Protein AF-0000000087261617 (afdb_homodimer)

Nearest PDB structures (foldseek):
  5y50-assembly1_A  TM=7.694E-01  e=7.240E-08  Arabidopsis thaliana
  5xjj-assembly1_A  TM=7.597E-01  e=7.562E-08  Camelina sativa
  7dqk-assembly1_A  TM=7.601E-01  e=5.335E-07  Nicotiana tabacum
  3vvo-assembly1_A  TM=5.995E-01  e=1.062E-02  Pyrococcus furiosus
  6idr-assembly1_A  TM=5.863E-01  e=2.643E-02  Vibrio cholerae

Radius of gyration: 22.98 Å; Cα contacts (8 Å, |Δi|>4): 628; chains: 2; bounding box: 51×72×56 Å

Organism: Triticum turgidum subsp. durum (NCBI:txid4567)

Sequence (484 aa):
MGSALDTLCGQSYGAKQYDMLGTHAQRAIFVLMLSSVPLAFVLAFTGQILTALGQNPEISYGAGTYARLLIPGLFAYGLLQCLTKLLQAQNIVHPLVVCSGVTLIFHIVLCWFLVQNSGLGYRGAALATSVSYWFNVILLALYVKFSEAGRRSWHGWSRAVLKDVNLFLSLAIPSTFMTCSAWSTGHSRWWFSLQVFFQIQNWKLQFYPSGKKTGLEALSCTKLLRIFNKQTIFNRFNSVVIMGSALDTLCGQSYGAKQYDMLGTHAQRAIFVLMLSSVPLAFVLAFTGQILTALGQNPEISYGAGTYARLLIPGLFAYGLLQCLTKLLQAQNIVHPLVVCSGVTLIFHIVLCWFLVQNSGLGYRGAALATSVSYWFNVILLALYVKFSEAGRRSWHGWSRAVLKDVNLFLSLAIPSTFMTCSAWSTGHSRWWFSLQVFFQIQNWKLQFYPSGKKTGLEALSCTKLLRIFNKQTIFNRFNSVVI

Secondary structure (DSSP, 8-state):
-HHHHHHHHHHHHHTT-HHHHHHHHHHHHHHHHHHHHHHHHHHHTHHHHHHHTT--HHHHHHHHHHHHHHHHHHHHHHHHHHHHHHHHTTT--HHHHHHHHHHHHHHHHHHIIIIIISS-THHHHHHHHHHHHHHHHHHHHHHHHHSHHHHHH--S--GGGGTTHHHHHHHHHHHHHHHHHHHHHH-THHHHHHHHHHHHHHHHHHHS-SS----HHHHHHHHHHHHHHHHHHHHHHHHHH-/-HHHHHHHHHHHHHTT-THHHHHHHHHHHHHHHHHHHHHHHHHHTHHHHHHHTT--HHHHHHHHHHHHHHHHHHHHHHHHHHHHHHHHTTT--HHHHHHHHHHHHHHHHHHIIIIIISS-THHHHHHHHHHHHHHHHHHHHHHHHHSHHHHHH--S--GGGGTTHHHHHHHHHHHHHHHHHHHHHH-THHHHHHHHHHHHHHHHHHHS-SS----HHHHHHHHHHHHHHHHHHHHHHHHHH-

Structure (mmCIF, N/CA/C/O backbone):
data_AF-0000000087261617-model_v1
#
loop_
_entity.id
_entity.type
_entity.pdbx_description
1 polymer 'Protein DETOXIFICATION'
#
loop_
_atom_site.group_PDB
_atom_site.id
_atom_site.type_symbol
_atom_site.label_atom_id
_atom_site.label_alt_id
_atom_site.label_comp_id
_atom_site.label_asym_id
_atom_site.label_entity_id
_atom_site.label_seq_id
_atom_site.pdbx_PDB_ins_code
_atom_site.Cartn_x
_atom_site.Cartn_y
_atom_site.Cartn_z
_atom_site.occupancy
_atom_site.B_iso_or_equiv
_atom_site.auth_seq_id
_atom_site.auth_comp_id
_atom_site.auth_asym_id
_atom_site.auth_atom_id
_atom_site.pdbx_PDB_model_num
ATOM 1 N N . MET A 1 1 ? 0.42 -7.879 4.938 1 63.31 1 MET A N 1
ATOM 2 C CA . MET A 1 1 ? 0.023 -9.266 5.145 1 63.31 1 MET A CA 1
ATOM 3 C C . MET A 1 1 ? -0.769 -9.789 3.951 1 63.31 1 MET A C 1
ATOM 5 O O . MET A 1 1 ? -0.697 -10.977 3.627 1 63.31 1 MET A O 1
ATOM 9 N N . GLY A 1 2 ? -1.376 -8.922 3.299 1 75.12 2 GLY A N 1
ATOM 10 C CA . GLY A 1 2 ? -2.129 -9.32 2.121 1 75.12 2 GLY A CA 1
ATOM 11 C C . GLY A 1 2 ? -1.251 -9.836 0.999 1 75.12 2 GLY A C 1
ATOM 12 O O . GLY A 1 2 ? -1.686 -10.672 0.199 1 75.12 2 GLY A O 1
ATOM 13 N N . SER A 1 3 ? -0.02 -9.5 1.071 1 79.69 3 SER A N 1
ATOM 14 C CA . SER A 1 3 ? 0.896 -9.898 0.008 1 79.69 3 SER A CA 1
ATOM 15 C C . SER A 1 3 ? 1.181 -11.398 0.057 1 79.69 3 SER A C 1
ATOM 17 O O . SER A 1 3 ? 1.41 -12.031 -0.979 1 79.69 3 SER A O 1
ATOM 19 N N . ALA A 1 4 ? 1.209 -11.93 1.3 1 88.44 4 ALA A N 1
ATOM 20 C CA . ALA A 1 4 ? 1.411 -13.375 1.429 1 88.44 4 ALA A CA 1
ATOM 21 C C . ALA A 1 4 ? 0.294 -14.148 0.736 1 88.44 4 ALA A C 1
ATOM 23 O O . ALA A 1 4 ? 0.541 -15.188 0.121 1 88.44 4 ALA A O 1
ATOM 24 N N . LEU A 1 5 ? -0.847 -13.602 0.88 1 91.19 5 LEU A N 1
ATOM 25 C CA . LEU A 1 5 ? -1.977 -14.25 0.221 1 91.19 5 LEU A CA 1
ATOM 26 C C . LEU A 1 5 ? -1.827 -14.188 -1.295 1 91.19 5 LEU A C 1
ATOM 28 O O . LEU A 1 5 ? -2.105 -15.172 -1.988 1 91.19 5 LEU A O 1
ATOM 32 N N . ASP A 1 6 ? -1.407 -13.07 -1.756 1 90.81 6 ASP A N 1
ATOM 33 C CA . ASP A 1 6 ? -1.189 -12.922 -3.191 1 90.81 6 ASP A CA 1
ATOM 34 C C . ASP A 1 6 ? -0.179 -13.945 -3.705 1 90.81 6 ASP A C 1
ATOM 36 O O . ASP A 1 6 ? -0.383 -14.547 -4.758 1 90.81 6 ASP A O 1
ATOM 40 N N . THR A 1 7 ? 0.836 -14.125 -2.971 1 91.88 7 THR A N 1
ATOM 41 C CA . THR A 1 7 ? 1.892 -15.055 -3.354 1 91.88 7 THR A CA 1
ATOM 42 C C . THR A 1 7 ? 1.37 -16.5 -3.357 1 91.88 7 THR A C 1
ATOM 44 O O . THR A 1 7 ? 1.483 -17.203 -4.363 1 91.88 7 THR A O 1
ATOM 47 N N . LEU A 1 8 ? 0.751 -16.891 -2.307 1 93.56 8 LEU A N 1
ATOM 48 C CA . LEU A 1 8 ? 0.324 -18.281 -2.162 1 93.56 8 LEU A CA 1
ATOM 49 C C . LEU A 1 8 ? -0.817 -18.609 -3.121 1 93.56 8 LEU A C 1
ATOM 51 O O . LEU A 1 8 ? -0.853 -19.688 -3.711 1 93.56 8 LEU A O 1
ATOM 55 N N . CYS A 1 9 ? -1.708 -17.672 -3.242 1 94.88 9 CYS A N 1
ATOM 56 C CA . CYS A 1 9 ? -2.797 -17.891 -4.188 1 94.88 9 CYS A CA 1
ATOM 57 C C . CYS A 1 9 ? -2.277 -17.922 -5.621 1 94.88 9 CYS A C 1
ATOM 59 O O . CYS A 1 9 ? -2.734 -18.719 -6.438 1 94.88 9 CYS A O 1
ATOM 61 N N . GLY A 1 10 ? -1.353 -17.016 -5.934 1 94.94 10 GLY A N 1
ATOM 62 C CA . GLY A 1 10 ? -0.755 -17.031 -7.258 1 94.94 10 GLY A CA 1
ATOM 63 C C . GLY A 1 10 ? -0.079 -18.344 -7.59 1 94.94 10 GLY A C 1
ATOM 64 O O . GLY A 1 10 ? -0.254 -18.875 -8.688 1 94.94 10 GLY A O 1
ATOM 65 N N . GLN A 1 11 ? 0.622 -18.844 -6.68 1 95.5 11 GLN A N 1
ATOM 66 C CA . GLN A 1 11 ? 1.318 -20.109 -6.867 1 95.5 11 GLN A CA 1
ATOM 67 C C . GLN A 1 11 ? 0.33 -21.25 -7.074 1 95.5 11 GLN A C 1
ATOM 69 O O . GLN A 1 11 ? 0.494 -22.062 -7.988 1 95.5 11 GLN A O 1
ATOM 74 N N . SER A 1 12 ? -0.655 -21.312 -6.203 1 95.19 12 SER A N 1
ATOM 75 C CA . SER A 1 12 ? -1.647 -22.375 -6.305 1 95.19 12 SER A CA 1
ATOM 76 C C . SER A 1 12 ? -2.432 -22.281 -7.609 1 95.19 12 SER A C 1
ATOM 78 O O . SER A 1 12 ? -2.744 -23.297 -8.227 1 95.19 12 SER A O 1
ATOM 80 N N . TYR A 1 13 ? -2.803 -21.109 -7.996 1 95.81 13 TYR A N 1
ATOM 81 C CA . TYR A 1 13 ? -3.504 -20.906 -9.258 1 95.81 13 TYR A CA 1
ATOM 82 C C . TYR A 1 13 ? -2.656 -21.359 -10.438 1 95.81 13 TYR A C 1
ATOM 84 O O . TYR A 1 13 ? -3.152 -22.047 -11.336 1 95.81 13 TYR A O 1
ATOM 92 N N . GLY A 1 14 ? -1.369 -20.953 -10.414 1 95.06 14 GLY A N 1
ATOM 93 C CA . GLY A 1 14 ? -0.455 -21.406 -11.453 1 95.06 14 GLY A CA 1
ATOM 94 C C . GLY A 1 14 ? -0.305 -22.906 -11.508 1 95.06 14 GLY A C 1
ATOM 95 O O . GLY A 1 14 ? -0.164 -23.484 -12.586 1 95.06 14 GLY A O 1
ATOM 96 N N . ALA A 1 15 ? -0.355 -23.516 -10.406 1 96.06 15 ALA A N 1
ATOM 97 C CA . ALA A 1 15 ? -0.235 -24.969 -10.305 1 96.06 15 ALA A CA 1
ATOM 98 C C . ALA A 1 15 ? -1.573 -25.656 -10.57 1 96.06 15 ALA A C 1
ATOM 100 O O . ALA A 1 15 ? -1.687 -26.875 -10.461 1 96.06 15 ALA A O 1
ATOM 101 N N . LYS A 1 16 ? -2.598 -24.906 -10.758 1 95.62 16 LYS A N 1
ATOM 102 C CA . LYS A 1 16 ? -3.949 -25.375 -11.055 1 95.62 16 LYS A CA 1
ATOM 103 C C . LYS A 1 16 ? -4.566 -26.062 -9.844 1 95.62 16 LYS A C 1
ATOM 105 O O . LYS A 1 16 ? -5.312 -27.031 -9.992 1 95.62 16 LYS A O 1
ATOM 110 N N . GLN A 1 17 ? -4.086 -25.672 -8.68 1 93.94 17 GLN A N 1
ATOM 111 C CA . GLN A 1 17 ? -4.707 -26.109 -7.434 1 93.94 17 GLN A CA 1
ATOM 112 C C . GLN A 1 17 ? -5.734 -25.078 -6.945 1 93.94 17 GLN A C 1
ATOM 114 O O . GLN A 1 17 ? -5.543 -24.453 -5.902 1 93.94 17 GLN A O 1
ATOM 119 N N . TYR A 1 18 ? -6.836 -25.094 -7.555 1 93.38 18 TYR A N 1
ATOM 120 C CA . TYR A 1 18 ? -7.812 -24.031 -7.355 1 93.38 18 TYR A CA 1
ATOM 121 C C . TYR A 1 18 ? -8.492 -24.156 -5.996 1 93.38 18 TYR A C 1
ATOM 123 O O . TYR A 1 18 ? -8.875 -23.156 -5.391 1 93.38 18 TYR A O 1
ATOM 131 N N . ASP A 1 19 ? -8.578 -25.297 -5.449 1 89.62 19 ASP A N 1
ATOM 132 C CA . ASP A 1 19 ? -9.211 -25.531 -4.156 1 89.62 19 ASP A CA 1
ATOM 133 C C . ASP A 1 19 ? -8.398 -24.891 -3.029 1 89.62 19 ASP A C 1
ATOM 135 O O . ASP A 1 19 ? -8.953 -24.516 -1.997 1 89.62 19 ASP A O 1
ATOM 139 N N . MET A 1 20 ? -7.109 -24.812 -3.314 1 92 20 MET A N 1
ATOM 140 C CA . MET A 1 20 ? -6.227 -24.266 -2.283 1 92 20 MET A CA 1
ATOM 141 C C . MET A 1 20 ? -6.379 -22.766 -2.17 1 92 20 MET A C 1
ATOM 143 O O . MET A 1 20 ? -6.004 -22.172 -1.157 1 92 20 MET A O 1
ATOM 147 N N . LEU A 1 21 ? -6.941 -22.156 -3.172 1 94.12 21 LEU A N 1
ATOM 148 C CA . LEU A 1 21 ? -7.129 -20.703 -3.143 1 94.12 21 LEU A CA 1
ATOM 149 C C . LEU A 1 21 ? -8.039 -20.297 -1.992 1 94.12 21 LEU A C 1
ATOM 151 O O . LEU A 1 21 ? -7.727 -19.375 -1.242 1 94.12 21 LEU A O 1
ATOM 155 N N . GLY A 1 22 ? -9.102 -21 -1.866 1 92.31 22 GLY A N 1
ATOM 156 C CA . GLY A 1 22 ? -10.023 -20.719 -0.776 1 92.31 22 GLY A CA 1
ATOM 157 C C . GLY A 1 22 ? -9.406 -20.938 0.595 1 92.31 22 GLY A C 1
ATOM 158 O O . GLY A 1 22 ? -9.656 -20.172 1.521 1 92.31 22 GLY A O 1
ATOM 159 N N . THR A 1 23 ? -8.625 -21.969 0.66 1 91.81 23 THR A N 1
ATOM 160 C CA . THR A 1 23 ? -7.973 -22.297 1.923 1 91.81 23 THR A CA 1
ATOM 161 C C . THR A 1 23 ? -7.008 -21.172 2.326 1 91.81 23 THR A C 1
ATOM 163 O O . THR A 1 23 ? -6.988 -20.75 3.484 1 91.81 23 THR A O 1
ATOM 166 N N . HIS A 1 24 ? -6.234 -20.719 1.334 1 92.94 24 HIS A N 1
ATOM 167 C CA . HIS A 1 24 ? -5.32 -19.625 1.604 1 92.94 24 HIS A CA 1
ATOM 168 C C . HIS A 1 24 ? -6.078 -18.359 2.01 1 92.94 24 HIS A C 1
ATOM 170 O O . HIS A 1 24 ? -5.652 -17.641 2.916 1 92.94 24 HIS A O 1
ATOM 176 N N . ALA A 1 25 ? -7.164 -18.109 1.326 1 93.38 25 ALA A N 1
ATOM 177 C CA . ALA A 1 25 ? -7.965 -16.922 1.627 1 93.38 25 ALA A CA 1
ATOM 178 C C . ALA A 1 25 ? -8.508 -16.984 3.051 1 93.38 25 ALA A C 1
ATOM 180 O O . ALA A 1 25 ? -8.492 -15.984 3.77 1 93.38 25 ALA A O 1
ATOM 181 N N . GLN A 1 26 ? -8.969 -18.094 3.459 1 92.56 26 GLN A N 1
ATOM 182 C CA . GLN A 1 26 ? -9.492 -18.25 4.812 1 92.56 26 GLN A CA 1
ATOM 183 C C . GLN A 1 26 ? -8.398 -18.047 5.852 1 92.56 26 GLN A C 1
ATOM 185 O O . GLN A 1 26 ? -8.625 -17.406 6.883 1 92.56 26 GLN A O 1
ATOM 190 N N . ARG A 1 27 ? -7.312 -18.641 5.594 1 91.81 27 ARG A N 1
ATOM 191 C CA . ARG A 1 27 ? -6.168 -18.469 6.484 1 91.81 27 ARG A CA 1
ATOM 192 C C . ARG A 1 27 ? -5.793 -16.984 6.602 1 91.81 27 ARG A C 1
ATOM 194 O O . ARG A 1 27 ? -5.523 -16.5 7.699 1 91.81 27 ARG A O 1
ATOM 201 N N . ALA A 1 28 ? -5.781 -16.344 5.465 1 93.25 28 ALA A N 1
ATOM 202 C CA . ALA A 1 28 ? -5.469 -14.914 5.445 1 93.25 28 ALA A CA 1
ATOM 203 C C . ALA A 1 28 ? -6.5 -14.117 6.234 1 93.25 28 ALA A C 1
ATOM 205 O O . ALA A 1 28 ? -6.145 -13.203 6.984 1 93.25 28 ALA A O 1
ATOM 206 N N . ILE A 1 29 ? -7.75 -14.438 6.027 1 93.25 29 ILE A N 1
ATOM 207 C CA . ILE A 1 29 ? -8.82 -13.758 6.75 1 93.25 29 ILE A CA 1
ATOM 208 C C . ILE A 1 29 ? -8.609 -13.922 8.258 1 93.25 29 ILE A C 1
ATOM 210 O O . ILE A 1 29 ? -8.688 -12.953 9.008 1 93.25 29 ILE A O 1
ATOM 214 N N . PHE A 1 30 ? -8.297 -15.094 8.664 1 91.38 30 PHE A N 1
ATOM 215 C CA . PHE A 1 30 ? -8.078 -15.383 10.07 1 91.38 30 PHE A CA 1
ATOM 216 C C . PHE A 1 30 ? -6.918 -14.57 10.625 1 91.38 30 PHE A C 1
ATOM 218 O O . PHE A 1 30 ? -7.051 -13.914 11.656 1 91.38 30 PHE A O 1
ATOM 225 N N . VAL A 1 31 ? -5.844 -14.586 9.961 1 90 31 VAL A N 1
ATOM 226 C CA . VAL A 1 31 ? -4.629 -13.914 10.414 1 90 31 VAL A CA 1
ATOM 227 C C . VAL A 1 31 ? -4.836 -12.398 10.391 1 90 31 VAL A C 1
ATOM 229 O O . VAL A 1 31 ? -4.441 -11.695 11.328 1 90 31 VAL A O 1
ATOM 232 N N . LEU A 1 32 ? -5.449 -11.906 9.32 1 91.31 32 LEU A N 1
ATOM 233 C CA . LEU A 1 32 ? -5.641 -10.469 9.195 1 91.31 32 LEU A CA 1
ATOM 234 C C . LEU A 1 32 ? -6.645 -9.961 10.227 1 91.31 32 LEU A C 1
ATOM 236 O O . LEU A 1 32 ? -6.477 -8.867 10.773 1 91.31 32 LEU A O 1
ATOM 240 N N . MET A 1 33 ? -7.676 -10.719 10.477 1 92.19 33 MET A N 1
ATOM 241 C CA . MET A 1 33 ? -8.633 -10.328 11.508 1 92.19 33 MET A CA 1
ATOM 242 C C . MET A 1 33 ? -7.98 -10.312 12.883 1 92.19 33 MET A C 1
ATOM 244 O O . MET A 1 33 ? -8.203 -9.383 13.672 1 92.19 33 MET A O 1
ATOM 248 N N . LEU A 1 34 ? -7.195 -11.281 13.141 1 90.38 34 LEU A N 1
ATOM 249 C CA . LEU A 1 34 ? -6.5 -11.344 14.422 1 90.38 34 LEU A CA 1
ATOM 250 C C . LEU A 1 34 ? -5.488 -10.211 14.555 1 90.38 34 LEU A C 1
ATOM 252 O O . LEU A 1 34 ? -5.359 -9.602 15.617 1 90.38 34 LEU A O 1
ATOM 256 N N . SER A 1 35 ? -4.777 -9.969 13.477 1 88.25 35 SER A N 1
ATOM 257 C CA . SER A 1 35 ? -3.768 -8.914 13.5 1 88.25 35 SER A CA 1
ATOM 258 C C . SER A 1 35 ? -4.41 -7.535 13.617 1 88.25 35 SER A C 1
ATOM 260 O O . SER A 1 35 ? -3.781 -6.586 14.086 1 88.25 35 SER A O 1
ATOM 262 N N . SER A 1 36 ? -5.66 -7.395 13.195 1 89.81 36 SER A N 1
ATOM 263 C CA . SER A 1 36 ? -6.367 -6.121 13.266 1 89.81 36 SER A CA 1
ATOM 264 C C . SER A 1 36 ? -6.797 -5.801 14.688 1 89.81 36 SER A C 1
ATOM 266 O O . SER A 1 36 ? -7.074 -4.645 15.016 1 89.81 36 SER A O 1
ATOM 268 N N . VAL A 1 37 ? -6.816 -6.793 15.562 1 92.69 37 VAL A N 1
ATOM 269 C CA . VAL A 1 37 ? -7.297 -6.602 16.938 1 92.69 37 VAL A CA 1
ATOM 270 C C . VAL A 1 37 ? -6.332 -5.699 17.688 1 92.69 37 VAL A C 1
ATOM 272 O O . VAL A 1 37 ? -6.742 -4.68 18.266 1 92.69 37 VAL A O 1
ATOM 275 N N . PRO A 1 38 ? -5.027 -5.984 17.766 1 90.12 38 PRO A N 1
ATOM 276 C CA . PRO A 1 38 ? -4.121 -5.059 18.453 1 90.12 38 PRO A CA 1
ATOM 277 C C . PRO A 1 38 ? -4.141 -3.656 17.859 1 90.12 38 PRO A C 1
ATOM 279 O O . PRO A 1 38 ? -4.016 -2.666 18.578 1 90.12 38 PRO A O 1
ATOM 282 N N . LEU A 1 39 ? -4.27 -3.611 16.578 1 85.94 39 LEU A N 1
ATOM 283 C CA . LEU A 1 39 ? -4.344 -2.309 15.93 1 85.94 39 LEU A CA 1
ATOM 284 C C . LEU A 1 39 ? -5.613 -1.569 16.328 1 85.94 39 LEU A C 1
ATOM 286 O O . LEU A 1 39 ? -5.594 -0.352 16.531 1 85.94 39 LEU A O 1
ATOM 290 N N . ALA A 1 40 ? -6.68 -2.309 16.391 1 90.38 40 ALA A N 1
ATOM 291 C CA . ALA A 1 40 ? -7.938 -1.723 16.844 1 90.38 40 ALA A CA 1
ATOM 292 C C . ALA A 1 40 ? -7.805 -1.168 18.266 1 90.38 40 ALA A C 1
ATOM 294 O O . ALA A 1 40 ? -8.367 -0.118 18.578 1 90.38 40 ALA A O 1
ATOM 295 N N . PHE A 1 41 ? -7.082 -1.852 19.062 1 91.94 41 PHE A N 1
ATOM 296 C CA . PHE A 1 41 ? -6.855 -1.396 20.438 1 91.94 41 PHE A CA 1
ATOM 297 C C . PHE A 1 41 ? -6.078 -0.087 20.438 1 91.94 41 PHE A C 1
ATOM 299 O O . PHE A 1 41 ? -6.387 0.818 21.219 1 91.94 41 PHE A O 1
ATOM 306 N N . VAL A 1 42 ? -5.105 0.063 19.656 1 85.44 42 VAL A N 1
ATOM 307 C CA . VAL A 1 42 ? -4.324 1.292 19.562 1 85.44 42 VAL A CA 1
ATOM 308 C C . VAL A 1 42 ? -5.215 2.436 19.094 1 85.44 42 VAL A C 1
ATOM 310 O O . VAL A 1 42 ? -5.145 3.549 19.609 1 85.44 42 VAL A O 1
ATOM 313 N N . LEU A 1 43 ? -6.043 2.131 18.141 1 85.12 43 LEU A N 1
ATOM 314 C CA . LEU A 1 43 ? -6.945 3.15 17.609 1 85.12 43 LEU A CA 1
ATOM 315 C C . LEU A 1 43 ? -7.973 3.559 18.672 1 85.12 43 LEU A C 1
ATOM 317 O O . LEU A 1 43 ? -8.336 4.734 18.766 1 85.12 43 LEU A O 1
ATOM 321 N N . ALA A 1 44 ? -8.367 2.586 19.453 1 91.19 44 ALA A N 1
ATOM 322 C CA . ALA A 1 44 ? -9.367 2.857 20.484 1 91.19 44 ALA A CA 1
ATOM 323 C C . ALA A 1 44 ? -8.82 3.809 21.547 1 91.19 44 ALA A C 1
ATOM 325 O O . ALA A 1 44 ? -9.57 4.594 22.125 1 91.19 44 ALA A O 1
ATOM 326 N N . PHE A 1 45 ? -7.508 3.803 21.703 1 91.25 45 PHE A N 1
ATOM 327 C CA . PHE A 1 45 ? -6.918 4.602 22.781 1 91.25 45 PHE A CA 1
ATOM 328 C C . PHE A 1 45 ? -6.059 5.723 22.203 1 91.25 45 PHE A C 1
ATOM 330 O O . PHE A 1 45 ? -5.148 6.219 22.875 1 91.25 45 PHE A O 1
ATOM 337 N N . THR A 1 46 ? -6.328 6.012 21 1 83.19 46 THR A N 1
ATOM 338 C CA . THR A 1 46 ? -5.555 7.051 20.328 1 83.19 46 THR A CA 1
ATOM 339 C C . THR A 1 46 ? -5.629 8.367 21.094 1 83.19 46 THR A C 1
ATOM 341 O O . THR A 1 46 ? -4.617 9.047 21.266 1 83.19 46 THR A O 1
ATOM 344 N N . GLY A 1 47 ? -6.84 8.727 21.578 1 79.62 47 GLY A N 1
ATOM 345 C CA . GLY A 1 47 ? -6.984 9.945 22.344 1 79.62 47 GLY A CA 1
ATOM 346 C C . GLY A 1 47 ? -6.117 9.977 23.578 1 79.62 47 GLY A C 1
ATOM 347 O O . GLY A 1 47 ? -5.43 10.969 23.844 1 79.62 47 GLY A O 1
ATOM 348 N N . GLN A 1 48 ? -6.109 8.93 24.297 1 89.44 48 GLN A N 1
ATOM 349 C CA . GLN A 1 48 ? -5.32 8.812 25.516 1 89.44 48 GLN A CA 1
ATOM 350 C C . GLN A 1 48 ? -3.826 8.805 25.219 1 89.44 48 GLN A C 1
ATOM 352 O O . GLN A 1 48 ? -3.033 9.391 25.953 1 89.44 48 GLN A O 1
ATOM 357 N N . ILE A 1 49 ? -3.488 8.172 24.219 1 81.38 49 ILE A N 1
ATOM 358 C CA . ILE A 1 49 ? -2.084 8.078 23.828 1 81.38 49 ILE A CA 1
ATOM 359 C C . ILE A 1 49 ? -1.562 9.461 23.438 1 81.38 49 ILE A C 1
ATOM 361 O O . ILE A 1 49 ? -0.483 9.867 23.875 1 81.38 49 ILE A O 1
ATOM 365 N N . LEU A 1 50 ? -2.414 10.188 22.688 1 73.69 50 LEU A N 1
ATOM 366 C CA . LEU A 1 50 ? -2.01 11.516 22.25 1 73.69 50 LEU A CA 1
ATOM 367 C C . LEU A 1 50 ? -1.929 12.477 23.422 1 73.69 50 LEU A C 1
ATOM 369 O O . LEU A 1 50 ? -1.015 13.305 23.5 1 73.69 50 LEU A O 1
ATOM 373 N N . THR A 1 51 ? -2.869 12.305 24.312 1 79.88 51 THR A N 1
ATOM 374 C CA . THR A 1 51 ? -2.84 13.125 25.516 1 79.88 51 THR A CA 1
ATOM 375 C C . THR A 1 51 ? -1.604 12.805 26.359 1 79.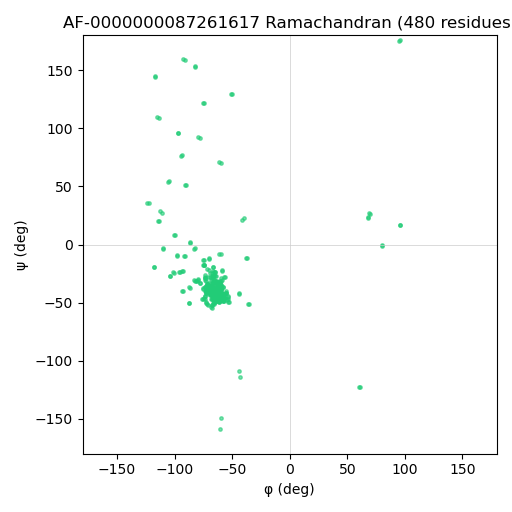88 51 THR A C 1
ATOM 377 O O . THR A 1 51 ? -0.957 13.719 26.891 1 79.88 51 THR A O 1
ATOM 380 N N . ALA A 1 52 ? -1.268 11.609 26.484 1 83.75 52 ALA A N 1
ATOM 381 C CA . ALA A 1 52 ? -0.096 11.18 27.234 1 83.75 52 ALA A CA 1
ATOM 382 C C . ALA A 1 52 ? 1.19 11.695 26.609 1 83.75 52 ALA A C 1
ATOM 384 O O . ALA A 1 52 ? 2.182 11.938 27.297 1 83.75 52 ALA A O 1
ATOM 385 N N . LEU A 1 53 ? 1.076 11.891 25.375 1 73.12 53 LEU A N 1
ATOM 386 C CA . LEU A 1 53 ? 2.242 12.391 24.656 1 73.12 53 LEU A CA 1
ATOM 387 C C . LEU A 1 53 ? 2.299 13.914 24.703 1 73.12 53 LEU A C 1
ATOM 389 O O . LEU A 1 53 ? 3.16 14.531 24.062 1 73.12 53 LEU A O 1
ATOM 393 N N . GLY A 1 54 ? 1.336 14.539 25.406 1 67.44 54 GLY A N 1
ATOM 394 C CA . GLY A 1 54 ? 1.394 15.969 25.672 1 67.44 54 GLY A CA 1
ATOM 395 C C . GLY A 1 54 ? 0.599 16.781 24.672 1 67.44 54 GLY A C 1
ATOM 396 O O . GLY A 1 54 ? 0.792 18 24.562 1 67.44 54 GLY A O 1
ATOM 397 N N . GLN A 1 55 ? -0.295 16.078 23.953 1 60.91 55 GLN A N 1
ATOM 398 C CA . GLN A 1 55 ? -1.107 16.797 22.984 1 60.91 55 GLN A CA 1
ATOM 399 C C . GLN A 1 55 ? -2.297 17.469 23.656 1 60.91 55 GLN A C 1
ATOM 401 O O . GLN A 1 55 ? -2.682 17.109 24.766 1 60.91 55 GLN A O 1
ATOM 406 N N . ASN A 1 56 ? -2.738 18.562 23.016 1 60.97 56 ASN A N 1
ATOM 407 C CA . ASN A 1 56 ? -3.924 19.234 23.516 1 60.97 56 ASN A CA 1
ATOM 408 C C . ASN A 1 56 ? -5.082 18.266 23.734 1 60.97 56 ASN A C 1
ATOM 410 O O . ASN A 1 56 ? -5.406 17.484 22.844 1 60.97 56 ASN A O 1
ATOM 414 N N . PRO A 1 57 ? -5.656 18.344 24.891 1 76.25 57 PRO A N 1
ATOM 415 C CA . PRO A 1 57 ? -6.711 17.391 25.203 1 76.25 57 PRO A CA 1
ATOM 416 C C . PRO A 1 57 ? -7.891 17.453 24.25 1 76.25 57 PRO A C 1
ATOM 418 O O . PRO A 1 57 ? -8.5 16.422 23.938 1 76.25 57 PRO A O 1
ATOM 421 N N . GLU A 1 58 ? -8.25 18.594 23.828 1 68.75 58 GLU A N 1
ATOM 422 C CA . GLU A 1 58 ? -9.383 18.719 22.906 1 68.75 58 GLU A CA 1
ATOM 423 C C . GLU A 1 58 ? -9.062 18.109 21.547 1 68.75 58 GLU A C 1
ATOM 425 O O . GLU A 1 58 ? -9.898 17.406 20.969 1 68.75 58 GLU A O 1
ATOM 430 N N . ILE A 1 59 ? -7.914 18.312 21.109 1 65.06 59 ILE A N 1
ATOM 431 C CA . ILE A 1 59 ? -7.457 17.719 19.859 1 65.06 59 ILE A CA 1
ATOM 432 C C . ILE A 1 59 ? -7.348 16.203 20.016 1 65.06 59 ILE A C 1
ATOM 434 O O . ILE A 1 59 ? -7.762 15.445 19.125 1 65.06 59 ILE A O 1
ATOM 438 N N . SER A 1 60 ? -6.801 15.844 21.094 1 75.31 60 SER A N 1
ATOM 439 C CA . SER A 1 60 ? -6.652 14.422 21.375 1 75.31 60 SER A CA 1
ATOM 440 C C . SER A 1 60 ? -8.008 13.727 21.422 1 75.31 60 SER A C 1
ATOM 442 O O . SER A 1 60 ? -8.148 12.602 20.938 1 75.31 60 SER A O 1
ATOM 444 N N . TYR A 1 61 ? -8.922 14.461 21.953 1 81.88 61 TYR A N 1
ATOM 445 C CA . TYR A 1 61 ? -10.258 13.891 22.031 1 81.88 61 TYR A CA 1
ATOM 446 C C . TYR A 1 61 ? -10.867 13.719 20.641 1 81.88 61 TYR A C 1
ATOM 448 O O . TYR A 1 61 ? -11.453 12.68 20.344 1 81.88 61 TYR A O 1
ATOM 456 N N . GLY A 1 62 ? -10.781 14.719 19.828 1 78.31 62 GLY A N 1
ATOM 457 C CA . GLY A 1 62 ? -11.281 14.633 18.469 1 78.31 62 GLY A CA 1
ATOM 458 C C . GLY A 1 62 ? -10.625 13.531 17.656 1 78.31 62 GLY A C 1
ATOM 459 O O . GLY A 1 62 ? -11.305 12.758 16.984 1 78.31 62 GLY A O 1
ATOM 460 N N . ALA A 1 63 ? -9.297 13.438 17.797 1 74.69 63 ALA A N 1
ATOM 461 C CA . ALA A 1 63 ? -8.547 12.391 17.109 1 74.69 63 ALA A CA 1
ATOM 462 C C . ALA A 1 63 ? -8.961 11.008 17.594 1 74.69 63 ALA A C 1
ATOM 464 O O . ALA A 1 63 ? -9.086 10.078 16.797 1 74.69 63 ALA A O 1
ATOM 465 N N . GLY A 1 64 ? -9.133 10.961 18.828 1 82.25 64 GLY A N 1
ATOM 466 C CA . GLY A 1 64 ? -9.555 9.688 19.391 1 82.25 64 GLY A CA 1
ATOM 467 C C . GLY A 1 64 ? -10.922 9.25 18.922 1 82.25 64 GLY A C 1
ATOM 468 O O . GLY A 1 64 ? -11.133 8.07 18.609 1 82.25 64 GLY A O 1
ATOM 469 N N . THR A 1 65 ? -11.797 10.203 18.891 1 85.5 65 THR A N 1
ATOM 470 C CA . THR A 1 65 ? -13.148 9.891 18.453 1 85.5 65 THR A CA 1
ATOM 471 C C . THR A 1 65 ? -13.148 9.461 16.984 1 85.5 65 THR A C 1
ATOM 473 O O . THR A 1 65 ? -13.82 8.492 16.625 1 85.5 65 THR A O 1
ATOM 476 N N . TYR A 1 66 ? -12.398 10.195 16.172 1 82.75 66 TYR A N 1
ATOM 477 C CA . TYR A 1 66 ? -12.258 9.836 14.758 1 82.75 66 TYR A CA 1
ATOM 478 C C . TYR A 1 66 ? -11.703 8.43 14.609 1 82.75 66 TYR A C 1
ATOM 480 O O . TYR A 1 66 ? -12.234 7.617 13.844 1 82.75 66 TYR A O 1
ATOM 488 N N . ALA A 1 67 ? -10.695 8.141 15.344 1 83.19 67 ALA A N 1
ATOM 489 C CA . ALA A 1 67 ? -10.016 6.848 15.273 1 83.19 67 ALA A CA 1
ATOM 490 C C . ALA A 1 67 ? -10.953 5.715 15.688 1 83.19 67 ALA A C 1
ATOM 492 O O . ALA A 1 67 ? -10.953 4.645 15.07 1 83.19 67 ALA A O 1
ATOM 493 N N . ARG A 1 68 ? -11.664 5.957 16.703 1 90.88 68 ARG A N 1
ATOM 494 C CA . ARG A 1 68 ? -12.562 4.922 17.203 1 90.88 68 ARG A CA 1
ATOM 495 C C . ARG A 1 68 ? -13.633 4.59 16.156 1 90.88 68 ARG A C 1
ATOM 497 O O . ARG A 1 68 ? -14.016 3.43 16.016 1 90.88 68 ARG A O 1
ATOM 504 N N . LEU A 1 69 ? -14.062 5.602 15.445 1 89.38 69 LEU A N 1
ATOM 505 C CA . LEU A 1 69 ? -15.109 5.402 14.453 1 89.38 69 LEU A CA 1
ATOM 506 C C . LEU A 1 69 ? -14.562 4.695 13.219 1 89.38 69 LEU A C 1
ATOM 508 O O . LEU A 1 69 ? -15.336 4.176 12.406 1 89.38 69 LEU A O 1
ATOM 512 N N . LEU A 1 70 ? -13.25 4.625 13.094 1 89.62 70 LEU A N 1
ATOM 513 C CA . LEU A 1 70 ? -12.617 3.959 11.961 1 89.62 70 LEU A CA 1
ATOM 514 C C . LEU A 1 70 ? -12.352 2.49 12.266 1 89.62 70 LEU A C 1
ATOM 516 O O . LEU A 1 70 ? -12.031 1.71 11.367 1 89.62 70 LEU A O 1
ATOM 520 N N . ILE A 1 71 ? -12.516 2.061 13.492 1 91.25 71 ILE A N 1
ATOM 521 C CA . ILE A 1 71 ? -12.156 0.713 13.93 1 91.25 71 ILE A CA 1
ATOM 522 C C . ILE A 1 71 ? -12.945 -0.315 13.117 1 91.25 71 ILE A C 1
ATOM 524 O O . ILE A 1 71 ? -12.367 -1.268 12.586 1 91.25 71 ILE A O 1
ATOM 528 N N . PRO A 1 72 ? -14.266 -0.098 12.945 1 95.31 72 PRO A N 1
ATOM 529 C CA . PRO A 1 72 ? -14.961 -1.077 12.109 1 95.31 72 PRO A CA 1
ATOM 530 C C . PRO A 1 72 ? -14.406 -1.137 10.688 1 95.31 72 PRO A C 1
ATOM 532 O O . PRO A 1 72 ? -14.398 -2.205 10.07 1 95.31 72 PRO A O 1
ATOM 535 N N . GLY A 1 73 ? -13.984 -0.023 10.156 1 93 73 GLY A N 1
ATOM 536 C CA . GLY A 1 73 ? -13.406 0.03 8.828 1 93 73 GLY A CA 1
ATOM 537 C C . GLY A 1 73 ? -12.109 -0.746 8.711 1 93 73 GLY A C 1
ATOM 538 O O . GLY A 1 73 ? -11.797 -1.298 7.652 1 93 73 GLY A O 1
ATOM 539 N N . LEU A 1 74 ? -11.406 -0.773 9.781 1 89.44 74 LEU A N 1
ATOM 540 C CA . LEU A 1 74 ? -10.148 -1.516 9.82 1 89.44 74 LEU A CA 1
ATOM 541 C C . LEU A 1 74 ? -10.383 -2.992 9.516 1 89.44 74 LEU A C 1
ATOM 543 O O . LEU A 1 74 ? -9.672 -3.58 8.703 1 89.44 74 LEU A O 1
ATOM 547 N N . PHE A 1 75 ? -11.336 -3.541 10.141 1 94.25 75 PHE A N 1
ATOM 548 C CA . PHE A 1 75 ? -11.648 -4.949 9.93 1 94.25 75 PHE A CA 1
ATOM 549 C C . PHE A 1 75 ? -12.188 -5.176 8.523 1 94.25 75 PHE A C 1
ATOM 551 O O . PHE A 1 75 ? -11.844 -6.16 7.871 1 94.25 75 PHE A O 1
ATOM 558 N N . ALA A 1 76 ? -12.969 -4.227 8.102 1 94.94 76 ALA A N 1
ATOM 559 C CA . ALA A 1 76 ? -13.508 -4.32 6.742 1 94.94 76 ALA A CA 1
ATOM 560 C C . ALA A 1 76 ? -12.383 -4.234 5.707 1 94.94 76 ALA A C 1
ATOM 562 O O . ALA A 1 76 ? -12.398 -4.961 4.711 1 94.94 76 ALA A O 1
ATOM 563 N N . TYR A 1 77 ? -11.453 -3.443 5.945 1 90.06 77 TYR A N 1
ATOM 564 C CA . TYR A 1 77 ? -10.336 -3.283 5.023 1 90.06 77 TYR A CA 1
ATOM 565 C C . TYR A 1 77 ? -9.5 -4.555 4.945 1 90.06 77 TYR A C 1
ATOM 567 O O . TYR A 1 77 ? -9.023 -4.93 3.871 1 90.06 77 TYR A O 1
ATOM 575 N N . GLY A 1 78 ? -9.273 -5.152 6.066 1 90.31 78 GLY A N 1
ATOM 576 C CA . GLY A 1 78 ? -8.586 -6.434 6.062 1 90.31 78 GLY A CA 1
ATOM 577 C C . GLY A 1 78 ? -9.289 -7.48 5.215 1 90.31 78 GLY A C 1
ATOM 578 O O . GLY A 1 78 ? -8.641 -8.18 4.426 1 90.31 78 GLY A O 1
ATOM 579 N N . LEU A 1 79 ? -10.555 -7.562 5.391 1 94.19 79 LEU A N 1
ATOM 580 C CA . LEU A 1 79 ? -11.336 -8.508 4.605 1 94.19 79 LEU A CA 1
ATOM 581 C C . LEU A 1 79 ? -11.281 -8.164 3.121 1 94.19 79 LEU A C 1
ATOM 583 O O . LEU A 1 79 ? -11.18 -9.055 2.273 1 94.19 79 LEU A O 1
ATOM 587 N N . LEU A 1 80 ? -11.359 -6.91 2.869 1 92.88 80 LEU A N 1
ATOM 588 C CA . LEU A 1 80 ? -11.312 -6.422 1.495 1 92.88 80 LEU A CA 1
ATOM 589 C C . LEU A 1 80 ? -10.008 -6.824 0.818 1 92.88 80 LEU A C 1
ATOM 591 O O . LEU A 1 80 ? -10 -7.223 -0.348 1 92.88 80 LEU A O 1
ATOM 595 N N . GLN A 1 81 ? -8.953 -6.707 1.527 1 90.5 81 GLN A N 1
ATOM 596 C CA . GLN A 1 81 ? -7.656 -7.098 0.985 1 90.5 81 GLN A CA 1
ATOM 597 C C . GLN A 1 81 ? -7.629 -8.578 0.635 1 90.5 81 GLN A C 1
ATOM 599 O O 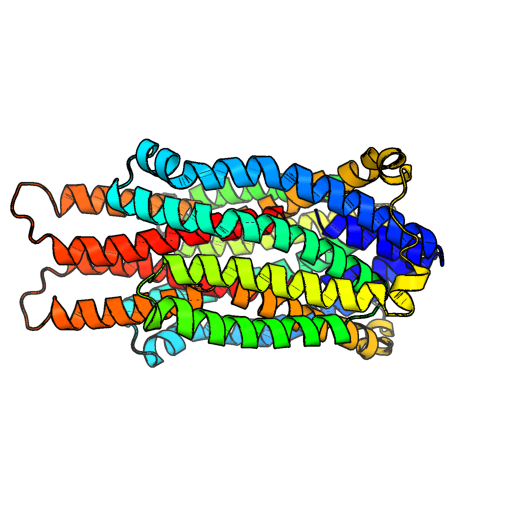. GLN A 1 81 ? -7.086 -8.969 -0.402 1 90.5 81 GLN A O 1
ATOM 604 N N . CYS A 1 82 ? -8.188 -9.359 1.449 1 93.31 82 CYS A N 1
ATOM 605 C CA . CYS A 1 82 ? -8.211 -10.797 1.198 1 93.31 82 CYS A CA 1
ATOM 606 C C . CYS A 1 82 ? -9.016 -11.125 -0.05 1 93.31 82 CYS A C 1
ATOM 608 O O . CYS A 1 82 ? -8.57 -11.891 -0.904 1 93.31 82 CYS A O 1
ATOM 610 N N . LEU A 1 83 ? -10.164 -10.516 -0.103 1 93.44 83 LEU A N 1
ATOM 611 C CA . LEU A 1 83 ? -11.023 -10.766 -1.254 1 93.44 83 LEU A CA 1
ATOM 612 C C . LEU A 1 83 ? -10.375 -10.273 -2.539 1 93.44 83 LEU A C 1
ATOM 614 O O . LEU A 1 83 ? -10.445 -10.938 -3.574 1 93.44 83 LEU A O 1
ATOM 618 N N . THR A 1 84 ? -9.742 -9.18 -2.482 1 91.94 84 THR A N 1
ATOM 619 C CA . THR A 1 84 ? -9.078 -8.578 -3.633 1 91.94 84 THR A CA 1
ATOM 620 C C . THR A 1 84 ? -7.941 -9.469 -4.129 1 91.94 84 THR A C 1
ATOM 622 O O . THR A 1 84 ? -7.844 -9.75 -5.324 1 91.94 84 THR A O 1
ATOM 625 N N . LYS A 1 85 ? -7.164 -9.914 -3.211 1 92.19 85 LYS A N 1
ATOM 626 C CA . LYS A 1 85 ? -6.016 -10.734 -3.588 1 92.19 85 LYS A CA 1
ATOM 627 C C . LYS A 1 85 ? -6.465 -12.086 -4.133 1 92.19 85 LYS A C 1
ATOM 629 O O . LYS A 1 85 ? -5.824 -12.641 -5.027 1 92.19 85 LYS A O 1
ATOM 634 N N . LEU A 1 86 ? -7.504 -12.609 -3.545 1 93.38 86 LEU A N 1
ATOM 635 C CA . LEU A 1 86 ? -8.062 -13.867 -4.031 1 93.38 86 LEU A CA 1
ATOM 636 C C . LEU A 1 86 ? -8.461 -13.75 -5.5 1 93.38 86 LEU A C 1
ATOM 638 O O . LEU A 1 86 ? -8.148 -14.633 -6.301 1 93.38 86 LEU A O 1
ATOM 642 N N . LEU A 1 87 ? -9.125 -12.688 -5.844 1 93 87 LEU A N 1
ATOM 643 C CA . LEU A 1 87 ? -9.594 -12.492 -7.215 1 93 87 LEU A CA 1
ATOM 644 C C . LEU A 1 87 ? -8.438 -12.094 -8.125 1 93 87 LEU A C 1
ATOM 646 O O . LEU A 1 87 ? -8.352 -12.562 -9.266 1 93 87 LEU A O 1
ATOM 650 N N . GLN A 1 88 ? -7.523 -11.305 -7.648 1 91.31 88 GLN A N 1
ATOM 651 C CA . GLN A 1 88 ? -6.367 -10.875 -8.43 1 91.31 88 GLN A CA 1
ATOM 652 C C . GLN A 1 88 ? -5.5 -12.062 -8.828 1 91.31 88 GLN A C 1
ATOM 654 O O . GLN A 1 88 ? -5.023 -12.133 -9.969 1 91.31 88 GLN A O 1
ATOM 659 N N . ALA A 1 89 ? -5.297 -12.938 -7.891 1 92.69 89 ALA A N 1
ATOM 660 C CA . ALA A 1 89 ? -4.469 -14.109 -8.156 1 92.69 89 ALA A CA 1
ATOM 661 C C . ALA A 1 89 ? -5.031 -14.93 -9.312 1 92.69 89 ALA A C 1
ATOM 663 O O . ALA A 1 89 ? -4.305 -15.688 -9.961 1 92.69 89 ALA A O 1
ATOM 664 N N . GLN A 1 90 ? -6.305 -14.742 -9.547 1 93.25 90 GLN A N 1
ATOM 665 C CA . GLN A 1 90 ? -6.977 -15.469 -10.609 1 93.25 90 GLN A CA 1
ATOM 666 C C . GLN A 1 90 ? -7.145 -14.602 -11.852 1 93.25 90 GLN A C 1
ATOM 668 O O . GLN A 1 90 ? -7.891 -14.945 -12.766 1 93.25 90 GLN A O 1
ATOM 673 N N . ASN A 1 91 ? -6.582 -13.484 -11.898 1 92.44 91 ASN A N 1
ATOM 674 C CA . ASN A 1 91 ? -6.617 -12.523 -13 1 92.44 91 ASN A CA 1
ATOM 675 C C . ASN A 1 91 ? -8.016 -11.93 -13.172 1 92.44 91 ASN A C 1
ATOM 677 O O . ASN A 1 91 ? -8.406 -11.57 -14.289 1 92.44 91 ASN A O 1
ATOM 681 N N . ILE A 1 92 ? -8.789 -11.945 -12.148 1 93.44 92 ILE A N 1
ATOM 682 C CA . ILE A 1 92 ? -10.117 -11.328 -12.164 1 93.44 92 ILE A CA 1
ATOM 683 C C . ILE A 1 92 ? -10.039 -9.93 -11.547 1 93.44 92 ILE A C 1
ATOM 685 O O . ILE A 1 92 ? -10.164 -9.773 -10.328 1 93.44 92 ILE A O 1
ATOM 689 N N . VAL A 1 93 ? -9.898 -8.93 -12.391 1 91.62 93 VAL A N 1
ATOM 690 C CA . VAL A 1 93 ? -9.617 -7.594 -11.867 1 91.62 93 VAL A CA 1
ATOM 691 C C . VAL A 1 93 ? -10.742 -6.641 -12.242 1 91.62 93 VAL A C 1
ATOM 693 O O . VAL A 1 93 ? -10.93 -5.605 -11.594 1 91.62 93 VAL A O 1
ATOM 696 N N . HIS A 1 94 ? -11.539 -6.977 -13.227 1 92.5 94 HIS A N 1
ATOM 697 C CA . HIS A 1 94 ? -12.609 -6.082 -13.664 1 92.5 94 HIS A CA 1
ATOM 698 C C . HIS A 1 94 ? -13.656 -5.898 -12.578 1 92.5 94 HIS A C 1
ATOM 700 O O . HIS A 1 94 ? -14.031 -4.77 -12.25 1 92.5 94 HIS A O 1
ATOM 706 N N . PRO A 1 95 ? -14.086 -6.996 -11.977 1 93.62 95 PRO A N 1
ATOM 707 C CA . PRO A 1 95 ? -15.047 -6.812 -10.883 1 93.62 95 PRO A CA 1
ATOM 708 C C . PRO A 1 95 ? -14.469 -6 -9.727 1 93.62 95 PRO A C 1
ATOM 710 O O . PRO A 1 95 ? -15.203 -5.273 -9.055 1 93.62 95 PRO A O 1
ATOM 713 N N . LEU A 1 96 ? -13.203 -6.125 -9.508 1 92.81 96 LEU A N 1
ATOM 714 C CA . LEU A 1 96 ? -12.547 -5.371 -8.445 1 92.81 96 LEU A CA 1
ATOM 715 C C . LEU A 1 96 ? -12.672 -3.869 -8.695 1 92.81 96 LEU A C 1
ATOM 717 O O . LEU A 1 96 ? -13.039 -3.119 -7.785 1 92.81 96 LEU A O 1
ATOM 721 N N . VAL A 1 97 ? -12.445 -3.506 -9.906 1 91.19 97 VAL A N 1
ATOM 722 C CA . VAL A 1 97 ? -12.477 -2.094 -10.281 1 91.19 97 VAL A CA 1
ATOM 723 C C . VAL A 1 97 ? -13.914 -1.574 -10.211 1 91.19 97 VAL A C 1
ATOM 725 O O . VAL A 1 97 ? -14.164 -0.481 -9.695 1 91.19 97 VAL A O 1
ATOM 728 N N . VAL A 1 98 ? -14.789 -2.311 -10.68 1 94.31 98 VAL A N 1
ATOM 729 C CA . VAL A 1 98 ? -16.188 -1.9 -10.711 1 94.31 98 VAL A CA 1
ATOM 730 C C . VAL A 1 98 ? -16.703 -1.751 -9.289 1 94.31 98 VAL A C 1
ATOM 732 O O . VAL A 1 98 ? -17.328 -0.742 -8.953 1 94.31 98 VAL A O 1
ATOM 735 N N . CYS A 1 99 ? -16.438 -2.75 -8.43 1 95.81 99 CYS A N 1
ATOM 736 C CA . CYS A 1 99 ? -16.906 -2.701 -7.051 1 95.81 99 CYS A CA 1
ATOM 737 C C . CYS A 1 99 ? -16.281 -1.53 -6.305 1 95.81 99 CYS A C 1
ATOM 739 O O . CYS A 1 99 ? -16.953 -0.854 -5.523 1 95.81 99 CYS A O 1
ATOM 741 N N . SER A 1 100 ? -15.023 -1.325 -6.527 1 93 100 SER A N 1
ATOM 742 C CA . SER A 1 100 ? -14.359 -0.201 -5.875 1 93 100 SER A CA 1
ATOM 743 C C . SER A 1 100 ? -14.891 1.131 -6.391 1 93 100 SER A C 1
ATOM 745 O O . SER A 1 100 ? -15.031 2.09 -5.629 1 93 100 SER A O 1
ATOM 747 N N . GLY A 1 101 ? -15.109 1.194 -7.699 1 91.88 101 GLY A N 1
ATOM 748 C CA . GLY A 1 101 ? -15.695 2.398 -8.273 1 91.88 101 GLY A CA 1
ATOM 749 C C . GLY A 1 101 ? -17.078 2.713 -7.719 1 91.88 101 GLY A C 1
ATOM 750 O O . GLY A 1 101 ? -17.359 3.855 -7.352 1 91.88 101 GLY A O 1
ATOM 751 N N . VAL A 1 102 ? -17.922 1.762 -7.684 1 95.94 102 VAL A N 1
ATOM 752 C CA . VAL A 1 102 ? -19.266 1.912 -7.125 1 95.94 102 VAL A CA 1
ATOM 753 C C . VAL A 1 102 ? -19.172 2.334 -5.66 1 95.94 102 VAL A C 1
ATOM 755 O O . VAL A 1 102 ? -19.938 3.188 -5.207 1 95.94 102 VAL A O 1
ATOM 758 N N . THR A 1 103 ? -18.25 1.719 -4.957 1 95.12 103 THR A N 1
ATOM 759 C CA . THR A 1 103 ? -18.062 2.047 -3.547 1 95.12 103 THR A CA 1
ATOM 760 C C . THR A 1 103 ? -17.609 3.494 -3.385 1 95.12 103 THR A C 1
ATOM 762 O O . THR A 1 103 ? -18.031 4.184 -2.455 1 95.12 103 THR A O 1
ATOM 765 N N . LEU A 1 104 ? -16.766 3.904 -4.297 1 91.12 104 LEU A N 1
ATOM 766 C CA . LEU A 1 104 ? -16.297 5.285 -4.238 1 91.12 104 LEU A CA 1
ATOM 767 C C . LEU A 1 104 ? -17.469 6.262 -4.398 1 91.12 104 LEU A C 1
ATOM 769 O O . LEU A 1 104 ? -17.562 7.242 -3.658 1 91.12 104 LEU A O 1
ATOM 773 N N . ILE A 1 105 ? -18.266 6.012 -5.375 1 92 105 ILE A N 1
ATOM 774 C CA . ILE A 1 105 ? -19.438 6.852 -5.59 1 92 105 ILE A CA 1
ATOM 775 C C . ILE A 1 105 ? -20.328 6.82 -4.348 1 92 105 ILE A C 1
ATOM 777 O O . ILE A 1 105 ? -20.781 7.867 -3.881 1 92 105 ILE A O 1
ATOM 781 N N . PHE A 1 106 ? -20.609 5.637 -3.77 1 95.06 106 PHE A N 1
ATOM 782 C CA . PHE A 1 106 ? -21.375 5.477 -2.543 1 95.06 106 PHE A CA 1
ATOM 783 C C . PHE A 1 106 ? -20.766 6.285 -1.406 1 95.06 106 PHE A C 1
ATOM 785 O O . PHE A 1 106 ? -21.484 6.941 -0.649 1 95.06 106 PHE A O 1
ATOM 792 N N . HIS A 1 107 ? -19.453 6.246 -1.347 1 91.12 107 HIS A N 1
ATOM 793 C CA . HIS A 1 107 ? -18.734 6.961 -0.302 1 91.12 107 HIS A CA 1
ATOM 794 C C . HIS A 1 107 ? -18.938 8.469 -0.424 1 91.12 107 HIS A C 1
ATOM 796 O O . HIS A 1 107 ? -19.172 9.148 0.579 1 91.12 107 HIS A O 1
ATOM 802 N N . ILE A 1 108 ? -18.828 8.961 -1.605 1 86.06 108 ILE A N 1
ATOM 803 C CA . ILE A 1 108 ? -18.969 10.391 -1.847 1 86.06 108 ILE A CA 1
ATOM 804 C C . ILE A 1 108 ? -20.375 10.844 -1.427 1 86.06 108 ILE A C 1
ATOM 806 O O . ILE A 1 108 ? -20.516 11.859 -0.749 1 86.06 108 ILE A O 1
ATOM 810 N N . VAL A 1 109 ? -21.359 10.164 -1.767 1 91.19 109 VAL A N 1
ATOM 811 C CA . VAL A 1 109 ? -22.734 10.477 -1.418 1 91.19 109 VAL A CA 1
ATOM 812 C C . VAL A 1 109 ? -22.922 10.391 0.096 1 91.19 109 VAL A C 1
ATOM 814 O O . VAL A 1 109 ? -23.547 11.258 0.701 1 91.19 109 VAL A O 1
ATOM 817 N N . LEU A 1 110 ? -22.375 9.305 0.7 1 91.62 110 LEU A N 1
ATOM 818 C CA . LEU A 1 110 ? -22.5 9.109 2.141 1 91.62 110 LEU A CA 1
ATOM 819 C C . LEU A 1 110 ? -21.812 10.234 2.906 1 91.62 110 LEU A C 1
ATOM 821 O O . LEU A 1 110 ? -22.312 10.68 3.939 1 91.62 110 LEU A O 1
ATOM 825 N N . CYS A 1 111 ? -20.656 10.633 2.385 1 84.88 111 CYS A N 1
ATOM 826 C CA . CYS A 1 111 ? -19.953 11.742 3.012 1 84.88 111 CYS A CA 1
ATOM 827 C C . CYS A 1 111 ? -20.781 13.023 2.941 1 84.88 111 CYS A C 1
ATOM 829 O O . CYS A 1 111 ? -20.844 13.781 3.912 1 84.88 111 CYS A O 1
ATOM 831 N N . TRP A 1 112 ? -21.312 13.273 1.749 1 83.44 112 TRP A N 1
ATOM 832 C CA . TRP A 1 112 ? -22.156 14.453 1.592 1 83.44 112 TRP A CA 1
ATOM 833 C C . TRP A 1 112 ? -23.297 14.445 2.605 1 83.44 112 TRP A C 1
ATOM 835 O O . TRP A 1 112 ? -23.578 15.477 3.23 1 83.44 112 TRP A O 1
ATOM 845 N N . PHE A 1 113 ? -23.859 13.367 2.842 1 90.06 113 PHE A N 1
ATOM 846 C CA . PHE A 1 113 ? -25 13.242 3.746 1 90.06 113 PHE A CA 1
ATOM 847 C C . PHE A 1 113 ? -24.547 13.312 5.199 1 90.06 113 PHE A C 1
ATOM 849 O O . PHE A 1 113 ? -25.125 14.055 6 1 90.06 113 PHE A O 1
ATOM 856 N N . LEU A 1 114 ? -23.531 12.625 5.652 1 88.62 114 LEU A N 1
ATOM 857 C CA . LEU A 1 114 ? -23.141 12.469 7.051 1 88.62 114 LEU A CA 1
ATOM 858 C C . LEU A 1 114 ? -22.328 13.656 7.527 1 88.62 114 LEU A C 1
ATOM 860 O O . LEU A 1 114 ? -22.328 13.977 8.719 1 88.62 114 LEU A O 1
ATOM 864 N N . VAL A 1 115 ? -21.594 14.227 6.621 1 79.75 115 VAL A N 1
ATOM 865 C CA . VAL A 1 115 ? -20.734 15.328 7.016 1 79.75 115 VAL A CA 1
ATOM 866 C C . VAL A 1 115 ? -21.5 16.641 6.949 1 79.75 115 VAL A C 1
ATOM 868 O O . VAL A 1 115 ? -21.438 17.453 7.879 1 79.75 115 VAL A O 1
ATOM 871 N N . GLN A 1 116 ? -22.156 16.938 5.879 1 75.44 116 GLN A N 1
ATOM 872 C CA . GLN A 1 116 ? -22.781 18.234 5.648 1 75.44 116 GLN A CA 1
ATOM 873 C C . GLN A 1 116 ? -24.188 18.281 6.227 1 75.44 116 GLN A C 1
ATOM 875 O O . GLN A 1 116 ? -24.594 19.312 6.781 1 75.44 116 GLN A O 1
ATOM 880 N N . ASN A 1 117 ? -24.859 17.25 6.137 1 79.06 117 ASN A N 1
ATOM 881 C CA . ASN A 1 117 ? -26.281 17.344 6.426 1 79.06 117 ASN A CA 1
ATOM 882 C C . ASN A 1 117 ? -26.609 16.844 7.828 1 79.06 117 ASN A C 1
ATOM 884 O O . ASN A 1 117 ? -27.609 17.25 8.43 1 79.06 117 ASN A O 1
ATOM 888 N N . SER A 1 118 ? -25.844 15.984 8.469 1 81.69 118 SER A N 1
ATOM 889 C CA . SER A 1 118 ? -26.219 15.352 9.727 1 81.69 118 SER A CA 1
ATOM 890 C C . SER A 1 118 ? -25.594 16.078 10.914 1 81.69 118 SER A C 1
ATOM 892 O O . SER A 1 118 ? -25.953 15.812 12.07 1 81.69 118 SER A O 1
ATOM 894 N N . GLY A 1 119 ? -24.672 17.016 10.625 1 80.31 119 GLY A N 1
ATOM 895 C CA . GLY A 1 119 ? -24.031 17.75 11.711 1 80.31 119 GLY A CA 1
ATOM 896 C C . GLY A 1 119 ? -22.922 16.969 12.375 1 80.31 119 GLY A C 1
ATOM 897 O O . GLY A 1 119 ? -22.328 17.438 13.352 1 80.31 119 GLY A O 1
ATOM 898 N N . LEU A 1 120 ? -22.625 15.773 11.984 1 83.44 120 LEU A N 1
ATOM 899 C CA . LEU A 1 120 ? -21.609 14.922 12.602 1 83.44 120 LEU A CA 1
ATOM 900 C C . LEU A 1 120 ? -20.203 15.438 12.289 1 83.44 120 LEU A C 1
ATOM 902 O O . LEU A 1 120 ? -19.25 15.125 13.008 1 83.44 120 LEU A O 1
ATOM 906 N N . GLY A 1 121 ? -20.094 16.219 11.242 1 77.25 121 GLY A N 1
ATOM 907 C CA . GLY A 1 121 ? -18.812 16.797 10.883 1 77.25 121 GLY A CA 1
ATOM 908 C C . GLY A 1 121 ? -17.766 15.742 10.578 1 77.25 121 GLY A C 1
ATOM 909 O O . GLY A 1 121 ? -17.984 14.859 9.75 1 77.25 121 GLY A O 1
ATOM 910 N N . TYR A 1 122 ? -16.641 15.812 11.344 1 74.88 122 TYR A N 1
ATOM 911 C CA . TYR A 1 122 ? -15.523 14.906 11.094 1 74.88 122 TYR A CA 1
ATOM 912 C C . TYR A 1 122 ? -15.883 13.477 11.508 1 74.88 122 TYR A C 1
ATOM 914 O O . TYR A 1 122 ? -15.375 12.516 10.93 1 74.88 122 TYR A O 1
ATOM 922 N N . ARG A 1 123 ? -16.781 13.406 12.477 1 82.69 123 ARG A N 1
ATOM 923 C CA . ARG A 1 123 ? -17.234 12.078 12.883 1 82.69 123 ARG A CA 1
ATOM 924 C C . ARG A 1 123 ? -17.984 11.391 11.75 1 82.69 123 ARG A C 1
ATOM 926 O O . ARG A 1 123 ? -17.906 10.164 11.602 1 82.69 123 ARG A O 1
ATOM 933 N N . GLY A 1 124 ? -18.625 12.156 10.961 1 84.94 124 GLY A N 1
ATOM 934 C CA . GLY A 1 124 ? -19.359 11.617 9.82 1 84.94 124 GLY A CA 1
ATOM 935 C C . GLY A 1 124 ? -18.453 11.055 8.742 1 84.94 124 GLY A C 1
ATOM 936 O O . GLY A 1 124 ? -18.781 10.031 8.133 1 84.94 124 GLY A O 1
ATOM 937 N N . ALA A 1 125 ? -17.344 11.711 8.5 1 82.31 125 ALA A N 1
ATOM 938 C CA . ALA A 1 125 ? -16.391 11.242 7.504 1 82.31 125 ALA A CA 1
ATOM 939 C C . ALA A 1 125 ? -15.797 9.891 7.898 1 82.31 125 ALA A C 1
ATOM 941 O O . ALA A 1 125 ? -15.664 9 7.059 1 82.31 125 ALA A O 1
ATOM 942 N N . ALA A 1 126 ? -15.438 9.727 9.18 1 84.44 126 ALA A N 1
ATOM 943 C CA . ALA A 1 126 ? -14.906 8.453 9.672 1 84.44 126 ALA A CA 1
ATOM 944 C C . ALA A 1 126 ? -15.938 7.344 9.547 1 84.44 126 ALA A C 1
ATOM 946 O O . ALA A 1 126 ? -15.617 6.238 9.094 1 84.44 126 ALA A O 1
ATOM 947 N N . LEU A 1 127 ? -17.094 7.703 9.898 1 91.88 127 LEU A N 1
ATOM 948 C CA . LEU A 1 127 ? -18.188 6.734 9.797 1 91.88 127 LEU A CA 1
ATOM 949 C C . LEU A 1 127 ? -18.453 6.363 8.344 1 91.88 127 LEU A C 1
ATOM 951 O O . LEU A 1 127 ? -18.672 5.191 8.031 1 91.88 127 LEU A O 1
ATOM 955 N N . ALA A 1 128 ? -18.422 7.34 7.508 1 91.5 128 ALA A N 1
ATOM 956 C CA . ALA A 1 128 ? -18.625 7.086 6.082 1 91.5 128 ALA A CA 1
ATOM 957 C C . ALA A 1 128 ? -17.562 6.141 5.539 1 91.5 128 ALA A C 1
ATOM 959 O O . ALA A 1 128 ? -17.859 5.254 4.734 1 91.5 128 ALA A O 1
ATOM 960 N N . THR A 1 129 ? -16.406 6.328 5.93 1 89.69 129 THR A N 1
ATOM 961 C CA . THR A 1 129 ? -15.305 5.48 5.492 1 89.69 129 THR A CA 1
ATOM 962 C C . THR A 1 129 ? -15.531 4.035 5.93 1 89.69 129 THR A C 1
ATOM 964 O O . THR A 1 129 ? -15.438 3.113 5.113 1 89.69 129 THR A O 1
ATOM 967 N N . SER A 1 130 ? -15.859 3.844 7.164 1 93.38 130 SER A N 1
ATOM 968 C CA . SER A 1 130 ? -16.078 2.5 7.688 1 93.38 130 SER A CA 1
ATOM 969 C C . SER A 1 130 ? -17.25 1.815 6.98 1 93.38 130 SER A C 1
ATOM 971 O O . SER A 1 130 ? -17.141 0.652 6.586 1 93.38 130 SER A O 1
ATOM 973 N N . VAL A 1 131 ? -18.234 2.539 6.812 1 96.38 131 VAL A N 1
ATOM 974 C CA . VAL A 1 131 ? -19.422 1.983 6.16 1 96.38 131 VAL A CA 1
ATOM 975 C C . VAL A 1 131 ? -19.094 1.651 4.703 1 96.38 131 VAL A C 1
ATOM 977 O O . VAL A 1 131 ? -19.516 0.613 4.188 1 96.38 131 VAL A O 1
ATOM 980 N N . SER A 1 132 ? -18.391 2.5 4.051 1 95.31 132 SER A N 1
ATOM 981 C CA . SER A 1 132 ? -18.031 2.285 2.654 1 95.31 132 SER A CA 1
ATOM 982 C C . SER A 1 132 ? -17.156 1.044 2.49 1 95.31 132 SER A C 1
ATOM 984 O O . SER A 1 132 ? -17.312 0.289 1.528 1 95.31 132 SER A O 1
ATOM 986 N N . TYR A 1 133 ? -16.25 0.855 3.381 1 94.56 133 TYR A N 1
ATOM 987 C CA . TYR A 1 133 ? -15.414 -0.34 3.309 1 94.56 133 TYR A CA 1
ATOM 988 C C . TYR A 1 133 ? -16.25 -1.601 3.461 1 94.56 133 TYR A C 1
ATOM 990 O O . TYR A 1 133 ? -16.047 -2.582 2.742 1 94.56 133 TYR A O 1
ATOM 998 N N . TRP A 1 134 ? -17.156 -1.532 4.395 1 97.56 134 TRP A N 1
ATOM 999 C CA . TRP A 1 134 ? -18.031 -2.689 4.562 1 97.56 134 TRP A CA 1
ATOM 1000 C C . TRP A 1 134 ? -18.906 -2.895 3.33 1 97.56 134 TRP A C 1
ATOM 1002 O O . TRP A 1 134 ? -19.172 -4.031 2.936 1 97.56 134 TRP A O 1
ATOM 1012 N N . PHE A 1 135 ? -19.328 -1.821 2.795 1 97.75 135 PHE A N 1
ATOM 1013 C CA . PHE A 1 135 ? -20.094 -1.9 1.553 1 97.75 135 PHE A CA 1
ATOM 1014 C C . PHE A 1 135 ? -19.281 -2.59 0.463 1 97.75 135 PHE A C 1
ATOM 1016 O O . PHE A 1 135 ? -19.797 -3.461 -0.243 1 97.75 135 PHE A O 1
ATOM 1023 N N . ASN A 1 136 ? -18.094 -2.229 0.317 1 96.75 136 ASN A N 1
ATOM 1024 C CA . ASN A 1 136 ? -17.203 -2.834 -0.671 1 96.75 136 ASN A CA 1
ATOM 1025 C C . ASN A 1 136 ? -17 -4.32 -0.396 1 96.75 136 ASN A C 1
ATOM 1027 O O . ASN A 1 136 ? -16.984 -5.129 -1.322 1 96.75 136 ASN A O 1
ATOM 1031 N N . VAL A 1 137 ? -16.812 -4.668 0.861 1 97.25 137 VAL A N 1
ATOM 1032 C CA . VAL A 1 137 ? -16.656 -6.062 1.257 1 97.25 137 VAL A CA 1
ATOM 1033 C C . VAL A 1 137 ? -17.875 -6.867 0.825 1 97.25 137 VAL A C 1
ATOM 1035 O O . VAL A 1 137 ? -17.75 -7.961 0.268 1 97.25 137 VAL A O 1
ATOM 1038 N N . ILE A 1 138 ? -19 -6.359 1.125 1 98.25 138 ILE A N 1
ATOM 1039 C CA . ILE A 1 138 ? -20.234 -7.055 0.804 1 98.25 138 ILE A CA 1
ATOM 1040 C C . ILE A 1 138 ? -20.344 -7.25 -0.707 1 98.25 138 ILE A C 1
ATOM 1042 O O . ILE A 1 138 ? -20.672 -8.344 -1.177 1 98.25 138 ILE A O 1
ATOM 1046 N N . LEU A 1 139 ? -20.047 -6.195 -1.504 1 97.62 139 LEU A N 1
ATOM 1047 C CA . LEU A 1 139 ? -20.109 -6.289 -2.959 1 97.62 139 LEU A CA 1
ATOM 1048 C C . LEU A 1 139 ? -19.172 -7.383 -3.471 1 97.62 139 LEU A C 1
ATOM 1050 O O . LEU A 1 139 ? -19.578 -8.219 -4.285 1 97.62 139 LEU A O 1
ATOM 1054 N N . LEU A 1 140 ? -18 -7.418 -2.98 1 95.88 140 LEU A N 1
ATOM 1055 C CA . LEU A 1 140 ? -17.016 -8.383 -3.465 1 95.88 140 LEU A CA 1
ATOM 1056 C C . LEU A 1 140 ? -17.359 -9.789 -2.98 1 95.88 140 LEU A C 1
ATOM 1058 O O . LEU A 1 140 ? -17.156 -10.766 -3.709 1 95.88 140 LEU A O 1
ATOM 1062 N N . ALA A 1 141 ? -17.797 -9.852 -1.719 1 95.69 141 ALA A N 1
ATOM 1063 C CA . ALA A 1 141 ? -18.188 -11.156 -1.196 1 95.69 141 ALA A CA 1
ATOM 1064 C C . ALA A 1 141 ? -19.328 -11.758 -2.025 1 95.69 141 ALA A C 1
ATOM 1066 O O . ALA A 1 141 ? -19.344 -12.961 -2.295 1 95.69 141 ALA A O 1
ATOM 1067 N N . LEU A 1 142 ? -20.25 -10.953 -2.381 1 96.44 142 LEU A N 1
ATOM 1068 C CA . LEU A 1 142 ? -21.344 -11.406 -3.225 1 96.44 142 LEU A CA 1
ATOM 1069 C C . LEU A 1 142 ? -20.828 -11.852 -4.59 1 96.44 142 LEU A C 1
ATOM 1071 O O . LEU A 1 142 ? -21.297 -12.867 -5.129 1 96.44 142 LEU A O 1
ATOM 1075 N N . TYR A 1 143 ? -19.953 -11.102 -5.148 1 95.88 143 TYR A N 1
ATOM 1076 C CA . TYR A 1 143 ? -19.359 -11.5 -6.426 1 95.88 143 TYR A CA 1
ATOM 1077 C C . TYR A 1 143 ? -18.703 -12.867 -6.316 1 95.88 143 TYR A C 1
ATOM 1079 O O . TYR A 1 143 ? -18.891 -13.734 -7.176 1 95.88 143 TYR A O 1
ATOM 1087 N N . VAL A 1 144 ? -17.891 -13.023 -5.273 1 94.19 144 VAL A N 1
ATOM 1088 C CA . VAL A 1 144 ? -17.172 -14.281 -5.082 1 94.19 144 VAL A CA 1
ATOM 1089 C C . VAL A 1 144 ? -18.172 -15.422 -4.902 1 94.19 144 VAL A C 1
ATOM 1091 O O . VAL A 1 144 ? -17.984 -16.516 -5.453 1 94.19 144 VAL A O 1
ATOM 1094 N N . LYS A 1 145 ? -19.203 -15.188 -4.172 1 93.12 145 LYS A N 1
ATOM 1095 C CA . LYS A 1 145 ? -20.203 -16.203 -3.887 1 93.12 145 LYS A CA 1
ATOM 1096 C C . LYS A 1 145 ? -20.922 -16.641 -5.16 1 93.12 145 LYS A C 1
ATOM 1098 O O . LYS A 1 145 ? -21.219 -17.828 -5.34 1 93.12 145 LYS A O 1
ATOM 1103 N N . PHE A 1 146 ? -21.109 -15.766 -6.105 1 93.81 146 PHE A N 1
ATOM 1104 C CA . PHE A 1 146 ? -21.969 -16.078 -7.234 1 93.81 146 PHE A CA 1
ATOM 1105 C C . PHE A 1 146 ? -21.156 -16.25 -8.516 1 93.81 146 PHE A C 1
ATOM 1107 O O . PHE A 1 146 ? -21.703 -16.625 -9.555 1 93.81 146 PHE A O 1
ATOM 1114 N N . SER A 1 147 ? -19.969 -16.031 -8.43 1 92.38 147 SER A N 1
ATOM 1115 C CA . SER A 1 147 ? -19.125 -16.188 -9.617 1 92.38 147 SER A CA 1
ATOM 1116 C C . SER A 1 147 ? -18.562 -17.594 -9.727 1 92.38 147 SER A C 1
ATOM 1118 O O . SER A 1 147 ? -18.516 -18.328 -8.734 1 92.38 147 SER A O 1
ATOM 1120 N N . GLU A 1 148 ? -18.172 -17.953 -10.945 1 90.44 148 GLU A N 1
ATOM 1121 C CA . GLU A 1 148 ? -17.531 -19.25 -11.188 1 90.44 148 GLU A CA 1
ATOM 1122 C C . GLU A 1 148 ? -16.188 -19.359 -10.469 1 90.44 148 GLU A C 1
ATOM 1124 O O . GLU A 1 148 ? -15.852 -20.406 -9.938 1 90.44 148 GLU A O 1
ATOM 1129 N N . ALA A 1 149 ? -15.5 -18.234 -10.477 1 86.25 149 ALA A N 1
ATOM 1130 C CA . ALA A 1 149 ? -14.203 -18.203 -9.797 1 86.25 149 ALA A CA 1
ATOM 1131 C C . ALA A 1 149 ? -14.352 -18.5 -8.312 1 86.25 149 ALA A C 1
ATOM 1133 O O . ALA A 1 149 ? -13.547 -19.234 -7.734 1 86.25 149 ALA A O 1
ATOM 1134 N N . GLY A 1 150 ? -15.352 -17.953 -7.746 1 86.62 150 GLY A N 1
ATOM 1135 C CA . GLY A 1 150 ? -15.617 -18.219 -6.344 1 86.62 150 GLY A CA 1
ATOM 1136 C C . GLY A 1 150 ? -16.031 -19.656 -6.074 1 86.62 150 GLY A C 1
ATOM 1137 O O . GLY A 1 150 ? -15.594 -20.266 -5.094 1 86.62 150 GLY A O 1
ATOM 1138 N N . ARG A 1 151 ? -16.766 -20.172 -6.93 1 86.88 151 ARG A N 1
ATOM 1139 C CA . ARG A 1 151 ? -17.234 -21.547 -6.766 1 86.88 151 ARG A CA 1
ATOM 1140 C C . ARG A 1 151 ? -16.078 -22.531 -6.852 1 86.88 151 ARG A C 1
ATOM 1142 O O . ARG A 1 151 ? -16.062 -23.547 -6.141 1 86.88 151 ARG A O 1
ATOM 1149 N N . ARG A 1 152 ? -15.227 -22.172 -7.602 1 88.94 152 ARG A N 1
ATOM 1150 C CA . ARG A 1 152 ? -14.094 -23.062 -7.801 1 88.94 152 ARG A CA 1
ATOM 1151 C C . ARG A 1 152 ? -13.094 -22.953 -6.652 1 88.94 152 ARG A C 1
ATOM 1153 O O . ARG A 1 152 ? -12.406 -23.922 -6.32 1 88.94 152 ARG A O 1
ATOM 1160 N N . SER A 1 153 ? -13.031 -21.828 -6.074 1 89 153 SER A N 1
ATOM 1161 C CA . SER A 1 153 ? -11.961 -21.562 -5.125 1 89 153 SER A CA 1
ATOM 1162 C C . SER A 1 153 ? -12.461 -21.625 -3.688 1 89 153 SER A C 1
ATOM 1164 O O . SER A 1 153 ? -11.688 -21.906 -2.768 1 89 153 SER A O 1
ATOM 1166 N N . TRP A 1 154 ? -13.664 -21.359 -3.516 1 84.75 154 TRP A N 1
ATOM 1167 C CA . TRP A 1 154 ? -14.203 -21.281 -2.16 1 84.75 154 TRP A CA 1
ATOM 1168 C C . TRP A 1 154 ? -15.211 -22.391 -1.904 1 84.75 154 TRP A C 1
ATOM 1170 O O . TRP A 1 154 ? -16.328 -22.359 -2.42 1 84.75 154 TRP A O 1
ATOM 1180 N N . HIS A 1 155 ? -14.852 -23.359 -1.094 1 80.94 155 HIS A N 1
ATOM 1181 C CA . HIS A 1 155 ? -15.703 -24.516 -0.807 1 80.94 155 HIS A CA 1
ATOM 1182 C C . HIS A 1 155 ? -16.203 -24.484 0.636 1 80.94 155 HIS A C 1
ATOM 1184 O O . HIS A 1 155 ? -16.469 -25.531 1.221 1 80.94 155 HIS A O 1
ATOM 1190 N N . GLY A 1 156 ? -16.297 -23.344 1.16 1 79.19 156 GLY A N 1
ATOM 1191 C CA . GLY A 1 156 ? -16.75 -23.234 2.539 1 79.19 156 GLY A CA 1
ATOM 1192 C C . GLY A 1 156 ? -15.602 -23.141 3.533 1 79.19 156 GLY A C 1
ATOM 1193 O O . GLY A 1 156 ? -14.438 -23.109 3.141 1 79.19 156 GLY A O 1
ATOM 1194 N N . TRP A 1 157 ? -15.883 -22.953 4.773 1 81.62 157 TRP A N 1
ATOM 1195 C CA . TRP A 1 157 ? -14.898 -22.812 5.84 1 81.62 157 TRP A CA 1
ATOM 1196 C C . TRP A 1 157 ? -14.297 -24.172 6.203 1 81.62 157 TRP A C 1
ATOM 1198 O O . TRP A 1 157 ? -15.016 -25.172 6.305 1 81.62 157 TRP A O 1
ATOM 1208 N N . SER A 1 158 ? -13.031 -24.266 6.094 1 80.06 158 SER A N 1
ATOM 1209 C CA . SER A 1 158 ? -12.336 -25.5 6.426 1 80.06 158 SER A CA 1
ATOM 1210 C C . SER A 1 158 ? -11.375 -25.312 7.586 1 80.06 158 SER A C 1
ATOM 1212 O O . SER A 1 158 ? -10.82 -24.219 7.758 1 80.06 158 SER A O 1
ATOM 1214 N N . ARG A 1 159 ? -11.242 -26.297 8.422 1 78.88 159 ARG A N 1
ATOM 1215 C CA . ARG A 1 159 ? -10.297 -26.266 9.539 1 78.88 159 ARG A CA 1
ATOM 1216 C C . ARG A 1 159 ? -8.859 -26.344 9.039 1 78.88 159 ARG A C 1
ATOM 1218 O O . ARG A 1 159 ? -7.922 -26.141 9.805 1 78.88 159 ARG A O 1
ATOM 1225 N N . ALA A 1 160 ? -8.773 -26.672 7.797 1 77.69 160 ALA A N 1
ATOM 1226 C CA . ALA A 1 160 ? -7.449 -26.75 7.184 1 77.69 160 ALA A CA 1
ATOM 1227 C C . ALA A 1 160 ? -6.73 -25.391 7.258 1 77.69 160 ALA A C 1
ATOM 1229 O O . ALA A 1 160 ? -5.516 -25.328 7.082 1 77.69 160 ALA A O 1
ATOM 1230 N N . VAL A 1 161 ? -7.473 -24.438 7.676 1 74.31 161 VAL A N 1
ATOM 1231 C CA . VAL A 1 161 ? -6.984 -23.062 7.746 1 74.31 161 VAL A CA 1
ATOM 1232 C C . VAL A 1 161 ? -5.875 -22.953 8.797 1 74.31 161 VAL A C 1
ATOM 1234 O O . VAL A 1 161 ? -4.945 -22.156 8.648 1 74.31 161 VAL A O 1
ATOM 1237 N N . LEU A 1 162 ? -5.895 -23.875 9.711 1 81.75 162 LEU A N 1
ATOM 1238 C CA . LEU A 1 162 ? -4.969 -23.766 10.836 1 81.75 162 LEU A CA 1
ATOM 1239 C C . LEU A 1 162 ? -3.686 -24.547 10.555 1 81.75 162 LEU A C 1
ATOM 1241 O O . LEU A 1 162 ? -2.664 -24.312 11.211 1 81.75 162 LEU A O 1
ATOM 1245 N N . LYS A 1 163 ? -3.65 -25.516 9.695 1 79.62 163 LYS A N 1
ATOM 1246 C CA . LYS A 1 163 ? -2.516 -26.406 9.469 1 79.62 163 LYS A CA 1
ATOM 1247 C C . LYS A 1 163 ? -1.336 -25.656 8.867 1 79.62 163 LYS A C 1
ATOM 1249 O O . LYS A 1 163 ? -0.185 -25.891 9.242 1 79.62 163 LYS A O 1
ATOM 1254 N N . ASP A 1 164 ? -1.458 -24.688 8.031 1 83.75 164 ASP A N 1
ATOM 1255 C CA . ASP A 1 164 ? -0.359 -24.031 7.324 1 83.75 164 ASP A CA 1
ATOM 1256 C C . ASP A 1 164 ? -0.33 -22.531 7.621 1 83.75 164 ASP A C 1
ATOM 1258 O O . ASP A 1 164 ? 0.111 -21.734 6.789 1 83.75 164 ASP A O 1
ATOM 1262 N N . VAL A 1 165 ? -0.677 -22.328 8.844 1 87.38 165 VAL A N 1
ATOM 1263 C CA . VAL A 1 165 ? -0.683 -20.938 9.266 1 87.38 165 VAL A CA 1
ATOM 1264 C C . VAL A 1 165 ? 0.751 -20.438 9.43 1 87.38 165 VAL A C 1
ATOM 1266 O O . VAL A 1 165 ? 1.041 -19.266 9.195 1 87.38 165 VAL A O 1
ATOM 1269 N N . ASN A 1 166 ? 1.596 -21.391 9.758 1 86.12 166 ASN A N 1
ATOM 1270 C CA . ASN A 1 166 ? 2.996 -21.031 9.961 1 86.12 166 ASN A CA 1
ATOM 1271 C C . ASN A 1 166 ? 3.65 -20.562 8.664 1 86.12 166 ASN A C 1
ATOM 1273 O O . ASN A 1 166 ? 4.457 -19.625 8.672 1 86.12 166 ASN A O 1
ATOM 1277 N N . LEU A 1 167 ? 3.289 -21.234 7.625 1 83.75 167 LEU A N 1
ATOM 1278 C CA . LEU A 1 167 ? 3.822 -20.812 6.332 1 83.75 167 LEU A CA 1
ATOM 1279 C C . LEU A 1 167 ? 3.332 -19.422 5.961 1 83.75 167 LEU A C 1
ATOM 1281 O O . LEU A 1 167 ? 4.117 -18.578 5.527 1 83.75 167 LEU A O 1
ATOM 1285 N N . PHE A 1 168 ? 2.115 -19.266 6.191 1 88.38 168 PHE A N 1
ATOM 1286 C CA . PHE A 1 168 ? 1.539 -17.953 5.902 1 88.38 168 PHE A CA 1
ATOM 1287 C C . PHE A 1 168 ? 2.217 -16.875 6.73 1 88.38 168 PHE A C 1
ATOM 1289 O O . PHE A 1 168 ? 2.613 -15.836 6.195 1 88.38 168 PHE A O 1
ATOM 1296 N N . LEU A 1 169 ? 2.434 -17.109 7.926 1 88.69 169 LEU A N 1
ATOM 1297 C CA . LEU A 1 169 ? 3.033 -16.141 8.828 1 88.69 169 LEU A CA 1
ATOM 1298 C C . LEU A 1 169 ? 4.496 -15.898 8.477 1 88.69 169 LEU A C 1
ATOM 1300 O O . LEU A 1 169 ? 5.004 -14.781 8.625 1 88.69 169 LEU A O 1
ATOM 1304 N N . SER A 1 170 ? 5.129 -16.906 8.078 1 88.25 170 SER A N 1
ATOM 1305 C CA . SER A 1 170 ? 6.535 -16.781 7.715 1 88.25 170 SER A CA 1
ATOM 1306 C C . SER A 1 170 ? 6.715 -15.875 6.504 1 88.25 170 SER A C 1
ATOM 1308 O O . SER A 1 170 ? 7.781 -15.289 6.316 1 88.25 170 SER A O 1
ATOM 1310 N N . LEU A 1 171 ? 5.707 -15.766 5.758 1 86.88 171 LEU A N 1
ATOM 1311 C CA . LEU A 1 171 ? 5.734 -14.875 4.605 1 86.88 171 LEU A CA 1
ATOM 1312 C C . LEU A 1 171 ? 5.184 -13.5 4.973 1 86.88 171 LEU A C 1
ATOM 1314 O O . LEU A 1 171 ? 5.762 -12.477 4.602 1 86.88 171 LEU A O 1
ATOM 1318 N N . ALA A 1 172 ? 4.16 -13.539 5.75 1 87.31 172 ALA A N 1
ATOM 1319 C CA . ALA A 1 172 ? 3.4 -12.32 6.031 1 87.31 172 ALA A CA 1
ATOM 1320 C C . ALA A 1 172 ? 4.18 -11.398 6.961 1 87.31 172 ALA A C 1
ATOM 1322 O O . ALA A 1 172 ? 4.203 -10.18 6.758 1 87.31 172 ALA A O 1
ATOM 1323 N N . ILE A 1 173 ? 4.801 -11.906 7.934 1 87.56 173 ILE A N 1
ATOM 1324 C CA . ILE A 1 173 ? 5.461 -11.102 8.953 1 87.56 173 ILE A CA 1
ATOM 1325 C C . ILE A 1 173 ? 6.656 -10.375 8.344 1 87.56 173 ILE A C 1
ATOM 1327 O O . ILE A 1 173 ? 6.754 -9.148 8.438 1 87.56 173 ILE A O 1
ATOM 1331 N N . PRO A 1 174 ? 7.5 -11.117 7.699 1 85.12 174 PRO A N 1
ATOM 1332 C CA . PRO A 1 174 ? 8.609 -10.414 7.055 1 85.12 174 PRO A CA 1
ATOM 1333 C C . PRO A 1 174 ? 8.141 -9.383 6.031 1 85.12 174 PRO A C 1
ATOM 1335 O O . PRO A 1 174 ? 8.734 -8.305 5.922 1 85.12 174 PRO A O 1
ATOM 1338 N N . SER A 1 175 ? 7.141 -9.703 5.309 1 82.69 175 SER A N 1
ATOM 1339 C CA . SER A 1 175 ? 6.621 -8.781 4.305 1 82.69 175 SER A CA 1
ATOM 1340 C C . SER A 1 175 ? 6.098 -7.504 4.949 1 82.69 175 SER A C 1
ATOM 1342 O O . SER A 1 175 ? 6.285 -6.41 4.41 1 82.69 175 SER A O 1
ATOM 1344 N N . THR A 1 176 ? 5.492 -7.691 6.039 1 81.38 176 THR A N 1
ATOM 1345 C CA . THR A 1 176 ? 5.004 -6.535 6.781 1 81.38 176 THR A CA 1
ATOM 1346 C C . THR A 1 176 ? 6.16 -5.664 7.254 1 81.38 176 THR A C 1
ATOM 1348 O O . THR A 1 176 ? 6.109 -4.438 7.145 1 81.38 176 THR A O 1
ATOM 1351 N N . PHE A 1 177 ? 7.148 -6.227 7.707 1 81.25 177 PHE A N 1
ATOM 1352 C CA . PHE A 1 177 ? 8.32 -5.484 8.172 1 81.25 177 PHE A CA 1
ATOM 1353 C C . PHE A 1 177 ? 8.984 -4.746 7.016 1 81.25 177 PHE A C 1
ATOM 1355 O O . PHE A 1 177 ? 9.43 -3.609 7.176 1 81.25 177 PHE A O 1
ATOM 1362 N N . MET A 1 178 ? 9.039 -5.398 5.953 1 81.06 178 MET A N 1
ATOM 1363 C CA . MET A 1 178 ? 9.648 -4.781 4.777 1 81.06 178 MET A CA 1
ATOM 1364 C C . MET A 1 178 ? 8.852 -3.551 4.34 1 81.06 178 MET A C 1
ATOM 1366 O O . MET A 1 178 ? 9.43 -2.494 4.082 1 81.06 178 MET A O 1
ATOM 1370 N N . THR A 1 179 ? 7.574 -3.738 4.309 1 77 179 THR A N 1
ATOM 1371 C CA . THR A 1 179 ? 6.734 -2.625 3.879 1 77 179 THR A CA 1
ATOM 1372 C C . THR A 1 179 ? 6.793 -1.484 4.891 1 77 179 THR A C 1
ATOM 1374 O O . THR A 1 179 ? 6.836 -0.312 4.508 1 77 179 THR A O 1
ATOM 1377 N N . CYS A 1 180 ? 6.852 -1.82 6.117 1 74.75 180 CYS A N 1
ATOM 1378 C CA . CYS A 1 180 ? 6.945 -0.8 7.156 1 74.75 180 CYS A CA 1
ATOM 1379 C C . CYS A 1 180 ? 8.281 -0.07 7.082 1 74.75 180 CYS A C 1
ATOM 1381 O O . CYS A 1 180 ? 8.336 1.148 7.254 1 74.75 180 CYS A O 1
ATOM 1383 N N . SER A 1 181 ? 9.281 -0.791 6.871 1 76.25 181 SER A N 1
ATOM 1384 C CA . SER A 1 181 ? 10.602 -0.187 6.758 1 76.25 181 SER A CA 1
ATOM 1385 C C . SER A 1 181 ? 10.695 0.719 5.535 1 76.25 181 SER A C 1
ATOM 1387 O O . SER A 1 181 ? 11.258 1.812 5.605 1 76.25 181 SER A O 1
ATOM 1389 N N . ALA A 1 182 ? 10.148 0.259 4.469 1 71.94 182 ALA A N 1
ATOM 1390 C CA . ALA A 1 182 ? 10.148 1.057 3.246 1 71.94 182 ALA A CA 1
ATOM 1391 C C . ALA A 1 182 ? 9.344 2.338 3.428 1 71.94 182 ALA A C 1
ATOM 1393 O O . ALA A 1 182 ? 9.766 3.412 2.99 1 71.94 182 ALA A O 1
ATOM 1394 N N . TRP A 1 183 ? 8.312 2.152 4.035 1 68.31 183 TRP A N 1
ATOM 1395 C CA . TRP A 1 183 ? 7.457 3.309 4.297 1 68.31 183 TRP A CA 1
ATOM 1396 C C . TRP A 1 183 ? 8.141 4.281 5.254 1 68.31 183 TRP A C 1
ATOM 1398 O O . TRP A 1 183 ? 8.07 5.5 5.062 1 68.31 183 TRP A O 1
ATOM 1408 N N . SER A 1 184 ? 8.789 3.725 6.195 1 67 184 SER A N 1
ATOM 1409 C CA . SER A 1 184 ? 9.516 4.555 7.148 1 67 184 SER A CA 1
ATOM 1410 C C . SER A 1 184 ? 10.641 5.32 6.465 1 67 184 SER A C 1
ATOM 1412 O O . SER A 1 184 ? 10.914 6.473 6.812 1 67 184 SER A O 1
ATOM 1414 N N . THR A 1 185 ? 11.242 4.703 5.586 1 70.5 185 THR A N 1
ATOM 1415 C CA . THR A 1 185 ? 12.297 5.359 4.82 1 70.5 185 THR A CA 1
ATOM 1416 C C . THR A 1 185 ? 11.727 6.48 3.961 1 70.5 185 THR A C 1
ATOM 1418 O O . THR A 1 185 ? 12.359 7.52 3.781 1 70.5 185 THR A O 1
ATOM 1421 N N . GLY A 1 186 ? 10.617 6.199 3.348 1 62.03 186 GLY A N 1
ATOM 1422 C CA . GLY A 1 186 ? 9.977 7.184 2.488 1 62.03 186 GLY A CA 1
ATOM 1423 C C . GLY A 1 186 ? 9.336 8.32 3.256 1 62.03 186 GLY A C 1
ATOM 1424 O O . GLY A 1 186 ? 9.234 9.438 2.752 1 62.03 186 GLY A O 1
ATOM 1425 N N 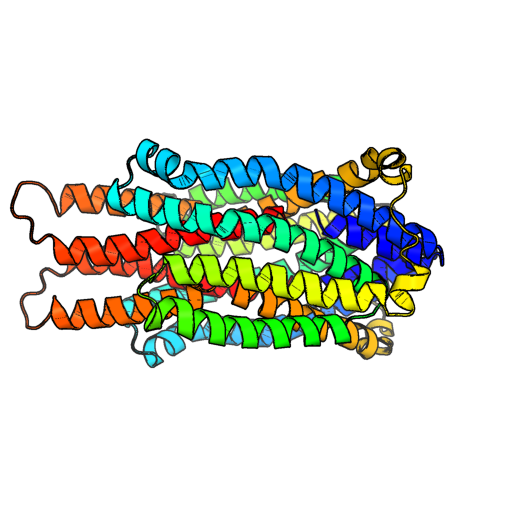. HIS A 1 187 ? 8.781 7.887 4.293 1 50.81 187 HIS A N 1
ATOM 1426 C CA . HIS A 1 187 ? 8.078 8.883 5.09 1 50.81 187 HIS A CA 1
ATOM 1427 C C . HIS A 1 187 ? 9 9.492 6.145 1 50.81 187 HIS A C 1
ATOM 1429 O O . HIS A 1 187 ? 9.008 9.055 7.297 1 50.81 187 HIS A O 1
ATOM 1435 N N . SER A 1 188 ? 10.172 9.961 5.691 1 43.22 188 SER A N 1
ATOM 1436 C CA . SER A 1 188 ? 11.008 10.75 6.59 1 43.22 188 SER A CA 1
ATOM 1437 C C . SER A 1 188 ? 10.164 11.641 7.488 1 43.22 188 SER A C 1
ATOM 1439 O O . SER A 1 188 ? 10.695 12.32 8.375 1 43.22 188 SER A O 1
ATOM 1441 N N . ARG A 1 189 ? 8.977 11.734 7.18 1 42.91 189 ARG A N 1
ATOM 1442 C CA . ARG A 1 189 ? 8.023 12.633 7.816 1 42.91 189 ARG A CA 1
ATOM 1443 C C . ARG A 1 189 ? 7.859 12.305 9.297 1 42.91 189 ARG A C 1
ATOM 1445 O O . ARG A 1 189 ? 7.332 13.109 10.062 1 42.91 189 ARG A O 1
ATOM 1452 N N . TRP A 1 190 ? 7.953 10.977 9.719 1 40.03 190 TRP A N 1
ATOM 1453 C CA . TRP A 1 190 ? 7.902 10.828 11.172 1 40.03 190 TRP A CA 1
ATOM 1454 C C . TRP A 1 190 ? 8.789 11.867 11.859 1 40.03 190 TRP A C 1
ATOM 1456 O O . TRP A 1 190 ? 8.414 12.43 12.891 1 40.03 190 TRP A O 1
ATOM 1466 N N . TRP A 1 191 ? 9.852 12.039 11.336 1 36.56 191 TRP A N 1
ATOM 1467 C CA . TRP A 1 191 ? 10.727 13.016 11.977 1 36.56 191 TRP A CA 1
ATOM 1468 C C . TRP A 1 191 ? 10.18 14.43 11.812 1 36.56 191 TRP A C 1
ATOM 1470 O O . TRP A 1 191 ? 10.25 15.242 12.734 1 36.56 191 TRP A O 1
ATOM 1480 N N . PHE A 1 192 ? 9.656 14.617 10.648 1 37.5 192 PHE A N 1
ATOM 1481 C CA . PHE A 1 192 ? 9.148 15.969 10.453 1 37.5 192 PHE A CA 1
ATOM 1482 C C . PHE A 1 192 ? 7.859 16.172 11.242 1 37.5 192 PHE A C 1
ATOM 1484 O O . PHE A 1 192 ? 7.641 17.25 11.82 1 37.5 192 PHE A O 1
ATOM 1491 N N . SER A 1 193 ? 6.977 15.242 11.195 1 38.56 193 SER A N 1
ATOM 1492 C CA . SER A 1 193 ? 5.824 15.32 12.086 1 38.56 193 SER A CA 1
ATOM 1493 C C . SER A 1 193 ? 6.258 15.492 13.539 1 38.56 193 SER A C 1
ATOM 1495 O O . SER A 1 193 ? 5.637 16.234 14.297 1 38.56 193 SER A O 1
ATOM 1497 N N . LEU A 1 194 ? 7.203 14.727 13.898 1 38.12 194 LEU A N 1
ATOM 1498 C CA . LEU A 1 194 ? 7.77 14.945 15.219 1 38.12 194 LEU A CA 1
ATOM 1499 C C . LEU A 1 194 ? 8.328 16.359 15.344 1 38.12 194 LEU A C 1
ATOM 1501 O O . LEU A 1 194 ? 8.18 17 16.391 1 38.12 194 LEU A O 1
ATOM 1505 N N . GLN A 1 195 ? 8.961 16.766 14.375 1 35.5 195 GLN A N 1
ATOM 1506 C CA . GLN A 1 195 ? 9.508 18.109 14.445 1 35.5 195 GLN A CA 1
ATOM 1507 C C . GLN A 1 195 ? 8.391 19.156 14.414 1 35.5 195 GLN A C 1
ATOM 1509 O O . GLN A 1 195 ? 8.445 20.156 15.133 1 35.5 195 GLN A O 1
ATOM 1514 N N . VAL A 1 196 ? 7.473 18.906 13.586 1 38.41 196 VAL A N 1
ATOM 1515 C CA . VAL A 1 196 ? 6.324 19.797 13.57 1 38.41 196 VAL A CA 1
ATOM 1516 C C . VAL A 1 196 ? 5.617 19.75 14.93 1 38.41 196 VAL A C 1
ATOM 1518 O O . VAL A 1 196 ? 5.199 20.797 15.453 1 38.41 196 VAL A O 1
ATOM 1521 N N . PHE A 1 197 ? 5.492 18.562 15.344 1 38.38 197 PHE A N 1
ATOM 1522 C CA . PHE A 1 197 ? 4.996 18.422 16.703 1 38.38 197 PHE A CA 1
ATOM 1523 C C . PHE A 1 197 ? 5.832 19.234 17.688 1 38.38 197 PHE A C 1
ATOM 1525 O O . PHE A 1 197 ? 5.289 19.953 18.531 1 38.38 197 PHE A O 1
ATOM 1532 N N . PHE A 1 198 ? 7.066 19.047 17.562 1 38.19 198 PHE A N 1
ATOM 1533 C CA . PHE A 1 198 ? 7.91 19.781 18.5 1 38.19 198 PHE A CA 1
ATOM 1534 C C . PHE A 1 198 ? 7.883 21.281 18.188 1 38.19 198 PHE A C 1
ATOM 1536 O O . PHE A 1 198 ? 7.918 22.109 19.109 1 38.19 198 PHE A O 1
ATOM 1543 N N . GLN A 1 199 ? 7.828 21.531 16.984 1 35.59 199 GLN A N 1
ATOM 1544 C CA . GLN A 1 199 ? 7.793 22.953 16.641 1 35.59 199 GLN A CA 1
ATOM 1545 C C . GLN A 1 199 ? 6.457 23.578 17.031 1 35.59 199 GLN A C 1
ATOM 1547 O O . GLN A 1 199 ? 6.41 24.734 17.484 1 35.59 199 GLN A O 1
ATOM 1552 N N . ILE A 1 200 ? 5.434 22.844 16.812 1 39.41 200 ILE A N 1
ATOM 1553 C CA . ILE A 1 200 ? 4.156 23.328 17.328 1 39.41 200 ILE A CA 1
ATOM 1554 C C . ILE A 1 200 ? 4.234 23.5 18.844 1 39.41 200 ILE A C 1
ATOM 1556 O O . ILE A 1 200 ? 3.742 24.5 19.391 1 39.41 200 ILE A O 1
ATOM 1560 N N . GLN A 1 201 ? 4.781 22.547 19.469 1 37.53 201 GLN A N 1
ATOM 1561 C CA . GLN A 1 201 ? 4.988 22.688 20.906 1 37.53 201 GLN A CA 1
ATOM 1562 C C . GLN A 1 201 ? 5.859 23.906 21.219 1 37.53 201 GLN A C 1
ATOM 1564 O O . GLN A 1 201 ? 5.578 24.656 22.156 1 37.53 201 GLN A O 1
ATOM 1569 N N . ASN A 1 202 ? 6.91 24.016 20.531 1 38.16 202 ASN A N 1
ATOM 1570 C CA . ASN A 1 202 ? 7.777 25.172 20.766 1 38.16 202 ASN A CA 1
ATOM 1571 C C . ASN A 1 202 ? 7.117 26.469 20.312 1 38.16 202 ASN A C 1
ATOM 1573 O O . ASN A 1 202 ? 7.312 27.516 20.938 1 38.16 202 ASN A O 1
ATOM 1577 N N . TRP A 1 203 ? 6.516 26.344 19.219 1 36.38 203 TRP A N 1
ATOM 1578 C CA . TRP A 1 203 ? 5.762 27.516 18.781 1 36.38 203 TRP A CA 1
ATOM 1579 C C . TRP A 1 203 ? 4.715 27.906 19.812 1 36.38 203 TRP A C 1
ATOM 1581 O O . TRP A 1 203 ? 4.508 29.094 20.078 1 36.38 203 TRP A O 1
ATOM 1591 N N . LYS A 1 204 ? 4.016 26.984 20.344 1 41.16 204 LYS A N 1
ATOM 1592 C CA . LYS A 1 204 ? 3.145 27.281 21.469 1 41.16 204 LYS A CA 1
ATOM 1593 C C . LYS A 1 204 ? 3.928 27.953 22.594 1 41.16 204 LYS A C 1
ATOM 1595 O O . LYS A 1 204 ? 3.449 28.922 23.203 1 41.16 204 LYS A O 1
ATOM 1600 N N . LEU A 1 205 ? 5.027 27.453 22.953 1 38.44 205 LEU A N 1
ATOM 1601 C CA . LEU A 1 205 ? 5.797 28.016 24.047 1 38.44 205 LEU A CA 1
ATOM 1602 C C . LEU A 1 205 ? 6.312 29.406 23.703 1 38.44 205 LEU A C 1
ATOM 1604 O O . LEU A 1 205 ? 6.406 30.266 24.578 1 38.44 205 LEU A O 1
ATOM 1608 N N . GLN A 1 206 ? 6.883 29.562 22.578 1 35.59 206 GLN A N 1
ATOM 1609 C CA . GLN A 1 206 ? 7.496 30.844 22.234 1 35.59 206 GLN A CA 1
ATOM 1610 C C . GLN A 1 206 ? 6.438 31.906 21.922 1 35.59 206 GLN A C 1
ATOM 1612 O O . GLN A 1 206 ? 6.605 33.062 22.25 1 35.59 206 GLN A O 1
ATOM 1617 N N . PHE A 1 207 ? 5.52 31.578 21.156 1 34.97 207 PHE A N 1
ATOM 1618 C CA . PHE A 1 207 ? 4.629 32.625 20.703 1 34.97 207 PHE A CA 1
ATOM 1619 C C . PHE A 1 207 ? 3.371 32.688 21.562 1 34.97 207 PHE A C 1
ATOM 1621 O O . PHE A 1 207 ? 2.582 33.625 21.469 1 34.97 207 PHE A O 1
ATOM 1628 N N . TYR A 1 208 ? 2.996 31.641 22.203 1 33.53 208 TYR A N 1
ATOM 1629 C CA . TYR A 1 208 ? 1.974 31.766 23.234 1 33.53 208 TYR A CA 1
ATOM 1630 C C . TYR A 1 208 ? 2.59 31.672 24.625 1 33.53 208 TYR A C 1
ATOM 1632 O O . TYR A 1 208 ? 2.496 30.625 25.281 1 33.53 208 TYR A O 1
ATOM 1640 N N . PRO A 1 209 ? 3.59 32.562 24.812 1 34.06 209 PRO A N 1
ATOM 1641 C CA . PRO A 1 209 ? 3.922 32.531 26.234 1 34.06 209 PRO A CA 1
ATOM 1642 C C . PRO A 1 209 ? 2.684 32.5 27.125 1 34.06 209 PRO A C 1
ATOM 1644 O O . PRO A 1 209 ? 2.537 31.594 27.953 1 34.06 209 PRO A O 1
ATOM 1647 N N . SER A 1 210 ? 2.475 33.75 27.984 1 32.25 210 SER A N 1
ATOM 1648 C CA . SER A 1 210 ? 1.465 34 29 1 32.25 210 SER A CA 1
ATOM 1649 C C . SER A 1 210 ? 0.057 33.906 28.422 1 32.25 210 SER A C 1
ATOM 1651 O O . SER A 1 210 ? -0.114 33.781 27.219 1 32.25 210 SER A O 1
ATOM 1653 N N . GLY A 1 211 ? -1.151 34.812 29.031 1 31.61 211 GLY A N 1
ATOM 1654 C CA . GLY A 1 211 ? -2.562 35.062 29.25 1 31.61 211 GLY A CA 1
ATOM 1655 C C . GLY A 1 211 ? -3.322 35.375 27.984 1 31.61 211 GLY A C 1
ATOM 1656 O O . GLY A 1 211 ? -4.547 35.531 28 1 31.61 211 GLY A O 1
ATOM 1657 N N . LYS A 1 212 ? -2.838 36.375 27.078 1 36.97 212 LYS A N 1
ATOM 1658 C CA . LYS A 1 212 ? -3.869 36.938 26.219 1 36.97 212 LYS A CA 1
ATOM 1659 C C . LYS A 1 212 ? -4.176 36 25.047 1 36.97 212 LYS A C 1
ATOM 1661 O O . LYS A 1 212 ? -3.287 35.688 24.266 1 36.97 212 LYS A O 1
ATOM 1666 N N . LYS A 1 213 ? -5.195 35.062 25.172 1 37.78 213 LYS A N 1
ATOM 1667 C CA . LYS A 1 213 ? -5.977 34 24.562 1 37.78 213 LYS A CA 1
ATOM 1668 C C . LYS A 1 213 ? -6.34 34.344 23.109 1 37.78 213 LYS A C 1
ATOM 1670 O O . LYS A 1 213 ? -7.363 33.906 22.594 1 37.78 213 LYS A O 1
ATOM 1675 N N . THR A 1 214 ? -5.668 35.219 22.422 1 32.75 214 THR A N 1
ATOM 1676 C CA . THR A 1 214 ? -6.516 35.312 21.234 1 32.75 214 THR A CA 1
ATOM 1677 C C . THR A 1 214 ? -6.629 33.938 20.562 1 32.75 214 THR A C 1
ATOM 1679 O O . THR A 1 214 ? -5.652 33.438 20.016 1 32.75 214 THR A O 1
ATOM 1682 N N . GLY A 1 215 ? -7.324 32.906 21.141 1 30.91 215 GLY A N 1
ATOM 1683 C CA . GLY A 1 215 ? -7.797 31.531 21.25 1 30.91 215 GLY A CA 1
ATOM 1684 C C . GLY A 1 215 ? -8.094 30.891 19.906 1 30.91 215 GLY A C 1
ATOM 1685 O O . GLY A 1 215 ? -7.875 29.688 19.734 1 30.91 215 GLY A O 1
ATOM 1686 N N . LEU A 1 216 ? -8.852 31.5 19.047 1 30.5 216 LEU A N 1
ATOM 1687 C CA . LEU A 1 216 ? -9.57 30.844 17.969 1 30.5 216 LEU A CA 1
ATOM 1688 C C . LEU A 1 216 ? -8.617 30.422 16.859 1 30.5 216 LEU A C 1
ATOM 1690 O O . LEU A 1 216 ? -8.82 29.391 16.203 1 30.5 216 LEU A O 1
ATOM 1694 N N . GLU A 1 217 ? -7.645 31.281 16.547 1 33.88 217 GLU A N 1
ATOM 1695 C CA . GLU A 1 217 ? -6.789 31.078 15.383 1 33.88 217 GLU A CA 1
ATOM 1696 C C . GLU A 1 217 ? -5.84 29.906 15.594 1 33.88 217 GLU A C 1
ATOM 1698 O O . GLU A 1 217 ? -5.613 29.109 14.68 1 33.88 217 GLU A O 1
ATOM 1703 N N . ALA A 1 218 ? -5.152 29.953 16.688 1 36.72 218 ALA A N 1
ATOM 1704 C CA . ALA A 1 218 ? -4.234 28.891 17.062 1 36.72 218 ALA A CA 1
ATOM 1705 C C . ALA A 1 218 ? -4.953 27.547 17.125 1 36.72 218 ALA A C 1
ATOM 1707 O O . ALA A 1 218 ? -4.371 26.516 16.781 1 36.72 218 ALA A O 1
ATOM 1708 N N . LEU A 1 219 ? -6.195 27.625 17.406 1 32.62 219 LEU A N 1
ATOM 1709 C CA . LEU A 1 219 ? -6.996 26.406 17.531 1 32.62 219 LEU A CA 1
ATOM 1710 C C . LEU A 1 219 ? -7.266 25.781 16.172 1 32.62 219 LEU A C 1
ATOM 1712 O O . LEU A 1 219 ? -7.238 24.562 16.031 1 32.62 219 LEU A O 1
ATOM 1716 N N . SER A 1 220 ? -7.477 26.656 15.148 1 35.53 220 SER A N 1
ATOM 1717 C CA . SER A 1 220 ? -7.855 26.094 13.859 1 35.53 220 SER A CA 1
ATOM 1718 C C . SER A 1 220 ? -6.672 25.406 13.188 1 35.53 220 SER A C 1
ATOM 1720 O O . SER A 1 220 ? -6.82 24.328 12.625 1 35.53 220 SER A O 1
ATOM 1722 N N . CYS A 1 221 ? -5.504 26.109 13.117 1 36.22 221 CYS A N 1
ATOM 1723 C CA . CYS A 1 221 ? -4.309 25.516 12.547 1 36.22 221 CYS A CA 1
ATOM 1724 C C . CYS A 1 221 ? -3.908 24.266 13.312 1 36.22 221 CYS A C 1
ATOM 1726 O O . CYS A 1 221 ? -3.543 23.25 12.711 1 36.22 221 CYS A O 1
ATOM 1728 N N . THR A 1 222 ? -3.959 24.391 14.562 1 38.47 222 THR A N 1
ATOM 1729 C CA . THR A 1 222 ? -3.678 23.234 15.406 1 38.47 222 THR A CA 1
ATOM 1730 C C . THR A 1 222 ? -4.676 22.109 15.133 1 38.47 222 THR A C 1
ATOM 1732 O O . THR A 1 222 ? -4.316 20.938 15.156 1 38.47 222 THR A O 1
ATOM 1735 N N . LYS A 1 223 ? -5.855 22.547 14.805 1 38.69 223 LYS A N 1
ATOM 1736 C CA . LYS A 1 223 ? -6.871 21.531 14.523 1 38.69 223 LYS A CA 1
ATOM 1737 C C . LYS A 1 223 ? -6.566 20.797 13.219 1 38.69 223 LYS A C 1
ATOM 1739 O O . LYS A 1 223 ? -6.742 19.578 13.141 1 38.69 223 LYS A O 1
ATOM 1744 N N . LEU A 1 224 ? -6.125 21.609 12.297 1 37.97 224 LEU A N 1
ATOM 1745 C CA . LEU A 1 224 ? -5.789 21.031 11 1 37.97 224 LEU A CA 1
ATOM 1746 C C . LEU A 1 224 ? -4.602 20.094 11.109 1 37.97 224 LEU A C 1
ATOM 1748 O O . LEU A 1 224 ? -4.609 19 10.523 1 37.97 224 LEU A O 1
ATOM 1752 N N . LEU A 1 225 ? -3.619 20.625 11.742 1 41.09 225 LEU A N 1
ATOM 1753 C CA . LEU A 1 225 ? -2.436 19.812 11.969 1 41.09 225 LEU A CA 1
ATOM 1754 C C . LEU A 1 225 ? -2.785 18.562 12.773 1 41.09 225 LEU A C 1
ATOM 1756 O O . LEU A 1 225 ? -2.191 17.5 12.562 1 41.09 225 LEU A O 1
ATOM 1760 N N . ARG A 1 226 ? -3.781 18.734 13.555 1 42.41 226 ARG A N 1
ATOM 1761 C CA . ARG A 1 226 ? -4.266 17.656 14.414 1 42.41 226 ARG A CA 1
ATOM 1762 C C . ARG A 1 226 ? -4.918 16.562 13.578 1 42.41 226 ARG A C 1
ATOM 1764 O O . ARG A 1 226 ? -4.746 15.375 13.875 1 42.41 226 ARG A O 1
ATOM 1771 N N . ILE A 1 227 ? -5.609 17.047 12.688 1 40.75 227 ILE A N 1
ATOM 1772 C CA . ILE A 1 227 ? -6.32 16.109 11.828 1 40.75 227 ILE A CA 1
ATOM 1773 C C . ILE A 1 227 ? -5.332 15.375 10.93 1 40.75 227 ILE A C 1
ATOM 1775 O O . ILE A 1 227 ? -5.441 14.164 10.727 1 40.75 227 ILE A O 1
ATOM 1779 N N . PHE A 1 228 ? -4.305 16.125 10.586 1 41.88 228 PHE A N 1
ATOM 1780 C CA . PHE A 1 228 ? -3.27 15.539 9.742 1 41.88 228 PHE A CA 1
ATOM 1781 C C . PHE A 1 228 ? -2.523 14.438 10.477 1 41.88 228 PHE A C 1
ATOM 1783 O O . PHE A 1 228 ? -2.232 13.383 9.898 1 41.88 228 PHE A O 1
ATOM 1790 N N . ASN A 1 229 ? -2.209 14.766 11.641 1 43.38 229 ASN A N 1
ATOM 1791 C CA . ASN A 1 229 ? -1.502 13.766 12.438 1 43.38 229 ASN A CA 1
ATOM 1792 C C . ASN A 1 229 ? -2.344 12.508 12.633 1 43.38 229 ASN A C 1
ATOM 1794 O O . ASN A 1 229 ? -1.816 11.398 12.617 1 43.38 229 ASN A O 1
ATOM 1798 N N . LYS A 1 230 ? -3.629 12.867 12.688 1 41.19 230 LYS A N 1
ATOM 1799 C CA . LYS A 1 230 ? -4.547 11.758 12.914 1 41.19 230 LYS A CA 1
ATOM 1800 C C . LYS A 1 230 ? -4.594 10.82 11.711 1 41.19 230 LYS A C 1
ATOM 1802 O O . LYS A 1 230 ? -4.586 9.602 11.867 1 41.19 230 LYS A O 1
ATOM 1807 N N . GLN A 1 231 ? -4.531 11.367 10.594 1 42.53 231 GLN A N 1
ATOM 1808 C CA . GLN A 1 231 ? -4.656 10.594 9.367 1 42.53 231 GLN A CA 1
ATOM 1809 C C . GLN A 1 231 ? -3.359 9.859 9.039 1 42.53 231 GLN A C 1
ATOM 1811 O O . GLN A 1 231 ? -3.383 8.734 8.531 1 42.53 231 GLN A O 1
ATOM 1816 N N . THR A 1 232 ? -2.297 10.461 9.383 1 44.53 232 THR A N 1
ATOM 1817 C CA . THR A 1 232 ? -1.011 9.805 9.164 1 44.53 232 THR A CA 1
ATOM 1818 C C . THR A 1 232 ? -0.916 8.508 9.969 1 44.53 232 THR A C 1
ATOM 1820 O O . THR A 1 232 ? -0.382 7.512 9.477 1 44.53 232 THR A O 1
ATOM 1823 N N . ILE A 1 233 ? -1.527 8.555 11.109 1 40.88 233 ILE A N 1
ATOM 1824 C CA . ILE A 1 233 ? -1.518 7.363 11.945 1 40.88 233 ILE A CA 1
ATOM 1825 C C . ILE A 1 233 ? -2.318 6.254 11.266 1 40.88 233 ILE A C 1
ATOM 1827 O O . ILE A 1 233 ? -1.868 5.105 11.195 1 40.88 233 ILE A O 1
ATOM 1831 N N . PHE A 1 234 ? -3.404 6.68 10.703 1 41.44 234 PHE A N 1
ATOM 1832 C CA . PHE A 1 234 ? -4.23 5.672 10.055 1 41.44 234 PHE A CA 1
ATOM 1833 C C . PHE A 1 234 ? -3.527 5.109 8.828 1 41.44 234 PHE A C 1
ATOM 1835 O O . PHE A 1 234 ? -3.576 3.902 8.57 1 41.44 234 PHE A O 1
ATOM 1842 N N . ASN A 1 235 ? -2.855 5.922 8.07 1 45.81 235 ASN A N 1
ATOM 1843 C CA . ASN A 1 235 ? -2.139 5.453 6.891 1 45.81 235 ASN A CA 1
ATOM 1844 C C . ASN A 1 235 ? -1.042 4.457 7.258 1 45.81 235 ASN A C 1
ATOM 1846 O O . ASN A 1 235 ? -0.809 3.488 6.535 1 45.81 235 ASN A O 1
ATOM 1850 N N . ARG A 1 236 ? -0.454 4.762 8.305 1 44.59 236 ARG A N 1
ATOM 1851 C CA . ARG A 1 236 ? 0.573 3.84 8.781 1 44.59 236 ARG A CA 1
ATOM 1852 C C . ARG A 1 236 ? -0.028 2.48 9.125 1 44.59 236 ARG A C 1
ATOM 1854 O O . ARG A 1 236 ? 0.564 1.441 8.828 1 44.59 236 ARG A O 1
ATOM 1861 N N . PHE A 1 237 ? -1.136 2.695 9.609 1 40.09 237 PHE A N 1
ATOM 1862 C CA . PHE A 1 237 ? -1.796 1.461 10.016 1 40.09 237 PHE A CA 1
ATOM 1863 C C . PHE A 1 237 ? -2.262 0.668 8.805 1 40.09 237 PHE A C 1
ATOM 1865 O O . PHE A 1 237 ? -2.141 -0.558 8.773 1 40.09 237 PHE A O 1
ATOM 1872 N N . ASN A 1 238 ? -2.672 1.365 7.848 1 42.16 238 ASN A N 1
ATOM 1873 C CA . ASN A 1 238 ? -3.111 0.691 6.629 1 42.16 238 ASN A CA 1
ATOM 1874 C C . ASN A 1 238 ? -1.944 0.022 5.906 1 42.16 238 ASN A C 1
ATOM 1876 O O . ASN A 1 238 ? -2.115 -1.026 5.281 1 42.16 238 ASN A O 1
ATOM 1880 N N . SER A 1 239 ? -0.83 0.582 6.062 1 45.5 239 SER A N 1
ATOM 1881 C CA . SER A 1 239 ? 0.35 0.007 5.422 1 45.5 239 SER A CA 1
ATOM 1882 C C . SER A 1 239 ? 0.702 -1.347 6.031 1 45.5 239 SER A C 1
ATOM 1884 O O . SER A 1 239 ? 1.269 -2.207 5.355 1 45.5 239 SER A O 1
ATOM 1886 N N . VAL A 1 240 ? 0.302 -1.462 7.328 1 42.78 240 VAL A N 1
ATOM 1887 C CA . VAL A 1 240 ? 0.568 -2.723 8.016 1 42.78 240 VAL A CA 1
ATOM 1888 C C . VAL A 1 240 ? -0.375 -3.805 7.488 1 42.78 240 VAL A C 1
ATOM 1890 O O . VAL A 1 240 ? 0.001 -4.977 7.402 1 42.78 240 VAL A O 1
ATOM 1893 N N . VAL A 1 241 ? -1.562 -3.352 7.098 1 41.16 241 VAL A N 1
ATOM 1894 C CA . VAL A 1 241 ? -2.582 -4.316 6.695 1 41.16 241 VAL A CA 1
ATOM 1895 C C . VAL A 1 241 ? -2.336 -4.762 5.258 1 41.16 241 VAL A C 1
ATOM 1897 O O . VAL A 1 241 ? -2.633 -5.902 4.895 1 41.16 241 VAL A O 1
ATOM 1900 N N . ILE A 1 242 ? -1.774 -3.844 4.434 1 46.44 242 ILE A N 1
ATOM 1901 C CA . ILE A 1 242 ? -1.566 -4.18 3.031 1 46.44 242 ILE A CA 1
ATOM 1902 C C . ILE A 1 242 ? -0.354 -5.098 2.893 1 46.44 242 ILE A C 1
ATOM 1904 O O . ILE A 1 242 ? 0.69 -4.852 3.502 1 46.44 242 ILE A O 1
ATOM 1908 N N . MET B 1 1 ? 0.674 -1.217 -9.422 1 64.5 1 MET B N 1
ATOM 1909 C CA . MET B 1 1 ? 1.186 -1.923 -10.594 1 64.5 1 MET B CA 1
ATOM 1910 C C . MET B 1 1 ? 2.078 -3.088 -10.18 1 64.5 1 MET B C 1
ATOM 1912 O O . MET B 1 1 ? 2.135 -4.105 -10.867 1 64.5 1 MET B O 1
ATOM 1916 N N . GLY B 1 2 ? 2.635 -2.969 -9.062 1 75.5 2 GLY B N 1
ATOM 1917 C CA . GLY B 1 2 ? 3.477 -4.047 -8.57 1 75.5 2 GLY B CA 1
ATOM 1918 C C . GLY B 1 2 ? 2.705 -5.32 -8.273 1 75.5 2 GLY B C 1
ATOM 1919 O O . GLY B 1 2 ? 3.256 -6.418 -8.367 1 75.5 2 GLY B O 1
ATOM 1920 N N . SER B 1 3 ? 1.443 -5.168 -8.125 1 80 3 SER B N 1
ATOM 1921 C CA . SER B 1 3 ? 0.623 -6.324 -7.781 1 80 3 SER B CA 1
ATOM 1922 C C . SER B 1 3 ? 0.48 -7.273 -8.969 1 80 3 SER B C 1
ATOM 1924 O O . SER B 1 3 ? 0.355 -8.484 -8.781 1 80 3 SER B O 1
ATOM 1926 N N . ALA B 1 4 ? 0.448 -6.672 -10.172 1 88.5 4 ALA B N 1
ATOM 1927 C CA . ALA B 1 4 ? 0.381 -7.516 -11.359 1 88.5 4 ALA B CA 1
ATOM 1928 C C . ALA B 1 4 ? 1.599 -8.43 -11.453 1 88.5 4 ALA B C 1
ATOM 1930 O O . ALA B 1 4 ? 1.482 -9.594 -11.852 1 88.5 4 ALA B O 1
ATOM 1931 N N . LEU B 1 5 ? 2.678 -7.867 -11.086 1 91.31 5 LEU B N 1
ATOM 1932 C CA . LEU B 1 5 ? 3.895 -8.672 -11.102 1 91.31 5 LEU B CA 1
ATOM 1933 C C . LEU B 1 5 ? 3.809 -9.805 -10.078 1 91.31 5 LEU B C 1
ATOM 1935 O O . LEU B 1 5 ? 4.207 -10.93 -10.367 1 91.31 5 LEU B O 1
ATOM 1939 N N . ASP B 1 6 ? 3.303 -9.477 -8.953 1 90.81 6 ASP B N 1
ATOM 1940 C CA . ASP B 1 6 ? 3.137 -10.492 -7.914 1 90.81 6 ASP B CA 1
ATOM 1941 C C . ASP B 1 6 ? 2.252 -11.641 -8.406 1 90.81 6 ASP B C 1
ATOM 1943 O O . ASP B 1 6 ? 2.559 -12.812 -8.172 1 90.81 6 ASP B O 1
ATOM 1947 N N . THR B 1 7 ? 1.229 -11.297 -9.055 1 91.94 7 THR B N 1
ATOM 1948 C CA . THR B 1 7 ? 0.286 -12.289 -9.562 1 91.94 7 THR B CA 1
ATOM 1949 C C . THR B 1 7 ? 0.944 -13.164 -10.625 1 91.94 7 THR B C 1
ATOM 1951 O O . THR B 1 7 ? 0.945 -14.391 -10.508 1 91.94 7 THR B O 1
ATOM 1954 N N . LEU B 1 8 ? 1.553 -12.562 -11.586 1 93.62 8 LEU B N 1
ATOM 1955 C CA . LEU B 1 8 ? 2.107 -13.305 -12.719 1 93.62 8 LEU B CA 1
ATOM 1956 C C . LEU B 1 8 ? 3.314 -14.125 -12.281 1 93.62 8 LEU B C 1
ATOM 1958 O O . LEU B 1 8 ? 3.482 -15.266 -12.719 1 93.62 8 LEU B O 1
ATOM 1962 N N . CYS B 1 9 ? 4.113 -13.547 -11.461 1 94.88 9 CYS B N 1
AT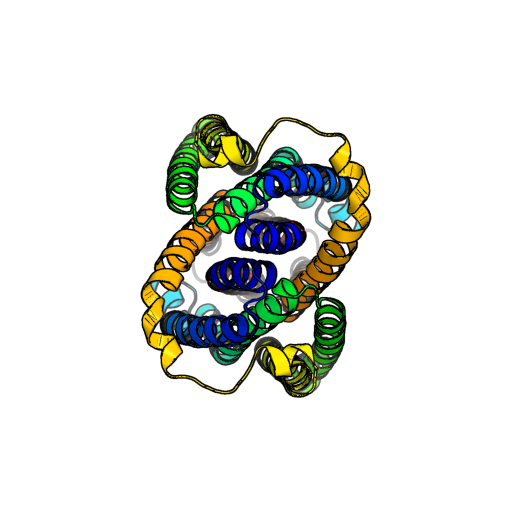OM 1963 C CA . CYS B 1 9 ? 5.258 -14.297 -10.961 1 94.88 9 CYS B CA 1
ATOM 1964 C C . CYS B 1 9 ? 4.809 -15.453 -10.07 1 94.88 9 CYS B C 1
ATOM 1966 O O . CYS B 1 9 ? 5.375 -16.547 -10.133 1 94.88 9 CYS B O 1
ATOM 1968 N N . GLY B 1 10 ? 3.816 -15.195 -9.227 1 95 10 GLY B N 1
ATOM 1969 C CA . GLY B 1 10 ? 3.281 -16.266 -8.406 1 95 10 GLY B CA 1
ATOM 1970 C C . GLY B 1 10 ? 2.752 -17.438 -9.219 1 95 10 GLY B C 1
ATOM 1971 O O . GLY B 1 10 ? 3.025 -18.594 -8.906 1 95 10 GLY B O 1
ATOM 1972 N N . GLN B 1 11 ? 2.062 -17.125 -10.211 1 95.5 11 GLN B N 1
ATOM 1973 C CA . GLN B 1 11 ? 1.502 -18.156 -11.086 1 95.5 11 GLN B CA 1
ATOM 1974 C C . GLN B 1 11 ? 2.605 -18.953 -11.773 1 95.5 11 GLN B C 1
ATOM 1976 O O . GLN B 1 11 ? 2.562 -20.188 -11.805 1 95.5 11 GLN B O 1
ATOM 1981 N N . SER B 1 12 ? 3.547 -18.234 -12.344 1 95.25 12 SER B N 1
ATOM 1982 C CA . SER B 1 12 ? 4.641 -18.906 -13.039 1 95.25 12 SER B CA 1
ATOM 1983 C C . SER B 1 12 ? 5.473 -19.75 -12.086 1 95.25 12 SER B C 1
ATOM 1985 O O . SER B 1 12 ? 5.91 -20.844 -12.445 1 95.25 12 SER B O 1
ATOM 1987 N N . TYR B 1 13 ? 5.738 -19.25 -10.914 1 95.88 13 TYR B N 1
ATOM 1988 C CA . TYR B 1 13 ? 6.477 -20.016 -9.914 1 95.88 13 TYR B CA 1
ATOM 1989 C C . TYR B 1 13 ? 5.73 -21.281 -9.539 1 95.88 13 TYR B C 1
ATOM 1991 O O . TYR B 1 13 ? 6.332 -22.359 -9.445 1 95.88 13 TYR B O 1
ATOM 1999 N N . GLY B 1 14 ? 4.414 -21.125 -9.305 1 95.06 14 GLY B N 1
ATOM 2000 C CA . GLY B 1 14 ? 3.598 -22.297 -9.008 1 95.06 14 GLY B CA 1
ATOM 2001 C C . GLY B 1 14 ? 3.596 -23.328 -10.125 1 95.06 14 GLY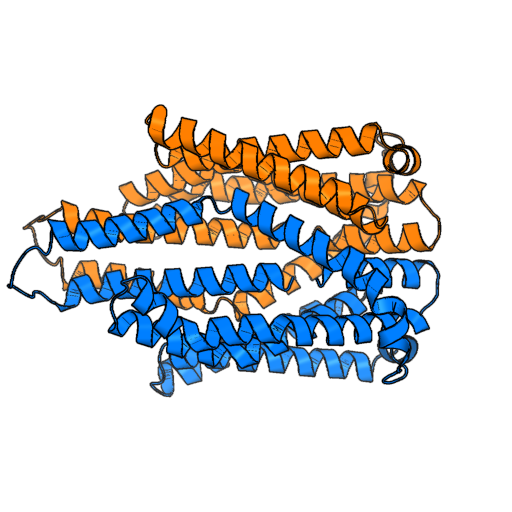 B C 1
ATOM 2002 O O . GLY B 1 14 ? 3.559 -24.531 -9.867 1 95.06 14 GLY B O 1
ATOM 2003 N N . ALA B 1 15 ? 3.645 -22.875 -11.305 1 96 15 ALA B N 1
ATOM 2004 C CA . ALA B 1 15 ? 3.658 -23.75 -12.477 1 96 15 ALA B CA 1
ATOM 2005 C C . ALA B 1 15 ? 5.066 -24.266 -12.766 1 96 15 ALA B C 1
ATOM 2007 O O . ALA B 1 15 ? 5.289 -24.953 -13.758 1 96 15 ALA B O 1
ATOM 2008 N N . LYS B 1 16 ? 6.008 -23.828 -12.016 1 95.62 16 LYS B N 1
ATOM 2009 C CA . LYS B 1 16 ? 7.41 -24.219 -12.125 1 95.62 16 LYS B CA 1
ATOM 2010 C C . LYS B 1 16 ? 8.039 -23.688 -13.406 1 95.62 16 LYS B C 1
ATOM 2012 O O . LYS B 1 16 ? 8.875 -24.344 -14.016 1 95.62 16 LYS B O 1
ATOM 2017 N N . GLN B 1 17 ? 7.48 -22.594 -13.875 1 93.94 17 GLN B N 1
ATOM 2018 C CA . GLN B 1 17 ? 8.078 -21.859 -14.992 1 93.94 17 GLN B CA 1
ATOM 2019 C C . GLN B 1 17 ? 8.984 -20.734 -14.492 1 93.94 17 GLN B C 1
ATOM 2021 O O . GLN B 1 17 ? 8.68 -19.562 -14.695 1 93.94 17 GLN B O 1
ATOM 2026 N N . TYR B 1 18 ? 10.102 -21.094 -14.062 1 93.44 18 TYR B N 1
ATOM 2027 C CA . TYR B 1 18 ? 10.961 -20.172 -13.344 1 93.44 18 TYR B CA 1
ATOM 2028 C C . TYR B 1 18 ? 11.586 -19.156 -14.289 1 93.44 18 TYR B C 1
ATOM 2030 O O . TYR B 1 18 ? 11.852 -18.016 -13.906 1 93.44 18 TYR B O 1
ATOM 2038 N N . ASP B 1 19 ? 11.773 -19.469 -15.508 1 89.62 19 ASP B N 1
ATOM 2039 C CA . ASP B 1 19 ? 12.367 -18.562 -16.484 1 89.62 19 ASP B CA 1
ATOM 2040 C C . ASP B 1 19 ? 11.445 -17.375 -16.781 1 89.62 19 ASP B C 1
ATOM 2042 O O . ASP B 1 19 ? 11.914 -16.297 -17.125 1 89.62 19 ASP B O 1
ATOM 2046 N N . MET B 1 20 ? 10.172 -17.672 -16.594 1 92.06 20 MET B N 1
ATOM 2047 C CA . MET B 1 20 ? 9.195 -16.625 -16.891 1 92.06 20 MET B CA 1
ATOM 2048 C C . MET B 1 20 ? 9.195 -15.547 -15.812 1 92.06 20 MET B C 1
ATOM 2050 O O . MET B 1 20 ? 8.727 -14.43 -16.047 1 92.06 20 MET B O 1
ATOM 2054 N N . LEU B 1 21 ? 9.742 -15.859 -14.672 1 94.19 21 LEU B N 1
ATOM 2055 C CA . LEU B 1 21 ? 9.789 -14.883 -13.586 1 94.19 21 LEU B CA 1
ATOM 2056 C C . LEU B 1 21 ? 10.609 -13.664 -13.977 1 94.19 21 LEU B C 1
ATOM 2058 O O . LEU B 1 21 ? 10.172 -12.523 -13.773 1 94.19 21 LEU B O 1
ATOM 2062 N N . GLY B 1 22 ? 11.711 -13.914 -14.555 1 92.31 22 GLY B N 1
ATOM 2063 C CA . GLY B 1 22 ? 12.555 -12.82 -15.008 1 92.31 22 GLY B CA 1
ATOM 2064 C C . GLY B 1 22 ? 11.906 -11.977 -16.094 1 92.31 22 GLY B C 1
ATOM 2065 O O . GLY B 1 22 ? 12.039 -10.75 -16.094 1 92.31 22 GLY B O 1
ATOM 2066 N N . THR B 1 23 ? 11.227 -12.664 -16.953 1 91.94 23 THR B N 1
ATOM 2067 C CA . THR B 1 23 ? 10.547 -11.969 -18.047 1 91.94 23 THR B CA 1
ATOM 2068 C C . THR B 1 23 ? 9.461 -11.039 -17.5 1 91.94 23 THR B C 1
ATOM 2070 O O . THR B 1 23 ? 9.352 -9.891 -17.938 1 91.94 23 THR B O 1
ATOM 2073 N N . HIS B 1 24 ? 8.703 -11.578 -16.547 1 93 24 HIS B N 1
ATOM 2074 C CA . HIS B 1 24 ? 7.676 -10.75 -15.922 1 93 24 HIS B CA 1
ATOM 2075 C C . HIS B 1 24 ? 8.289 -9.562 -15.195 1 93 24 HIS B C 1
ATOM 2077 O O . HIS B 1 24 ? 7.754 -8.453 -15.25 1 93 24 HIS B O 1
ATOM 2083 N N . ALA B 1 25 ? 9.383 -9.812 -14.523 1 93.44 25 ALA B N 1
ATOM 2084 C CA . ALA B 1 25 ? 10.047 -8.75 -13.781 1 93.44 25 ALA B CA 1
ATOM 2085 C C . ALA B 1 25 ? 10.531 -7.645 -14.719 1 93.44 25 ALA B C 1
ATOM 2087 O O . ALA B 1 25 ? 10.383 -6.457 -14.422 1 93.44 25 ALA B O 1
ATOM 2088 N N . GLN B 1 26 ? 11.07 -8 -15.805 1 92.69 26 GLN B N 1
ATOM 2089 C CA . GLN B 1 26 ? 11.547 -7.027 -16.781 1 92.69 26 GLN B CA 1
ATOM 2090 C C . GLN B 1 26 ? 10.391 -6.207 -17.344 1 92.69 26 GLN B C 1
ATOM 2092 O O . GLN B 1 26 ? 10.508 -4.996 -17.516 1 92.69 26 GLN B O 1
ATOM 2097 N N . ARG B 1 27 ? 9.383 -6.895 -17.688 1 91.88 27 ARG B N 1
ATOM 2098 C CA . ARG B 1 27 ? 8.188 -6.211 -18.172 1 91.88 27 ARG B CA 1
ATOM 2099 C C . ARG B 1 27 ? 7.664 -5.211 -17.156 1 91.88 27 ARG B C 1
ATOM 2101 O O . ARG B 1 27 ? 7.301 -4.086 -17.5 1 91.88 27 ARG B O 1
ATOM 2108 N N . ALA B 1 28 ? 7.637 -5.66 -15.914 1 93.25 28 ALA B N 1
ATOM 2109 C CA . ALA B 1 28 ? 7.191 -4.789 -14.836 1 93.25 28 ALA B CA 1
ATOM 2110 C C . ALA B 1 28 ? 8.102 -3.572 -14.695 1 93.25 28 ALA B C 1
ATOM 2112 O O . ALA B 1 28 ? 7.629 -2.449 -14.508 1 93.25 28 ALA B O 1
ATOM 2113 N N . ILE B 1 29 ? 9.391 -3.822 -14.75 1 93.38 29 ILE B N 1
ATOM 2114 C CA . ILE B 1 29 ? 10.352 -2.73 -14.656 1 93.38 29 ILE B CA 1
ATOM 2115 C C . ILE B 1 29 ? 10.094 -1.715 -15.766 1 93.38 29 ILE B C 1
ATOM 2117 O O . ILE B 1 29 ? 10.039 -0.509 -15.516 1 93.38 29 ILE B O 1
ATOM 2121 N N . PHE B 1 30 ? 9.875 -2.189 -16.922 1 91.5 30 PHE B N 1
ATOM 2122 C CA . PHE B 1 30 ? 9.625 -1.328 -18.078 1 91.5 30 PHE B CA 1
ATOM 2123 C C . PHE B 1 30 ? 8.367 -0.494 -17.859 1 91.5 30 PHE B C 1
ATOM 2125 O O . PHE B 1 30 ? 8.391 0.727 -18.031 1 91.5 30 PHE B O 1
ATOM 2132 N N . VAL B 1 31 ? 7.34 -1.106 -17.484 1 90.06 31 VAL B N 1
ATOM 2133 C CA . VAL B 1 31 ? 6.047 -0.444 -17.328 1 90.06 31 VAL B CA 1
ATOM 2134 C C . VAL B 1 31 ? 6.109 0.533 -16.156 1 90.06 31 VAL B C 1
ATOM 2136 O O . VAL B 1 31 ? 5.609 1.657 -16.25 1 90.06 31 VAL B O 1
ATOM 2139 N N . LEU B 1 32 ? 6.711 0.093 -15.062 1 91.44 32 LEU B N 1
ATOM 2140 C CA . LEU B 1 32 ? 6.77 0.942 -13.875 1 91.44 32 LEU B CA 1
ATOM 2141 C C . LEU B 1 32 ? 7.672 2.146 -14.117 1 91.44 32 LEU B C 1
ATOM 2143 O O . LEU B 1 32 ? 7.375 3.252 -13.656 1 91.44 32 LEU B O 1
ATOM 2147 N N . MET B 1 33 ? 8.75 1.953 -14.812 1 92.31 33 MET B N 1
ATOM 2148 C CA . MET B 1 33 ? 9.625 3.078 -15.141 1 92.31 33 MET B CA 1
ATOM 2149 C C . MET B 1 33 ? 8.914 4.074 -16.047 1 92.31 33 MET B C 1
ATOM 2151 O O . MET B 1 33 ? 9.008 5.285 -15.852 1 92.31 33 MET B O 1
ATOM 2155 N N . LEU B 1 34 ? 8.211 3.574 -17 1 90.56 34 LEU B N 1
ATOM 2156 C CA . LEU B 1 34 ? 7.473 4.438 -17.906 1 90.56 34 LEU B CA 1
ATOM 2157 C C . LEU B 1 34 ? 6.348 5.168 -17.188 1 90.56 34 LEU B C 1
ATOM 2159 O O . LEU B 1 34 ? 6.117 6.355 -17.422 1 90.56 34 LEU B O 1
ATOM 2163 N N . SER B 1 35 ? 5.672 4.441 -16.312 1 88.31 35 SER B N 1
ATOM 2164 C CA . SER B 1 35 ? 4.566 5.039 -15.57 1 88.31 35 SER B CA 1
ATOM 2165 C C . SER B 1 35 ? 5.066 6.07 -14.57 1 88.31 35 SER B C 1
ATOM 2167 O O . SER B 1 35 ? 4.328 6.977 -14.18 1 88.31 35 SER B O 1
ATOM 2169 N N . SER B 1 36 ? 6.309 5.961 -14.133 1 89.81 36 SER B N 1
ATOM 2170 C CA . SER B 1 36 ? 6.887 6.898 -13.18 1 89.81 36 SER B CA 1
ATOM 2171 C C . SER B 1 36 ? 7.215 8.227 -13.836 1 89.81 36 SER B C 1
ATOM 2173 O O . SER B 1 36 ? 7.367 9.25 -13.156 1 89.81 36 SER B O 1
ATOM 2175 N N . VAL B 1 37 ? 7.293 8.273 -15.156 1 92.75 37 VAL B N 1
ATOM 2176 C CA . VAL B 1 37 ? 7.688 9.484 -15.875 1 92.75 37 VAL B CA 1
ATOM 2177 C C . VAL B 1 37 ? 6.609 10.555 -15.727 1 92.75 37 VAL B C 1
ATOM 2179 O O . VAL B 1 37 ? 6.895 11.672 -15.297 1 92.75 37 VAL B O 1
ATOM 2182 N N . PRO B 1 38 ? 5.336 10.297 -16.047 1 90.06 38 PRO B N 1
ATOM 2183 C CA . PRO B 1 38 ? 4.312 11.32 -15.828 1 90.06 38 PRO B CA 1
ATOM 2184 C C . PRO B 1 38 ? 4.23 11.766 -14.367 1 90.06 38 PRO B C 1
ATOM 2186 O O . PRO B 1 38 ? 3.979 12.945 -14.094 1 90.06 38 PRO B O 1
ATOM 2189 N N . LEU B 1 39 ? 4.414 10.844 -13.516 1 86 39 LEU B N 1
ATOM 2190 C CA . LEU B 1 39 ? 4.398 11.188 -12.094 1 86 39 LEU B CA 1
ATOM 2191 C C . LEU B 1 39 ? 5.57 12.094 -11.742 1 86 39 LEU B C 1
ATOM 2193 O O . LEU B 1 39 ? 5.43 13.023 -10.945 1 86 39 LEU B O 1
ATOM 2197 N N . ALA B 1 40 ? 6.695 11.766 -12.297 1 90.5 40 ALA B N 1
ATOM 2198 C CA . ALA B 1 40 ? 7.871 12.609 -12.094 1 90.5 40 ALA B CA 1
ATOM 2199 C C . ALA B 1 40 ? 7.625 14.023 -12.602 1 90.5 40 ALA B C 1
ATOM 2201 O O . ALA B 1 40 ? 8.078 15 -11.984 1 90.5 40 ALA B O 1
ATOM 2202 N N . PHE B 1 41 ? 6.926 14.125 -13.672 1 92.06 41 PHE B N 1
ATOM 2203 C CA . PHE B 1 41 ? 6.598 15.438 -14.227 1 92.06 41 PHE B CA 1
ATOM 2204 C C . PHE B 1 41 ? 5.699 16.219 -13.266 1 92.06 41 PHE B C 1
ATOM 2206 O O . PHE B 1 41 ? 5.887 17.422 -13.078 1 92.06 41 PHE B O 1
ATOM 2213 N N . VAL B 1 42 ? 4.758 15.617 -12.68 1 85.38 42 VAL B N 1
ATOM 2214 C CA . VAL B 1 42 ? 3.871 16.266 -11.719 1 85.38 42 VAL B CA 1
ATOM 2215 C C . VAL B 1 42 ? 4.672 16.719 -10.508 1 85.38 42 VAL B C 1
ATOM 2217 O O . VAL B 1 42 ? 4.473 17.828 -10.008 1 85.38 42 VAL B O 1
ATOM 2220 N N . LEU B 1 43 ? 5.566 15.883 -10.094 1 85 43 LEU B N 1
ATOM 2221 C CA . LEU B 1 43 ? 6.395 16.234 -8.938 1 85 43 LEU B CA 1
ATOM 2222 C C . LEU B 1 43 ? 7.328 17.391 -9.266 1 85 43 LEU B C 1
ATOM 2224 O O . LEU B 1 43 ? 7.578 18.25 -8.422 1 85 43 LEU B O 1
ATOM 2228 N N . ALA B 1 44 ? 7.77 17.406 -10.492 1 91.25 44 ALA B N 1
ATOM 2229 C CA . ALA B 1 44 ? 8.695 18.453 -10.914 1 91.25 44 ALA B CA 1
ATOM 2230 C C . ALA B 1 44 ? 8.008 19.812 -10.898 1 91.25 44 ALA B C 1
ATOM 2232 O O . ALA B 1 44 ? 8.656 20.844 -10.656 1 91.25 44 ALA B O 1
ATOM 2233 N N . PHE B 1 45 ? 6.699 19.812 -11.07 1 91.44 45 PHE B N 1
ATOM 2234 C CA . PHE B 1 45 ? 5.988 21.078 -11.18 1 91.44 45 PHE B CA 1
ATOM 2235 C C . PHE B 1 45 ? 5.055 21.281 -9.992 1 91.44 45 PHE B C 1
ATOM 2237 O O . PHE B 1 45 ? 4.07 22.031 -10.094 1 91.44 45 PHE B O 1
ATOM 2244 N N . THR B 1 46 ? 5.352 20.578 -8.984 1 83 46 THR B N 1
ATOM 2245 C CA . THR B 1 46 ? 4.516 20.656 -7.789 1 83 46 THR B CA 1
ATOM 2246 C C . THR B 1 46 ? 4.43 22.094 -7.281 1 83 46 THR B C 1
ATOM 2248 O O . THR B 1 46 ? 3.352 22.562 -6.91 1 83 46 THR B O 1
ATOM 2251 N N . GLY B 1 47 ? 5.578 22.812 -7.273 1 79.56 47 GLY B N 1
ATOM 2252 C CA . GLY B 1 47 ? 5.57 24.188 -6.836 1 79.56 47 GLY B CA 1
ATOM 2253 C C . GLY B 1 47 ? 4.648 25.078 -7.656 1 79.56 47 GLY B C 1
ATOM 2254 O O . GLY B 1 47 ? 3.857 25.844 -7.102 1 79.56 47 GLY B O 1
ATOM 2255 N N . GLN B 1 48 ? 4.711 24.938 -8.922 1 89.44 48 GLN B N 1
ATOM 2256 C CA . GLN B 1 48 ? 3.883 25.719 -9.836 1 89.44 48 GLN B CA 1
ATOM 2257 C C . GLN B 1 48 ? 2.41 25.328 -9.711 1 89.44 48 GLN B C 1
ATOM 2259 O O . GLN B 1 48 ? 1.532 26.203 -9.773 1 89.44 48 GLN B O 1
ATOM 2264 N N . ILE B 1 49 ? 2.186 24.141 -9.547 1 81.38 49 ILE B N 1
ATOM 2265 C CA . ILE B 1 49 ? 0.816 23.656 -9.43 1 81.38 49 ILE B CA 1
ATOM 2266 C C . ILE B 1 49 ? 0.186 24.188 -8.148 1 81.38 49 ILE B C 1
ATOM 2268 O O . ILE B 1 49 ? -0.946 24.672 -8.164 1 81.38 49 ILE B O 1
ATOM 2272 N N . LEU B 1 50 ? 0.995 24.172 -7.07 1 73.38 50 LEU B N 1
ATOM 2273 C CA . LEU B 1 50 ? 0.487 24.656 -5.789 1 73.38 50 LEU B CA 1
ATOM 2274 C C . LEU B 1 50 ? 0.263 26.156 -5.828 1 73.38 50 LEU B C 1
ATOM 2276 O O . LEU B 1 50 ? -0.727 26.656 -5.285 1 73.38 50 LEU B O 1
ATOM 2280 N N . THR B 1 51 ? 1.173 26.812 -6.504 1 79.94 51 THR B N 1
ATOM 2281 C CA . THR B 1 51 ? 1.011 28.25 -6.664 1 79.94 51 THR B CA 1
ATOM 2282 C C . THR B 1 51 ? -0.226 28.562 -7.5 1 79.94 51 THR B C 1
ATOM 2284 O O . THR B 1 51 ? -0.981 29.484 -7.18 1 79.94 51 THR B O 1
ATOM 2287 N N . ALA B 1 52 ? -0.456 27.844 -8.492 1 84.12 52 ALA B N 1
ATOM 2288 C CA . ALA B 1 52 ? -1.615 28.031 -9.367 1 84.12 52 ALA B CA 1
ATOM 2289 C C . ALA B 1 52 ? -2.914 27.766 -8.609 1 84.12 52 ALA B C 1
ATOM 2291 O O . ALA B 1 52 ? -3.953 28.344 -8.922 1 84.12 52 ALA B O 1
ATOM 2292 N N . LEU B 1 53 ? -2.762 26.969 -7.656 1 73.25 53 LEU B N 1
ATOM 2293 C CA . LEU B 1 53 ? -3.936 26.625 -6.859 1 73.25 53 LEU B CA 1
ATOM 2294 C C . LEU B 1 53 ? -4.141 27.641 -5.734 1 73.25 53 LEU B C 1
ATOM 2296 O O . LEU B 1 53 ? -5.023 27.469 -4.895 1 73.25 53 LEU B O 1
ATOM 2300 N N . GLY B 1 54 ? -3.27 28.656 -5.68 1 67.81 54 GLY B N 1
ATOM 2301 C CA . GLY B 1 54 ? -3.477 29.766 -4.766 1 67.81 54 GLY B CA 1
ATOM 2302 C C . GLY B 1 54 ? -2.719 29.609 -3.461 1 67.81 54 GLY B C 1
ATOM 2303 O O . GLY B 1 54 ? -3.021 30.297 -2.479 1 67.81 54 GLY B O 1
ATOM 2304 N N . GLN B 1 55 ? -1.732 28.703 -3.498 1 60.81 55 GLN B N 1
ATOM 2305 C CA . GLN B 1 55 ? -0.95 28.5 -2.281 1 60.81 55 GLN B CA 1
ATOM 2306 C C . GLN B 1 55 ? 0.139 29.562 -2.154 1 60.81 55 GLN B C 1
ATOM 2308 O O . GLN B 1 55 ? 0.503 30.219 -3.139 1 60.81 55 GLN B O 1
ATOM 2313 N N . ASN B 1 56 ? 0.51 29.812 -0.898 1 60.94 56 ASN B N 1
ATOM 2314 C CA . ASN B 1 56 ? 1.602 30.75 -0.658 1 60.94 56 ASN B CA 1
ATOM 2315 C C . ASN B 1 56 ? 2.834 30.406 -1.488 1 60.94 56 ASN B C 1
ATOM 2317 O O . ASN B 1 56 ? 3.275 29.25 -1.497 1 60.94 56 ASN B O 1
ATOM 2321 N N . PRO B 1 57 ? 3.336 31.391 -2.154 1 76.31 57 PRO B N 1
ATOM 2322 C CA . PRO B 1 57 ? 4.461 31.125 -3.053 1 76.31 57 PRO B CA 1
ATOM 2323 C C . PRO B 1 57 ? 5.676 30.547 -2.324 1 76.31 57 PRO B C 1
ATOM 2325 O O . PRO B 1 57 ? 6.395 29.703 -2.875 1 76.31 57 PRO B O 1
ATOM 2328 N N . GLU B 1 58 ? 5.953 31 -1.174 1 68.56 58 GLU B N 1
ATOM 2329 C CA . GLU B 1 58 ? 7.105 30.5 -0.432 1 68.56 58 GLU B CA 1
ATOM 2330 C C . GLU B 1 58 ? 6.914 29.031 -0.036 1 68.56 58 GLU B C 1
ATOM 2332 O O . GLU B 1 58 ? 7.84 28.234 -0.147 1 68.56 58 GLU B O 1
ATOM 2337 N N . ILE B 1 59 ? 5.766 28.719 0.36 1 65 59 ILE B N 1
ATOM 2338 C CA . ILE B 1 59 ? 5.426 27.344 0.707 1 65 59 ILE B CA 1
ATOM 2339 C C . ILE B 1 59 ? 5.457 26.469 -0.547 1 65 59 ILE B C 1
ATOM 2341 O O . ILE B 1 59 ? 5.98 25.359 -0.525 1 65 59 ILE B O 1
ATOM 2345 N N . SER B 1 60 ? 4.891 27.016 -1.55 1 75.25 60 SER B N 1
ATOM 2346 C CA . SER B 1 60 ? 4.863 26.297 -2.82 1 75.25 60 SER B CA 1
ATOM 2347 C C . SER B 1 60 ? 6.273 26.016 -3.322 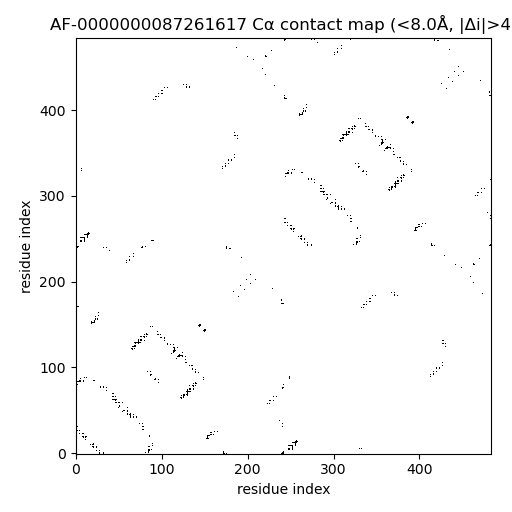1 75.25 60 SER B C 1
ATOM 2349 O O . SER B 1 60 ? 6.539 24.938 -3.854 1 75.25 60 SER B O 1
ATOM 2351 N N . TYR B 1 61 ? 7.094 26.969 -3.07 1 81.88 61 TYR B N 1
ATOM 2352 C CA . TYR B 1 61 ? 8.477 26.797 -3.504 1 81.88 61 TYR B CA 1
ATOM 2353 C C . TYR B 1 61 ? 9.164 25.703 -2.709 1 81.88 61 TYR B C 1
ATOM 2355 O O . TYR B 1 61 ? 9.859 24.859 -3.279 1 81.88 61 TYR B O 1
ATOM 2363 N N . GLY B 1 62 ? 9.023 25.719 -1.428 1 78.25 62 GLY B N 1
ATOM 2364 C CA . GLY B 1 62 ? 9.594 24.672 -0.591 1 78.25 62 GLY B CA 1
ATOM 2365 C C . GLY B 1 62 ? 9.078 23.281 -0.929 1 78.25 62 GLY B C 1
ATOM 2366 O O . GLY B 1 62 ? 9.852 22.344 -1.05 1 78.25 62 GLY B O 1
ATOM 2367 N N . ALA B 1 63 ? 7.758 23.203 -1.146 1 74.62 63 ALA B N 1
ATOM 2368 C CA . ALA B 1 63 ? 7.137 21.938 -1.519 1 74.62 63 ALA B CA 1
ATOM 2369 C C . ALA B 1 63 ? 7.656 21.453 -2.867 1 74.62 63 ALA B C 1
ATOM 2371 O O . ALA B 1 63 ? 7.902 20.25 -3.051 1 74.62 63 ALA B O 1
ATOM 2372 N N . GLY B 1 64 ? 7.781 22.375 -3.689 1 82.12 64 GLY B N 1
ATOM 2373 C CA . GLY B 1 64 ? 8.289 22.031 -5.008 1 82.12 64 GLY B CA 1
ATOM 2374 C C . GLY B 1 64 ? 9.719 21.516 -4.98 1 82.12 64 GLY B C 1
ATOM 2375 O O . GLY B 1 64 ? 10.047 20.547 -5.66 1 82.12 64 GLY B O 1
ATOM 2376 N N . THR B 1 65 ? 10.508 22.203 -4.203 1 85.31 65 THR B N 1
ATOM 2377 C CA . THR B 1 65 ? 11.898 21.781 -4.094 1 85.31 65 THR B CA 1
ATOM 2378 C C . THR B 1 65 ? 12.008 20.391 -3.473 1 85.31 65 THR B C 1
ATOM 2380 O O . THR B 1 65 ? 12.781 19.562 -3.943 1 85.31 65 THR B O 1
ATOM 2383 N N . TYR B 1 66 ? 11.234 20.172 -2.416 1 82.62 66 TYR B N 1
ATOM 2384 C CA . TYR B 1 66 ? 11.195 18.859 -1.781 1 82.62 66 TYR B CA 1
ATOM 2385 C C . TYR B 1 66 ? 10.773 17.797 -2.775 1 82.62 66 TYR B C 1
ATOM 2387 O O . TYR B 1 66 ? 11.414 16.75 -2.873 1 82.62 66 TYR B O 1
ATOM 2395 N N . ALA B 1 67 ? 9.758 18.062 -3.514 1 83 67 ALA B N 1
ATOM 2396 C CA . ALA B 1 67 ? 9.203 17.125 -4.473 1 83 67 ALA B CA 1
ATOM 2397 C C . ALA B 1 67 ? 10.219 16.797 -5.566 1 83 67 ALA B C 1
ATOM 2399 O O . ALA B 1 67 ? 10.344 15.633 -5.98 1 83 67 ALA B O 1
ATOM 2400 N N . ARG B 1 68 ? 10.852 17.797 -6.008 1 90.75 68 ARG B N 1
ATOM 2401 C CA . ARG B 1 68 ? 11.828 17.578 -7.074 1 90.75 68 ARG B CA 1
ATOM 2402 C C . ARG B 1 68 ? 12.969 16.688 -6.609 1 90.75 68 ARG B C 1
ATOM 2404 O O . ARG B 1 68 ? 13.469 15.852 -7.375 1 90.75 68 ARG B O 1
ATOM 2411 N N . LEU B 1 69 ? 13.328 16.828 -5.352 1 89.31 69 LEU B N 1
ATOM 2412 C CA . LEU B 1 69 ? 14.438 16.047 -4.816 1 89.31 69 LEU B CA 1
ATOM 2413 C C . LEU B 1 69 ? 14.016 14.602 -4.574 1 89.31 69 LEU B C 1
ATOM 2415 O O . LEU B 1 69 ? 14.867 13.719 -4.406 1 89.31 69 LEU B O 1
ATOM 2419 N N . LEU B 1 70 ? 12.727 14.336 -4.609 1 89.5 70 LEU B N 1
ATOM 2420 C CA . LEU B 1 70 ? 12.211 12.992 -4.406 1 89.5 70 LEU B CA 1
ATOM 2421 C C . LEU B 1 70 ? 12.07 12.25 -5.734 1 89.5 70 LEU B C 1
ATOM 2423 O O . LEU B 1 70 ? 11.875 11.039 -5.754 1 89.5 70 LEU B O 1
ATOM 2427 N N . ILE B 1 71 ? 12.219 12.922 -6.848 1 91.31 71 ILE B N 1
ATOM 2428 C CA . ILE B 1 71 ? 11.969 12.352 -8.164 1 91.31 71 ILE B CA 1
ATOM 2429 C C . ILE B 1 71 ? 12.883 11.148 -8.383 1 91.31 71 ILE B C 1
ATOM 2431 O O . ILE B 1 71 ? 12.43 10.078 -8.789 1 91.31 71 ILE B O 1
ATOM 2435 N N . PRO B 1 72 ? 14.188 11.289 -8.055 1 95.31 72 PRO B N 1
ATOM 2436 C CA . PRO B 1 72 ? 15.008 10.086 -8.227 1 95.31 72 PRO B CA 1
ATOM 2437 C C . PRO B 1 72 ? 14.531 8.914 -7.375 1 95.31 72 PRO B C 1
ATOM 2439 O O . PRO B 1 72 ? 14.648 7.758 -7.789 1 95.31 72 PRO B O 1
ATOM 2442 N N . GLY B 1 73 ? 14.031 9.188 -6.207 1 92.94 73 GLY B N 1
ATOM 2443 C CA . GLY B 1 73 ? 13.508 8.148 -5.332 1 92.94 73 GLY B CA 1
ATOM 2444 C C . GLY B 1 73 ? 12.297 7.441 -5.902 1 92.94 73 GLY B C 1
ATOM 2445 O O . GLY B 1 73 ? 12.094 6.25 -5.652 1 92.94 73 GLY B O 1
ATOM 2446 N N . LEU B 1 74 ? 11.547 8.164 -6.645 1 89.5 74 LEU B N 1
ATOM 2447 C CA . LEU B 1 74 ? 10.367 7.594 -7.293 1 89.5 74 LEU B CA 1
ATOM 2448 C C . LEU B 1 74 ? 10.758 6.434 -8.203 1 89.5 74 LEU B C 1
ATOM 2450 O O . LEU B 1 74 ? 10.141 5.367 -8.148 1 89.5 74 LEU B O 1
ATOM 2454 N N . PHE B 1 75 ? 11.727 6.652 -8.977 1 94.25 75 PHE B N 1
ATOM 2455 C CA . PHE B 1 75 ? 12.188 5.617 -9.891 1 94.25 75 PHE B CA 1
ATOM 2456 C C . PHE B 1 75 ? 12.812 4.453 -9.125 1 94.25 75 PHE B C 1
ATOM 2458 O O . PHE B 1 75 ? 12.586 3.291 -9.469 1 94.25 75 PHE B O 1
ATOM 2465 N N . ALA B 1 76 ? 13.523 4.824 -8.102 1 94.88 76 ALA B N 1
ATOM 2466 C CA . ALA B 1 76 ? 14.117 3.785 -7.27 1 94.88 76 ALA B CA 1
ATOM 2467 C C . ALA B 1 76 ? 13.047 2.947 -6.582 1 94.88 76 ALA B C 1
ATOM 2469 O O . ALA B 1 76 ? 13.172 1.724 -6.484 1 94.88 76 ALA B O 1
ATOM 2470 N N . TYR B 1 77 ? 12.031 3.545 -6.176 1 90 77 TYR B N 1
ATOM 2471 C CA . TYR B 1 77 ? 10.945 2.84 -5.504 1 90 77 TYR B CA 1
ATOM 2472 C C . TYR B 1 77 ? 10.242 1.885 -6.457 1 90 77 TYR B C 1
ATOM 2474 O O . TYR B 1 77 ? 9.852 0.782 -6.066 1 90 77 TYR B O 1
ATOM 2482 N N . GLY B 1 78 ? 10.016 2.33 -7.645 1 90.31 78 GLY B N 1
ATOM 2483 C CA . GLY B 1 78 ? 9.461 1.436 -8.641 1 90.31 78 GLY B CA 1
ATOM 2484 C C . GLY B 1 78 ? 10.289 0.184 -8.859 1 90.31 78 GLY B C 1
ATOM 2485 O O . GLY B 1 78 ? 9.75 -0.924 -8.906 1 90.31 78 GLY B O 1
ATOM 2486 N N . LEU B 1 79 ? 11.555 0.394 -8.984 1 94.25 79 LEU B N 1
ATOM 2487 C CA . LEU B 1 79 ? 12.461 -0.736 -9.164 1 94.25 79 LEU B CA 1
ATOM 2488 C C . LEU B 1 79 ? 12.438 -1.646 -7.938 1 94.25 79 LEU B C 1
ATOM 2490 O O . LEU B 1 79 ? 12.453 -2.873 -8.07 1 94.25 79 LEU B O 1
ATOM 2494 N N . LEU B 1 80 ? 12.398 -1.032 -6.82 1 92.88 80 LEU B N 1
ATOM 2495 C CA . LEU B 1 80 ? 12.367 -1.77 -5.562 1 92.88 80 LEU B CA 1
ATOM 2496 C C . LEU B 1 80 ? 11.141 -2.664 -5.484 1 92.88 80 LEU B C 1
ATOM 2498 O O . LEU B 1 80 ? 11.227 -3.809 -5.031 1 92.88 80 LEU B O 1
ATOM 2502 N N . GLN B 1 81 ? 10.055 -2.152 -5.902 1 90.5 81 GLN B N 1
ATOM 2503 C CA . GLN B 1 81 ? 8.828 -2.938 -5.906 1 90.5 81 GLN B CA 1
ATOM 2504 C C . GLN B 1 81 ? 8.961 -4.16 -6.809 1 90.5 81 GLN B C 1
ATOM 2506 O O . GLN B 1 81 ? 8.5 -5.25 -6.453 1 90.5 81 GLN B O 1
ATOM 2511 N N . CYS B 1 82 ? 9.555 -3.984 -7.902 1 93.38 82 CYS B N 1
ATOM 2512 C CA . CYS B 1 82 ? 9.719 -5.098 -8.828 1 93.38 82 CYS B CA 1
ATOM 2513 C C . CYS B 1 82 ? 10.617 -6.18 -8.227 1 93.38 82 CYS B C 1
ATOM 2515 O O . CYS B 1 82 ? 10.281 -7.363 -8.281 1 93.38 82 CYS B O 1
ATOM 2517 N N . LEU B 1 83 ? 11.695 -5.727 -7.68 1 93.44 83 LEU B N 1
ATOM 2518 C CA . LEU B 1 83 ? 12.625 -6.684 -7.09 1 93.44 83 LEU B CA 1
ATOM 2519 C C . LEU B 1 83 ? 11.984 -7.402 -5.906 1 93.44 83 LEU B C 1
ATOM 2521 O O . LEU B 1 83 ? 12.164 -8.609 -5.738 1 93.44 83 LEU B O 1
ATOM 2525 N N . THR B 1 84 ? 11.25 -6.707 -5.145 1 91.88 84 THR B N 1
ATOM 2526 C CA . THR B 1 84 ? 10.586 -7.258 -3.971 1 91.88 84 THR B CA 1
ATOM 2527 C C . THR B 1 84 ? 9.562 -8.312 -4.379 1 91.88 84 THR B C 1
ATOM 2529 O O . THR B 1 84 ? 9.547 -9.414 -3.822 1 91.88 84 THR B O 1
ATOM 2532 N N . LYS B 1 85 ? 8.789 -7.98 -5.34 1 92.19 85 LYS B N 1
ATOM 2533 C CA . LYS B 1 85 ? 7.746 -8.906 -5.77 1 92.19 85 LYS B CA 1
ATOM 2534 C C . LYS B 1 85 ? 8.344 -10.148 -6.422 1 92.19 85 LYS B C 1
ATOM 2536 O O . LYS B 1 85 ? 7.805 -11.25 -6.293 1 92.19 85 LYS B O 1
ATOM 2541 N N . LEU B 1 86 ? 9.406 -9.938 -7.16 1 93.44 86 LEU B N 1
ATOM 2542 C CA . LEU B 1 86 ? 10.102 -11.062 -7.773 1 93.44 86 LEU B CA 1
ATOM 2543 C C . LEU B 1 86 ? 10.547 -12.07 -6.715 1 93.44 86 LEU B C 1
ATOM 2545 O O . LEU B 1 86 ? 10.359 -13.273 -6.883 1 93.44 86 LEU B O 1
ATOM 2549 N N . LEU B 1 87 ? 11.125 -11.578 -5.656 1 93 87 LEU B N 1
ATOM 2550 C CA . LEU B 1 87 ? 11.633 -12.445 -4.598 1 93 87 LEU B CA 1
ATOM 2551 C C . LEU B 1 87 ? 10.484 -13 -3.756 1 93 87 LEU B C 1
ATOM 2553 O O . LEU B 1 87 ? 10.5 -14.172 -3.371 1 93 87 LEU B O 1
ATOM 2557 N N . GLN B 1 88 ? 9.484 -12.219 -3.504 1 91.19 88 GLN B N 1
ATOM 2558 C CA . GLN B 1 88 ? 8.328 -12.641 -2.723 1 91.19 88 GLN B CA 1
ATOM 2559 C C . GLN B 1 88 ? 7.598 -13.797 -3.4 1 91.19 88 GLN B C 1
ATOM 2561 O O . GLN B 1 88 ? 7.184 -14.75 -2.736 1 91.19 88 GLN B O 1
ATOM 2566 N N . ALA B 1 89 ? 7.434 -13.664 -4.68 1 92.69 89 ALA B N 1
ATOM 2567 C CA . ALA B 1 89 ? 6.734 -14.703 -5.43 1 92.69 89 ALA B CA 1
ATOM 2568 C C . ALA B 1 89 ? 7.434 -16.062 -5.277 1 92.69 89 ALA B C 1
ATOM 2570 O O . ALA B 1 89 ? 6.812 -17.109 -5.461 1 92.69 89 ALA B O 1
ATOM 2571 N N . GLN B 1 90 ? 8.703 -15.977 -4.945 1 93.31 90 GLN B N 1
ATOM 2572 C CA . GLN B 1 90 ? 9.492 -17.188 -4.773 1 93.31 90 GLN B CA 1
ATOM 2573 C C . GLN B 1 90 ? 9.633 -17.562 -3.301 1 93.31 90 GLN B C 1
ATOM 2575 O O . GLN B 1 90 ? 10.453 -18.406 -2.939 1 93.31 90 GLN B O 1
ATOM 2580 N N . ASN B 1 91 ? 8.961 -16.938 -2.441 1 92.38 91 ASN B N 1
ATOM 2581 C CA . ASN B 1 91 ? 8.953 -17.156 -0.998 1 92.38 91 ASN B CA 1
ATOM 2582 C C . ASN B 1 91 ? 10.289 -16.766 -0.367 1 92.38 91 ASN B C 1
ATOM 2584 O O . ASN B 1 91 ? 10.695 -17.344 0.64 1 92.38 91 ASN B O 1
ATOM 2588 N N . ILE B 1 92 ? 11.016 -15.922 -1.009 1 93.44 92 ILE B N 1
ATOM 2589 C CA . ILE B 1 92 ? 12.266 -15.406 -0.471 1 93.44 92 ILE B CA 1
ATOM 2590 C C . ILE B 1 92 ? 12.031 -14.055 0.189 1 93.44 92 ILE B C 1
ATOM 2592 O O . ILE B 1 92 ? 12.102 -13.016 -0.472 1 93.44 92 ILE B O 1
ATOM 2596 N N . VAL B 1 93 ? 11.836 -14.062 1.487 1 91.5 93 VAL B N 1
ATOM 2597 C CA . VAL B 1 93 ? 11.398 -12.836 2.152 1 91.5 93 VAL B CA 1
ATOM 2598 C C . VAL B 1 93 ? 12.453 -12.398 3.166 1 91.5 93 VAL B C 1
ATOM 2600 O O . VAL B 1 93 ? 12.508 -11.227 3.541 1 91.5 93 VAL B O 1
ATOM 2603 N N . HIS B 1 94 ? 13.32 -13.281 3.58 1 92.5 94 HIS B N 1
ATOM 2604 C CA . HIS B 1 94 ? 14.312 -12.945 4.59 1 92.5 94 HIS B CA 1
ATOM 2605 C C . HIS B 1 94 ? 15.289 -11.891 4.066 1 92.5 94 HIS B C 1
ATOM 2607 O O . HIS B 1 94 ? 15.539 -10.883 4.727 1 92.5 94 HIS B O 1
ATOM 2613 N N . PRO B 1 95 ? 15.797 -12.102 2.861 1 93.62 95 PRO B N 1
ATOM 2614 C CA . PRO B 1 95 ? 16.688 -11.062 2.334 1 93.62 95 PRO B CA 1
ATOM 2615 C C . PRO B 1 95 ? 15.984 -9.719 2.172 1 93.62 95 PRO B C 1
ATOM 2617 O O . PRO B 1 95 ? 16.609 -8.664 2.326 1 93.62 95 PRO B O 1
ATOM 2620 N N . LEU B 1 96 ? 14.727 -9.758 1.884 1 92.75 96 LEU B N 1
ATOM 2621 C CA . LEU B 1 96 ? 13.953 -8.523 1.744 1 92.75 96 LEU B CA 1
ATOM 2622 C C . LEU B 1 96 ? 13.945 -7.738 3.047 1 92.75 96 LEU B C 1
ATOM 2624 O O . LEU B 1 96 ? 14.195 -6.531 3.049 1 92.75 96 LEU B O 1
ATOM 2628 N N . VAL B 1 97 ? 13.742 -8.445 4.105 1 91.25 97 VAL B N 1
ATOM 2629 C CA . VAL B 1 97 ? 13.656 -7.812 5.418 1 91.25 97 VAL B CA 1
ATOM 2630 C C . VAL B 1 97 ? 15.023 -7.289 5.836 1 91.25 97 VAL B C 1
ATOM 2632 O O . VAL B 1 97 ? 15.141 -6.172 6.344 1 91.25 97 VAL B O 1
ATOM 2635 N N . VAL B 1 98 ? 15.977 -8.039 5.617 1 94.38 98 VAL B N 1
ATOM 2636 C CA . VAL B 1 98 ? 17.328 -7.664 6.008 1 94.38 98 VAL B CA 1
ATOM 2637 C C . VAL B 1 98 ? 17.766 -6.434 5.219 1 94.38 98 VAL B C 1
ATOM 2639 O O . VAL B 1 98 ? 18.281 -5.469 5.797 1 94.38 98 VAL B O 1
ATOM 2642 N N . CYS B 1 99 ? 17.562 -6.449 3.891 1 95.81 99 CYS B N 1
ATOM 2643 C CA . CYS B 1 99 ? 17.953 -5.324 3.055 1 95.81 99 CYS B CA 1
ATOM 2644 C C . CYS B 1 99 ? 17.188 -4.062 3.434 1 95.81 99 CYS B C 1
ATOM 2646 O O . CYS B 1 99 ? 17.75 -2.973 3.473 1 95.81 99 CYS B O 1
ATOM 2648 N N . SER B 1 100 ? 15.93 -4.219 3.689 1 92.88 100 SER B N 1
ATOM 2649 C CA . SER B 1 100 ? 15.141 -3.064 4.094 1 92.88 100 SER B CA 1
ATOM 2650 C C . SER B 1 100 ? 15.562 -2.549 5.465 1 92.88 100 SER B C 1
ATOM 2652 O O . SER B 1 100 ? 15.57 -1.34 5.703 1 92.88 100 SER B O 1
ATOM 2654 N N . GLY B 1 101 ? 15.844 -3.486 6.367 1 91.88 101 GLY B N 1
ATOM 2655 C CA . GLY B 1 101 ? 16.328 -3.09 7.676 1 91.88 101 GLY B CA 1
ATOM 2656 C C . GLY B 1 101 ? 17.656 -2.336 7.613 1 91.88 101 GLY B C 1
ATOM 2657 O O . GLY B 1 101 ? 17.797 -1.293 8.25 1 91.88 101 GLY B O 1
ATOM 2658 N N . VAL B 1 102 ? 18.562 -2.838 6.898 1 95.88 102 VAL B N 1
ATOM 2659 C CA . VAL B 1 102 ? 19.859 -2.189 6.707 1 95.88 102 VAL B CA 1
ATOM 2660 C C . VAL B 1 102 ? 19.672 -0.814 6.074 1 95.88 102 VAL B C 1
ATOM 2662 O O . VAL B 1 102 ? 20.328 0.154 6.457 1 95.88 102 VAL B O 1
ATOM 2665 N N . THR B 1 103 ? 18.781 -0.765 5.117 1 95.06 103 THR B N 1
ATOM 2666 C CA . THR B 1 103 ? 18.5 0.499 4.445 1 95.06 103 THR B CA 1
ATOM 2667 C C . THR B 1 103 ? 17.906 1.509 5.418 1 95.06 103 THR B C 1
ATOM 2669 O O . THR B 1 103 ? 18.219 2.699 5.355 1 95.06 103 THR B O 1
ATOM 2672 N N . LEU B 1 104 ? 17.078 1 6.289 1 91 104 LEU B N 1
ATOM 2673 C CA . LEU B 1 104 ? 16.469 1.886 7.281 1 91 104 LEU B CA 1
ATOM 2674 C C . LEU B 1 104 ? 17.547 2.504 8.172 1 91 104 LEU B C 1
ATOM 2676 O O . LEU B 1 104 ? 17.516 3.705 8.445 1 91 104 LEU B O 1
ATOM 2680 N N . ILE B 1 105 ? 18.406 1.684 8.641 1 92 105 ILE B N 1
ATOM 2681 C CA . ILE B 1 105 ? 19.5 2.174 9.469 1 92 105 ILE B CA 1
ATOM 2682 C C . ILE B 1 105 ? 20.328 3.184 8.68 1 92 105 ILE B C 1
ATOM 2684 O O . ILE B 1 105 ? 20.672 4.254 9.188 1 92 105 ILE B O 1
ATOM 2688 N N . PHE B 1 106 ? 20.703 2.887 7.418 1 95 106 PHE B N 1
ATOM 2689 C CA . PHE B 1 106 ? 21.422 3.789 6.535 1 95 106 PHE B CA 1
ATOM 2690 C C . PHE B 1 106 ? 20.688 5.113 6.387 1 95 106 PHE B C 1
ATOM 2692 O O . PHE B 1 106 ? 21.312 6.18 6.426 1 95 106 PHE B O 1
ATOM 2699 N N . HIS B 1 107 ? 19.391 5.004 6.254 1 91.06 107 HIS B N 1
ATOM 2700 C CA . HIS B 1 107 ? 18.562 6.191 6.094 1 91.06 107 HIS B CA 1
ATOM 2701 C C . HIS B 1 107 ? 18.641 7.086 7.324 1 91.06 107 HIS B C 1
ATOM 2703 O O . HIS B 1 107 ? 18.75 8.305 7.203 1 91.06 107 HIS B O 1
ATOM 2709 N N . ILE B 1 108 ? 18.516 6.492 8.461 1 85.94 108 ILE B N 1
ATOM 2710 C CA . ILE B 1 108 ? 18.547 7.242 9.711 1 85.94 108 ILE B CA 1
ATOM 2711 C C . ILE B 1 108 ? 19.875 7.984 9.844 1 85.94 108 ILE B C 1
ATOM 2713 O O . ILE B 1 108 ? 19.906 9.172 10.18 1 85.94 108 ILE B O 1
ATOM 2717 N N . VAL B 1 109 ? 20.938 7.383 9.586 1 91 109 VAL B N 1
ATOM 2718 C CA . VAL B 1 109 ? 22.266 7.977 9.656 1 91 109 VAL B CA 1
ATOM 2719 C C . VAL B 1 109 ? 22.391 9.086 8.617 1 91 109 VAL B C 1
ATOM 2721 O O . VAL B 1 109 ? 22.906 10.164 8.906 1 91 109 VAL B O 1
ATOM 2724 N N . LEU B 1 110 ? 21.906 8.797 7.383 1 91.56 110 LEU B N 1
ATOM 2725 C CA . LEU B 1 110 ? 22 9.781 6.301 1 91.56 110 LEU B CA 1
ATOM 2726 C C . LEU B 1 110 ? 21.172 11.023 6.629 1 91.56 110 LEU B C 1
ATOM 2728 O O . LEU B 1 110 ? 21.578 12.141 6.32 1 91.56 110 LEU B O 1
ATOM 2732 N N . CYS B 1 111 ? 20.016 10.773 7.223 1 84.75 111 CYS B N 1
ATOM 2733 C CA . CYS B 1 111 ? 19.172 11.898 7.625 1 84.75 111 CYS B CA 1
ATOM 2734 C C . CYS B 1 111 ? 19.875 12.75 8.68 1 84.75 111 CYS B C 1
ATOM 2736 O O . CYS B 1 111 ? 19.828 13.977 8.625 1 84.75 111 CYS B O 1
ATOM 2738 N N . TRP B 1 112 ? 20.438 12.055 9.664 1 83.19 112 TRP B N 1
ATOM 2739 C CA . TRP B 1 112 ? 21.172 12.773 10.695 1 83.19 112 TRP B CA 1
ATOM 2740 C C . TRP B 1 112 ? 22.25 13.648 10.086 1 83.19 112 TRP B C 1
ATOM 2742 O O . TRP B 1 112 ? 22.422 14.812 10.469 1 83.19 112 TRP B O 1
ATOM 2752 N N . PHE B 1 113 ? 22.922 13.188 9.148 1 90 113 PHE B N 1
ATOM 2753 C CA . PHE B 1 113 ? 24.031 13.906 8.516 1 90 113 PHE B CA 1
ATOM 2754 C C . PHE B 1 113 ? 23.5 15.008 7.609 1 90 113 PHE B C 1
ATOM 2756 O O . PHE B 1 113 ? 23.969 16.156 7.68 1 90 113 PHE B O 1
ATOM 2763 N N . LEU B 1 114 ? 22.531 14.812 6.75 1 88.44 114 LEU B N 1
ATOM 2764 C CA . LEU B 1 114 ? 22.109 15.734 5.707 1 88.44 114 LEU B CA 1
ATOM 2765 C C . LEU B 1 114 ? 21.156 16.781 6.27 1 88.44 114 LEU B C 1
ATOM 2767 O O . LEU B 1 114 ? 21.078 17.906 5.746 1 88.44 114 LEU B O 1
ATOM 2771 N N . VAL B 1 115 ? 20.422 16.391 7.258 1 79.5 115 VAL B N 1
ATOM 2772 C CA . VAL B 1 115 ? 19.438 17.328 7.805 1 79.5 115 VAL B CA 1
ATOM 2773 C C . VAL B 1 115 ? 20.094 18.188 8.883 1 79.5 115 VAL B C 1
ATOM 2775 O O . VAL B 1 115 ? 19.906 19.406 8.898 1 79.5 115 VAL B O 1
ATOM 2778 N N . GLN B 1 116 ? 20.766 17.625 9.82 1 75.38 116 GLN B N 1
ATOM 2779 C CA . GLN B 1 116 ? 21.266 18.344 10.984 1 75.38 116 GLN B CA 1
ATOM 2780 C C . GLN B 1 116 ? 22.641 18.953 10.703 1 75.38 116 GLN B C 1
ATOM 2782 O O . GLN B 1 116 ? 22.938 20.062 11.141 1 75.38 116 GLN B O 1
ATOM 2787 N N . ASN B 1 117 ? 23.422 18.281 9.992 1 79 117 ASN B N 1
ATOM 2788 C CA . ASN B 1 117 ? 24.812 18.703 9.938 1 79 117 ASN B CA 1
ATOM 2789 C C . ASN B 1 117 ? 25.109 19.469 8.656 1 79 117 ASN B C 1
ATOM 2791 O O . ASN B 1 117 ? 26.031 20.297 8.617 1 79 117 ASN B O 1
ATOM 2795 N N . SER B 1 118 ? 24.391 19.328 7.551 1 81.56 118 SER B N 1
ATOM 2796 C CA . SER B 1 118 ? 24.766 19.922 6.27 1 81.56 118 SER B CA 1
ATOM 2797 C C . SER B 1 118 ? 24.031 21.234 6.023 1 81.56 118 SER B C 1
ATOM 2799 O O . SER B 1 118 ? 24.344 21.969 5.09 1 81.56 118 SER B O 1
ATOM 2801 N N . GLY B 1 119 ? 23.047 21.531 6.891 1 80.38 119 GLY B N 1
ATOM 2802 C CA . GLY B 1 119 ? 22.297 22.766 6.719 1 80.38 119 GLY B CA 1
ATOM 2803 C C . GLY B 1 119 ? 21.219 22.672 5.652 1 80.38 119 GLY B C 1
ATOM 2804 O O . GLY B 1 119 ? 20.531 23.641 5.363 1 80.38 119 GLY B O 1
ATOM 2805 N N . LEU B 1 120 ? 21.062 21.578 4.984 1 83.5 120 LEU B N 1
ATOM 2806 C CA . LEU B 1 120 ? 20.094 21.391 3.898 1 83.5 120 LEU B CA 1
ATOM 2807 C C . LEU B 1 120 ? 18.672 21.359 4.434 1 83.5 120 LEU B C 1
ATOM 2809 O O . LEU B 1 120 ? 17.719 21.609 3.689 1 83.5 120 LEU B O 1
ATOM 2813 N N . GLY B 1 121 ? 18.547 21.062 5.691 1 77.31 121 GLY B N 1
ATOM 2814 C CA . GLY B 1 121 ? 17.219 21.031 6.305 1 77.31 121 GLY B CA 1
ATOM 2815 C C . GLY B 1 121 ? 16.297 20.031 5.664 1 77.31 121 GLY B C 1
ATOM 2816 O O . GLY B 1 121 ? 16.625 18.844 5.543 1 77.31 121 GLY B O 1
ATOM 2817 N N . TYR B 1 122 ? 15.125 20.531 5.176 1 74.81 122 TYR B N 1
ATOM 2818 C CA . TYR B 1 122 ? 14.109 19.656 4.598 1 74.81 122 TYR B CA 1
ATOM 2819 C C . TYR B 1 122 ? 14.578 19.078 3.268 1 74.81 122 TYR B C 1
ATOM 2821 O O . TYR B 1 122 ? 14.195 17.969 2.893 1 74.81 122 TYR B O 1
ATOM 2829 N N . ARG B 1 123 ? 15.445 19.859 2.619 1 82.69 123 ARG B N 1
ATOM 2830 C CA . ARG B 1 123 ? 16 19.359 1.368 1 82.69 123 ARG B CA 1
ATOM 2831 C C . ARG B 1 123 ? 16.875 18.125 1.608 1 82.69 123 ARG B C 1
ATOM 2833 O O . ARG B 1 123 ? 16.906 17.219 0.777 1 82.69 123 ARG B O 1
ATOM 2840 N N . GLY B 1 124 ? 17.469 18.078 2.734 1 84.81 124 GLY B N 1
ATOM 2841 C CA . GLY B 1 124 ? 18.297 16.938 3.094 1 84.81 124 GLY B CA 1
ATOM 2842 C C . GLY B 1 124 ? 17.5 15.664 3.324 1 84.81 124 GLY B C 1
ATOM 2843 O O . GLY B 1 124 ? 17.953 14.578 2.961 1 84.81 124 GLY B O 1
ATOM 2844 N N . ALA B 1 125 ? 16.328 15.805 3.932 1 81.94 125 ALA B N 1
ATOM 2845 C CA . ALA B 1 125 ? 15.469 14.648 4.184 1 81.94 125 ALA B CA 1
ATOM 2846 C C . ALA B 1 125 ? 15 14.023 2.875 1 81.94 125 ALA B C 1
ATOM 2848 O O . ALA B 1 125 ? 14.984 12.797 2.736 1 81.94 125 ALA B O 1
ATOM 2849 N N . ALA B 1 126 ? 14.602 14.859 1.899 1 84.25 126 ALA B N 1
ATOM 2850 C CA . ALA B 1 126 ? 14.164 14.367 0.595 1 84.25 126 ALA B CA 1
ATOM 2851 C C . ALA B 1 126 ? 15.305 13.648 -0.123 1 84.25 126 ALA B C 1
ATOM 2853 O O . ALA B 1 126 ? 15.117 12.562 -0.682 1 84.25 126 ALA B O 1
ATOM 2854 N N . LEU B 1 127 ? 16.406 14.25 -0.028 1 91.81 127 LEU B N 1
ATOM 2855 C CA . LEU B 1 127 ? 17.594 13.656 -0.653 1 91.81 127 LEU B CA 1
ATOM 2856 C C . LEU B 1 127 ? 17.953 12.336 0.02 1 91.81 127 LEU B C 1
ATOM 2858 O O . LEU B 1 127 ? 18.312 11.367 -0.654 1 91.81 127 LEU B O 1
ATOM 2862 N N . ALA B 1 128 ? 17.875 12.336 1.307 1 91.38 128 ALA B N 1
ATOM 2863 C CA . ALA B 1 128 ? 18.172 11.109 2.047 1 91.38 128 ALA B CA 1
ATOM 2864 C C . ALA B 1 128 ? 17.219 9.984 1.638 1 91.38 128 ALA B C 1
ATOM 2866 O O . ALA B 1 128 ? 17.641 8.828 1.497 1 91.38 128 ALA B O 1
ATOM 2867 N N . THR B 1 129 ? 16.031 10.281 1.479 1 89.69 129 THR B N 1
ATOM 2868 C CA . THR B 1 129 ? 15.039 9.297 1.072 1 89.69 129 THR B CA 1
ATOM 2869 C C . THR B 1 129 ? 15.383 8.719 -0.299 1 89.69 129 THR B C 1
ATOM 2871 O O . THR B 1 129 ? 15.414 7.5 -0.473 1 89.69 129 THR B O 1
ATOM 2874 N N . SER B 1 130 ? 15.664 9.578 -1.232 1 93.38 130 SER B N 1
ATOM 2875 C CA . SER B 1 130 ? 15.992 9.125 -2.584 1 93.38 130 SER B CA 1
ATOM 2876 C C . SER B 1 130 ? 17.25 8.258 -2.594 1 93.38 130 SER B C 1
ATOM 2878 O O . SER B 1 130 ? 17.266 7.203 -3.225 1 93.38 130 SER B O 1
ATOM 2880 N N . VAL B 1 131 ? 18.172 8.695 -1.894 1 96.38 131 VAL B N 1
ATOM 2881 C CA . VAL B 1 131 ? 19.422 7.953 -1.84 1 96.38 131 VAL B CA 1
ATOM 2882 C C . VAL B 1 131 ? 19.203 6.605 -1.162 1 96.38 131 VAL B C 1
ATOM 2884 O O . VAL B 1 131 ? 19.75 5.586 -1.598 1 96.38 131 VAL B O 1
ATOM 2887 N N . SER B 1 132 ? 18.438 6.59 -0.13 1 95.31 132 SER B N 1
ATOM 2888 C CA . SER B 1 132 ? 18.172 5.355 0.597 1 95.31 132 SER B CA 1
ATOM 2889 C C . SER B 1 132 ? 17.422 4.352 -0.277 1 95.31 132 SER B C 1
ATOM 2891 O O . SER B 1 132 ? 17.703 3.15 -0.219 1 95.31 132 SER B O 1
ATOM 2893 N N . TYR B 1 133 ? 16.516 4.816 -1.035 1 94.5 133 TYR B N 1
ATOM 2894 C CA . TYR B 1 133 ? 15.797 3.914 -1.934 1 94.5 133 TYR B CA 1
ATOM 2895 C C . TYR B 1 133 ? 16.75 3.299 -2.953 1 94.5 133 TYR B C 1
ATOM 2897 O O . TYR B 1 133 ? 16.672 2.102 -3.238 1 94.5 133 TYR B O 1
ATOM 2905 N N . TRP B 1 134 ? 17.594 4.145 -3.469 1 97.62 134 TRP B N 1
ATOM 2906 C CA . TRP B 1 134 ? 18.562 3.611 -4.418 1 97.62 134 TRP B CA 1
ATOM 2907 C C . TRP B 1 134 ? 19.5 2.625 -3.74 1 97.62 134 TRP B C 1
ATOM 2909 O O . TRP B 1 134 ? 19.891 1.618 -4.336 1 97.62 134 TRP B O 1
ATOM 2919 N N . PHE B 1 135 ? 19.844 2.945 -2.553 1 97.75 135 PHE B N 1
ATOM 2920 C CA . PHE B 1 135 ? 20.672 2.023 -1.773 1 97.75 135 PHE B CA 1
ATOM 2921 C C . PHE B 1 135 ? 19.969 0.675 -1.625 1 97.75 135 PHE B C 1
ATOM 2923 O O . PHE B 1 135 ? 20.594 -0.373 -1.809 1 97.75 135 PHE B O 1
ATOM 2930 N N . ASN B 1 136 ? 18.766 0.686 -1.314 1 96.75 136 ASN B N 1
ATOM 2931 C CA . ASN B 1 136 ? 17.984 -0.538 -1.172 1 96.75 136 ASN B CA 1
ATOM 2932 C C . ASN B 1 136 ? 17.906 -1.305 -2.488 1 96.75 136 ASN B C 1
ATOM 2934 O O . ASN B 1 136 ? 18.016 -2.533 -2.506 1 96.75 136 ASN B O 1
ATOM 2938 N N . VAL B 1 137 ? 17.703 -0.583 -3.574 1 97.25 137 VAL B N 1
ATOM 2939 C CA . VAL B 1 137 ? 17.656 -1.194 -4.898 1 97.25 137 VAL B CA 1
ATOM 2940 C C . VAL B 1 137 ? 18.969 -1.927 -5.176 1 97.25 137 VAL B C 1
ATOM 2942 O O . VAL B 1 137 ? 18.969 -3.066 -5.648 1 97.25 137 VAL B O 1
ATOM 2945 N N . ILE B 1 138 ? 20.016 -1.266 -4.938 1 98.25 138 ILE B N 1
ATOM 2946 C CA . ILE B 1 138 ? 21.328 -1.84 -5.203 1 98.25 138 ILE B CA 1
ATOM 2947 C C . ILE B 1 138 ? 21.531 -3.102 -4.363 1 98.25 138 ILE B C 1
ATOM 2949 O O . ILE B 1 138 ? 21.984 -4.129 -4.875 1 98.25 138 ILE B O 1
ATOM 2953 N N . LEU B 1 139 ? 21.156 -3.055 -3.066 1 97.62 139 LEU B N 1
ATOM 2954 C CA . LEU B 1 139 ? 21.297 -4.215 -2.193 1 97.62 139 LEU B CA 1
ATOM 2955 C C . LEU B 1 139 ? 20.5 -5.398 -2.73 1 97.62 139 LEU B C 1
ATOM 2957 O O . LEU B 1 139 ? 21.016 -6.516 -2.816 1 97.62 139 LEU B O 1
ATOM 2961 N N . LEU B 1 140 ? 19.312 -5.164 -3.121 1 95.94 140 LEU B N 1
ATOM 2962 C CA . LEU B 1 140 ? 18.453 -6.246 -3.582 1 95.94 140 LEU B CA 1
ATOM 2963 C C . LEU B 1 140 ? 18.891 -6.75 -4.949 1 95.94 140 LEU B C 1
ATOM 2965 O O . LEU B 1 140 ? 18.828 -7.949 -5.227 1 95.94 140 LEU B O 1
ATOM 2969 N N . ALA B 1 141 ? 19.281 -5.789 -5.801 1 95.75 141 ALA B N 1
ATOM 2970 C CA . ALA B 1 141 ? 19.781 -6.191 -7.113 1 95.75 141 ALA B CA 1
ATOM 2971 C C . ALA B 1 141 ? 21 -7.098 -6.98 1 95.75 141 ALA B C 1
ATOM 2973 O O . ALA B 1 141 ? 21.141 -8.07 -7.723 1 95.75 141 ALA B O 1
ATOM 2974 N N . LEU B 1 142 ? 21.859 -6.762 -6.09 1 96.44 142 LEU B N 1
ATOM 2975 C CA . LEU B 1 142 ? 23.031 -7.586 -5.844 1 96.44 142 LEU B CA 1
ATOM 2976 C C . LEU B 1 142 ? 22.625 -8.961 -5.32 1 96.44 142 LEU B C 1
ATOM 2978 O O . LEU B 1 142 ? 23.203 -9.977 -5.719 1 96.44 142 LEU B O 1
ATOM 2982 N N . TYR B 1 143 ? 21.703 -8.992 -4.426 1 95.88 143 TYR B N 1
ATOM 2983 C CA . TYR B 1 143 ? 21.219 -10.273 -3.928 1 95.88 143 TYR B CA 1
ATOM 2984 C C . TYR B 1 143 ? 20.672 -11.133 -5.062 1 95.88 143 TYR B C 1
ATOM 2986 O O . TYR B 1 143 ? 20.984 -12.32 -5.156 1 95.88 143 TYR B O 1
ATOM 2994 N N . VAL B 1 144 ? 19.844 -10.523 -5.891 1 94.25 144 VAL B N 1
ATOM 2995 C CA . VAL B 1 144 ? 19.25 -11.258 -7 1 94.25 144 VAL B CA 1
ATOM 2996 C C . VAL B 1 144 ? 20.344 -11.766 -7.938 1 94.25 144 VAL B C 1
ATOM 2998 O O . VAL B 1 144 ? 20.281 -12.898 -8.414 1 94.25 144 VAL B O 1
ATOM 3001 N N . LYS B 1 145 ? 21.312 -10.945 -8.188 1 93.19 145 LYS B N 1
ATOM 3002 C CA . LYS B 1 145 ? 22.391 -11.297 -9.102 1 93.19 145 LYS B CA 1
ATOM 3003 C C . LYS B 1 145 ? 23.203 -12.477 -8.578 1 93.19 145 LYS B C 1
ATOM 3005 O O . LYS B 1 145 ? 23.609 -13.344 -9.344 1 93.19 145 LYS B O 1
ATOM 3010 N N . PHE B 1 146 ? 23.344 -12.602 -7.285 1 93.81 146 PHE B N 1
ATOM 3011 C CA . PHE B 1 146 ? 24.281 -13.578 -6.75 1 93.81 146 PHE B CA 1
ATOM 3012 C C . PHE B 1 146 ? 23.547 -14.734 -6.082 1 93.81 146 PHE B C 1
ATOM 3014 O O . PHE B 1 146 ? 24.172 -15.711 -5.668 1 93.81 146 PHE B O 1
ATOM 3021 N N . SER B 1 147 ? 22.344 -14.656 -6.047 1 92.5 147 SER B N 1
ATOM 3022 C CA . SER B 1 147 ? 21.578 -15.734 -5.418 1 92.5 147 SER B CA 1
ATOM 3023 C C . SER B 1 147 ? 21.156 -16.781 -6.441 1 92.5 147 SER B C 1
ATOM 3025 O O . SER B 1 147 ? 21.141 -16.5 -7.645 1 92.5 147 SER B O 1
ATOM 3027 N N . GLU B 1 148 ? 20.844 -17.969 -5.934 1 90.56 148 GLU B N 1
ATOM 3028 C CA . GLU B 1 148 ? 20.359 -19.047 -6.785 1 90.56 148 GLU B CA 1
ATOM 3029 C C . GLU B 1 148 ? 19 -18.703 -7.391 1 90.56 148 GLU B C 1
ATOM 3031 O O . GLU B 1 148 ? 18.734 -19.016 -8.555 1 90.56 148 GLU B O 1
ATOM 3036 N N . ALA B 1 149 ? 18.203 -18.047 -6.574 1 86.44 149 ALA B N 1
ATOM 3037 C CA . ALA B 1 149 ? 16.875 -17.656 -7.051 1 86.44 149 ALA B CA 1
ATOM 3038 C C . ALA B 1 149 ? 16.984 -16.703 -8.234 1 86.44 149 ALA B C 1
ATOM 3040 O O . ALA B 1 149 ? 16.234 -16.797 -9.203 1 86.44 149 ALA B O 1
ATOM 3041 N N . GLY B 1 150 ? 17.906 -15.82 -8.133 1 86.88 150 GLY B N 1
ATOM 3042 C CA . GLY B 1 150 ? 18.141 -14.898 -9.234 1 86.88 150 GLY B CA 1
ATOM 3043 C C . GLY B 1 150 ? 18.672 -15.586 -10.484 1 86.88 150 GLY B C 1
ATOM 3044 O O . GLY B 1 150 ? 18.25 -15.273 -11.594 1 86.88 150 GLY B O 1
ATOM 3045 N N . ARG B 1 151 ? 19.484 -16.5 -10.289 1 87.19 151 ARG B N 1
ATOM 3046 C CA . ARG B 1 151 ? 20.062 -17.219 -11.414 1 87.19 151 ARG B CA 1
ATOM 3047 C C . ARG B 1 151 ? 19.016 -18.031 -12.156 1 87.19 151 ARG B C 1
ATOM 3049 O O . ARG B 1 151 ? 19.062 -18.141 -13.383 1 87.19 151 ARG B O 1
ATOM 3056 N N . ARG B 1 152 ? 18.172 -18.438 -11.438 1 89.06 152 ARG B N 1
ATOM 3057 C CA . ARG B 1 152 ? 17.141 -19.266 -12.031 1 89.06 152 ARG B CA 1
ATOM 3058 C C . ARG B 1 152 ? 16.094 -18.422 -12.734 1 89.06 152 ARG B C 1
ATOM 3060 O O . ARG B 1 152 ? 15.484 -18.859 -13.719 1 89.06 152 ARG B O 1
ATOM 3067 N N . SER B 1 153 ? 15.891 -17.266 -12.258 1 89.19 153 SER B N 1
ATOM 3068 C CA . SER B 1 153 ? 14.75 -16.469 -12.719 1 89.19 153 SER B CA 1
ATOM 3069 C C . SER B 1 153 ? 15.195 -15.375 -13.68 1 89.19 153 SER B C 1
ATOM 3071 O O . SER B 1 153 ? 14.414 -14.93 -14.531 1 89.19 153 SER B O 1
ATOM 3073 N N . TRP B 1 154 ? 16.375 -14.961 -13.539 1 85 154 TRP B N 1
ATOM 3074 C CA . TRP B 1 154 ? 16.828 -13.836 -14.344 1 85 154 TRP B CA 1
ATOM 3075 C C . TRP B 1 154 ? 17.938 -14.266 -15.305 1 85 154 TRP B C 1
ATOM 3077 O O . TRP B 1 154 ? 19.062 -14.523 -14.891 1 85 154 TRP B O 1
ATOM 3087 N N . HIS B 1 155 ? 17.641 -14.305 -16.594 1 81.12 155 HIS B N 1
ATOM 3088 C CA . HIS B 1 155 ? 18.594 -14.75 -17.609 1 81.12 155 HIS B CA 1
ATOM 3089 C C . HIS B 1 155 ? 19 -13.602 -18.516 1 81.12 155 HIS B C 1
ATOM 3091 O O . HIS B 1 155 ? 19.328 -13.812 -19.672 1 81.12 155 HIS B O 1
ATOM 3097 N N . GLY B 1 156 ? 18.969 -12.445 -17.984 1 79.19 156 GLY B N 1
ATOM 3098 C CA . GLY B 1 156 ? 19.344 -11.281 -18.766 1 79.19 156 GLY B CA 1
ATOM 3099 C C . GLY B 1 156 ? 18.156 -10.586 -19.406 1 79.19 156 GLY B C 1
ATOM 3100 O O . GLY B 1 156 ? 17 -10.977 -19.188 1 79.19 156 GLY B O 1
ATOM 3101 N N . TRP B 1 157 ? 18.359 -9.492 -20.047 1 82.12 157 TRP B N 1
ATOM 3102 C CA . TRP B 1 157 ? 17.328 -8.688 -20.672 1 82.12 157 TRP B CA 1
ATOM 3103 C C . TRP B 1 157 ? 16.828 -9.344 -21.969 1 82.12 157 TRP B C 1
ATOM 3105 O O . TRP B 1 157 ? 17.641 -9.852 -22.75 1 82.12 157 TRP B O 1
ATOM 3115 N N . SER B 1 158 ? 15.594 -9.602 -22.016 1 80 158 SER B N 1
ATOM 3116 C CA . SER B 1 158 ? 15.016 -10.227 -23.203 1 80 158 SER B CA 1
ATOM 3117 C C . SER B 1 158 ? 13.984 -9.305 -23.859 1 80 158 SER B C 1
ATOM 3119 O O . SER B 1 158 ? 13.32 -8.523 -23.172 1 80 158 SER B O 1
ATOM 3121 N N . ARG B 1 159 ? 13.906 -9.328 -25.156 1 79.12 159 ARG B N 1
ATOM 3122 C CA . ARG B 1 159 ? 12.922 -8.562 -25.906 1 79.12 159 ARG B CA 1
ATOM 3123 C C . ARG B 1 159 ? 11.516 -9.125 -25.703 1 79.12 159 ARG B C 1
ATOM 3125 O O . ARG B 1 159 ? 10.531 -8.5 -26.094 1 79.12 159 ARG B O 1
ATOM 3132 N N . ALA B 1 160 ? 11.516 -10.273 -25.125 1 77.75 160 ALA B N 1
ATOM 3133 C CA . ALA B 1 160 ? 10.234 -10.906 -24.844 1 77.75 160 ALA B CA 1
ATOM 3134 C C . ALA B 1 160 ? 9.391 -10.047 -23.906 1 77.75 160 ALA B C 1
ATOM 3136 O O . ALA B 1 160 ? 8.18 -10.258 -23.781 1 77.75 160 ALA B O 1
ATOM 3137 N N . VAL B 1 161 ? 9.992 -9.039 -23.406 1 74.25 161 VAL B N 1
ATOM 3138 C CA . VAL B 1 161 ? 9.375 -8.141 -22.453 1 74.25 161 VAL B CA 1
ATOM 3139 C C . VAL B 1 161 ? 8.219 -7.391 -23.109 1 74.25 161 VAL B C 1
ATOM 3141 O O . VAL B 1 161 ? 7.215 -7.082 -22.453 1 74.25 161 VAL B O 1
ATOM 3144 N N . LEU B 1 162 ? 8.297 -7.301 -24.391 1 81.69 162 LEU B N 1
ATOM 3145 C CA . LEU B 1 162 ? 7.32 -6.477 -25.094 1 81.69 162 LEU B CA 1
ATOM 3146 C C . LEU B 1 162 ? 6.133 -7.312 -25.547 1 81.69 162 LEU B C 1
ATOM 3148 O O . LEU B 1 162 ? 5.066 -6.773 -25.859 1 81.69 162 LEU B O 1
ATOM 3152 N N . LYS B 1 163 ? 6.215 -8.602 -25.719 1 79.19 163 LYS B N 1
ATOM 3153 C CA . LYS B 1 163 ? 5.184 -9.461 -26.297 1 79.19 163 LYS B CA 1
ATOM 3154 C C . LYS B 1 163 ? 3.965 -9.547 -25.391 1 79.19 163 LYS B C 1
ATOM 3156 O O . LYS B 1 163 ? 2.826 -9.531 -25.859 1 79.19 163 LYS B O 1
ATOM 3161 N N . ASP B 1 164 ? 4.031 -9.508 -24.094 1 83.75 164 ASP B N 1
ATOM 3162 C CA . ASP B 1 164 ? 2.912 -9.727 -23.188 1 83.75 164 ASP B CA 1
ATOM 3163 C C . ASP B 1 164 ? 2.729 -8.539 -22.25 1 83.75 164 ASP B C 1
ATOM 3165 O O . ASP B 1 164 ? 2.262 -8.695 -21.125 1 83.75 164 ASP B O 1
ATOM 3169 N N . VAL B 1 165 ? 2.998 -7.453 -22.875 1 87.44 165 VAL B N 1
ATOM 3170 C CA . VAL B 1 165 ? 2.852 -6.23 -22.094 1 87.44 165 VAL B CA 1
ATOM 3171 C C . VAL B 1 165 ? 1.37 -5.922 -21.891 1 87.44 165 VAL B C 1
ATOM 3173 O O . VAL B 1 165 ? 0.979 -5.375 -20.859 1 87.44 165 VAL B O 1
ATOM 3176 N N . ASN B 1 166 ? 0.604 -6.359 -22.859 1 86.31 166 ASN B N 1
ATOM 3177 C CA . ASN B 1 166 ? -0.831 -6.113 -22.781 1 86.31 166 ASN B CA 1
ATOM 3178 C C . ASN B 1 166 ? -1.47 -6.863 -21.625 1 86.31 166 ASN B C 1
ATOM 3180 O O . ASN B 1 166 ? -2.361 -6.336 -20.953 1 86.31 166 ASN B O 1
ATOM 3184 N N . LEU B 1 167 ? -0.997 -8.047 -21.453 1 84 167 LEU B N 1
ATOM 3185 C CA . LEU B 1 167 ? -1.51 -8.82 -20.328 1 84 167 LEU B CA 1
ATOM 3186 C C . LEU B 1 167 ? -1.14 -8.156 -19 1 84 167 LEU B C 1
ATOM 3188 O O . LEU B 1 167 ? -1.984 -8.016 -18.109 1 84 167 LEU B O 1
ATOM 3192 N N . PHE B 1 168 ? 0.048 -7.766 -18.969 1 88.69 168 PHE B N 1
ATOM 3193 C CA . PHE B 1 168 ? 0.507 -7.09 -17.766 1 88.69 168 PHE B CA 1
ATOM 3194 C C . PHE B 1 168 ? -0.308 -5.828 -17.5 1 88.69 168 PHE B C 1
ATOM 3196 O O . PHE B 1 168 ? -0.777 -5.605 -16.391 1 88.69 168 PHE B O 1
ATOM 3203 N N . LEU B 1 169 ? -0.562 -5.098 -18.469 1 88.88 169 LEU B N 1
ATOM 3204 C CA . LEU B 1 169 ? -1.291 -3.84 -18.328 1 88.88 169 LEU B CA 1
ATOM 3205 C C . LEU B 1 169 ? -2.756 -4.094 -18 1 88.88 169 LEU B C 1
ATOM 3207 O O . LEU B 1 169 ? -3.373 -3.314 -17.266 1 88.88 169 LEU B O 1
ATOM 3211 N N . SER B 1 170 ? -3.268 -5.109 -18.531 1 88.44 170 SER B N 1
ATOM 3212 C CA . SER B 1 170 ? -4.664 -5.438 -18.266 1 88.44 170 SER B CA 1
ATOM 3213 C C . SER B 1 170 ? -4.871 -5.793 -16.797 1 88.44 170 SER B C 1
ATOM 3215 O O . SER B 1 170 ? -5.98 -5.656 -16.266 1 88.44 170 SER B O 1
ATOM 3217 N N . LEU B 1 171 ? -3.852 -6.195 -16.188 1 87 171 LEU B N 1
ATOM 3218 C CA . LEU B 1 171 ? -3.912 -6.5 -14.758 1 87 171 LEU B CA 1
ATOM 3219 C C . LEU B 1 171 ? -3.514 -5.289 -13.93 1 87 171 LEU B C 1
ATOM 3221 O O . LEU B 1 171 ? -4.168 -4.969 -12.93 1 87 171 LEU B O 1
ATOM 3225 N N . ALA B 1 172 ? -2.525 -4.625 -14.414 1 87.56 172 ALA B N 1
ATOM 3226 C CA . ALA B 1 172 ? -1.903 -3.555 -13.641 1 87.56 172 ALA B CA 1
ATOM 3227 C C . ALA B 1 172 ? -2.809 -2.328 -13.57 1 87.56 172 ALA B C 1
ATOM 3229 O O . ALA B 1 172 ? -2.939 -1.705 -12.516 1 87.56 172 ALA B O 1
ATOM 3230 N N . ILE B 1 173 ? -3.42 -1.973 -14.617 1 87.81 173 ILE B N 1
ATOM 3231 C CA . ILE B 1 173 ? -4.203 -0.745 -14.695 1 87.81 173 ILE B CA 1
ATOM 3232 C C . ILE B 1 173 ? -5.43 -0.857 -13.797 1 87.81 173 ILE B C 1
ATOM 3234 O O . ILE B 1 173 ? -5.652 -0.008 -12.93 1 87.81 173 ILE B O 1
ATOM 3238 N N . PRO B 1 174 ? -6.164 -1.909 -13.977 1 85.25 174 PRO B N 1
ATOM 3239 C CA . PRO B 1 174 ? -7.305 -2.057 -13.07 1 85.25 174 PRO B CA 1
ATOM 3240 C C . PRO B 1 174 ? -6.891 -2.127 -11.609 1 85.25 174 PRO B C 1
ATOM 3242 O O . PRO B 1 174 ? -7.578 -1.575 -10.742 1 85.25 174 PRO B O 1
ATOM 3245 N N . SER B 1 175 ? -5.828 -2.783 -11.336 1 82.75 175 SER B N 1
ATOM 3246 C CA . SER B 1 175 ? -5.348 -2.9 -9.961 1 82.75 175 SER B CA 1
ATOM 3247 C C . SER B 1 175 ? -4.984 -1.536 -9.391 1 82.75 175 SER B C 1
ATOM 3249 O O . SER B 1 175 ? -5.246 -1.261 -8.219 1 82.75 175 SER B O 1
ATOM 3251 N N . THR B 1 176 ? -4.414 -0.777 -10.219 1 81.81 176 THR B N 1
ATOM 3252 C CA . THR B 1 176 ? -4.074 0.578 -9.805 1 81.81 176 THR B CA 1
ATOM 3253 C C . THR B 1 176 ? -5.332 1.384 -9.5 1 81.81 176 THR B C 1
ATOM 3255 O O . THR B 1 176 ? -5.391 2.094 -8.492 1 81.81 176 THR B O 1
ATOM 3258 N N . PHE B 1 177 ? -6.277 1.273 -10.258 1 81.5 177 PHE B N 1
ATOM 3259 C CA . PHE B 1 177 ? -7.531 1.99 -10.047 1 81.5 177 PHE B CA 1
ATOM 3260 C C . PHE B 1 177 ? -8.211 1.525 -8.766 1 81.5 177 PHE B C 1
ATOM 3262 O O . PHE B 1 177 ? -8.781 2.336 -8.031 1 81.5 177 PHE B O 1
ATOM 3269 N N . MET B 1 178 ? -8.164 0.292 -8.57 1 81 178 MET B N 1
ATOM 3270 C CA . MET B 1 178 ? -8.773 -0.263 -7.367 1 81 178 MET B CA 1
ATOM 3271 C C . MET B 1 178 ? -8.086 0.274 -6.113 1 81 178 MET B C 1
ATOM 3273 O O . MET B 1 178 ? -8.75 0.701 -5.172 1 81 178 MET B O 1
ATOM 3277 N N . THR B 1 179 ? -6.797 0.25 -6.184 1 77.12 179 THR B N 1
ATOM 3278 C CA . THR B 1 179 ? -6.051 0.723 -5.023 1 77.12 179 THR B CA 1
ATOM 3279 C C . THR B 1 179 ? -6.262 2.221 -4.816 1 77.12 179 THR B C 1
ATOM 3281 O O . THR B 1 179 ? -6.402 2.682 -3.682 1 77.12 179 THR B O 1
ATOM 3284 N N . CYS B 1 180 ? -6.348 2.934 -5.871 1 75.12 180 CYS B N 1
ATOM 3285 C CA . CYS B 1 180 ? -6.586 4.367 -5.773 1 75.12 180 CYS B CA 1
ATOM 3286 C C . CYS B 1 180 ? -7.98 4.652 -5.23 1 75.12 180 CYS B C 1
ATOM 3288 O O . CYS B 1 180 ? -8.164 5.566 -4.422 1 75.12 180 CYS B O 1
ATOM 3290 N N . SER B 1 181 ? -8.891 3.934 -5.695 1 76.75 181 SER B N 1
ATOM 3291 C CA . SER B 1 181 ? -10.258 4.109 -5.223 1 76.75 181 SER B CA 1
ATOM 3292 C C . SER B 1 181 ? -10.383 3.754 -3.744 1 76.75 181 SER B C 1
ATOM 3294 O O . SER B 1 181 ? -11.055 4.453 -2.986 1 76.75 181 SER B O 1
ATOM 3296 N N . ALA B 1 182 ? -9.742 2.709 -3.371 1 72.25 182 ALA B N 1
ATOM 3297 C CA . ALA B 1 182 ? -9.766 2.293 -1.971 1 72.25 182 ALA B CA 1
ATOM 3298 C C . ALA B 1 182 ? -9.094 3.332 -1.078 1 72.25 182 ALA B C 1
ATOM 3300 O O . ALA B 1 182 ? -9.594 3.65 0.002 1 72.25 182 ALA B O 1
ATOM 3301 N N . TRP B 1 183 ? -8.078 3.77 -1.558 1 68.75 183 TRP B N 1
ATOM 3302 C CA . TRP B 1 183 ? -7.355 4.793 -0.812 1 68.75 183 TRP B CA 1
ATOM 3303 C C . TRP B 1 183 ? -8.172 6.078 -0.723 1 68.75 183 TRP B C 1
ATOM 3305 O O . TRP B 1 183 ? -8.203 6.727 0.326 1 68.75 183 TRP B O 1
ATOM 3315 N N . SER B 1 184 ? -8.805 6.375 -1.788 1 67.44 184 SER B N 1
ATOM 3316 C CA . SER B 1 184 ? -9.648 7.562 -1.809 1 67.44 184 SER B CA 1
ATOM 3317 C C . SER B 1 184 ? -10.812 7.43 -0.832 1 67.44 184 SER B C 1
ATOM 3319 O O . SER B 1 184 ? -11.211 8.406 -0.198 1 67.44 184 SER B O 1
ATOM 3321 N N . THR B 1 185 ? -11.312 6.309 -0.767 1 71.56 185 THR B N 1
ATOM 3322 C CA . THR B 1 185 ? -12.391 6.047 0.182 1 71.56 185 THR B CA 1
ATOM 3323 C C . THR B 1 185 ? -11.883 6.172 1.617 1 71.56 185 THR B C 1
ATOM 3325 O O . THR B 1 185 ? -12.609 6.645 2.496 1 71.56 185 THR B O 1
ATOM 3328 N N . GLY B 1 186 ? -10.734 5.629 1.859 1 62.38 186 GLY B N 1
ATOM 3329 C CA . GLY B 1 186 ? -10.148 5.672 3.191 1 62.38 186 GLY B CA 1
ATOM 3330 C C . GLY B 1 186 ? -9.656 7.051 3.582 1 62.38 186 GLY B C 1
ATOM 3331 O O . GLY B 1 186 ? -9.641 7.398 4.766 1 62.38 186 GLY B O 1
ATOM 3332 N N . HIS B 1 187 ? -9.109 7.609 2.596 1 51.09 187 HIS B N 1
ATOM 3333 C CA . HIS B 1 187 ? -8.555 8.93 2.863 1 51.09 187 HIS B CA 1
ATOM 3334 C C . HIS B 1 187 ? -9.586 10.023 2.604 1 51.09 187 HIS B C 1
ATOM 3336 O O . HIS B 1 187 ? -9.594 10.633 1.529 1 51.09 187 HIS B O 1
ATOM 3342 N N . SER B 1 188 ? -10.766 9.859 3.203 1 43.31 188 SER B N 1
ATOM 3343 C CA . SER B 1 188 ? -11.719 10.969 3.176 1 43.31 188 SER B CA 1
ATOM 3344 C C . SER B 1 188 ? -11.008 12.312 3.322 1 43.31 188 SER B C 1
ATOM 3346 O O . SER B 1 188 ? -11.641 13.359 3.225 1 43.31 188 SER B O 1
ATOM 3348 N N . ARG B 1 189 ? -9.836 12.242 3.658 1 43.03 189 ARG B N 1
ATOM 3349 C CA . ARG B 1 189 ? -9.008 13.406 3.982 1 43.03 189 ARG B CA 1
ATOM 3350 C C . ARG B 1 189 ? -8.859 14.32 2.775 1 43.03 189 ARG B C 1
ATOM 3352 O O . ARG B 1 189 ? -8.406 15.461 2.906 1 43.03 189 ARG B O 1
ATOM 3359 N N . TRP B 1 190 ? -8.836 13.789 1.492 1 39.97 190 TRP B N 1
ATOM 3360 C CA . TRP B 1 190 ? -8.805 14.805 0.443 1 39.97 190 TRP B CA 1
ATOM 3361 C C . TRP B 1 190 ? -9.805 15.922 0.743 1 39.97 190 TRP B C 1
ATOM 3363 O O . TRP B 1 190 ? -9.508 17.094 0.513 1 39.97 190 TRP B O 1
ATOM 3373 N N . TRP B 1 191 ? -10.859 15.562 1.164 1 36.34 191 TRP B N 1
ATOM 3374 C CA . TRP B 1 191 ? -11.836 16.609 1.449 1 36.34 191 TRP B CA 1
ATOM 3375 C C . TRP B 1 191 ? -11.406 17.438 2.656 1 36.34 191 TRP B C 1
ATOM 3377 O O . TRP B 1 191 ? -11.57 18.656 2.668 1 36.34 191 TRP B O 1
ATOM 3387 N N . PHE B 1 192 ? -10.875 16.719 3.572 1 37.38 192 PHE B N 1
ATOM 3388 C CA . PHE B 1 192 ? -10.484 17.484 4.75 1 37.38 192 PHE B CA 1
ATOM 3389 C C . PHE B 1 192 ? -9.234 18.312 4.461 1 37.38 192 PHE B C 1
ATOM 3391 O O . PHE B 1 192 ? -9.133 19.453 4.91 1 37.38 192 PHE B O 1
ATOM 3398 N N . SER B 1 193 ? -8.281 17.734 3.822 1 38.44 193 SER B N 1
ATOM 3399 C CA . SER B 1 193 ? -7.168 18.562 3.361 1 38.44 193 SER B CA 1
ATOM 3400 C C . SER B 1 193 ? -7.66 19.734 2.529 1 38.44 193 SER B C 1
ATOM 3402 O O . SER B 1 193 ? -7.129 20.844 2.641 1 38.44 193 SER B O 1
ATOM 3404 N N . LEU B 1 194 ? -8.555 19.453 1.68 1 38.16 194 LEU B N 1
ATOM 3405 C CA . LEU B 1 194 ? -9.18 20.562 0.966 1 38.16 194 LEU B CA 1
ATOM 3406 C C . LEU B 1 194 ? -9.867 21.516 1.938 1 38.16 194 LEU B C 1
ATOM 3408 O O . LEU B 1 194 ? -9.82 22.734 1.76 1 38.16 194 LEU B O 1
ATOM 3412 N N . GLN B 1 195 ? -10.5 20.984 2.842 1 35.47 195 GLN B N 1
ATOM 3413 C CA . GLN B 1 195 ? -11.164 21.859 3.801 1 35.47 195 GLN B CA 1
ATOM 3414 C C . GLN B 1 195 ? -10.156 22.594 4.668 1 35.47 195 GLN B C 1
ATOM 3416 O O . GLN B 1 195 ? -10.328 23.781 4.957 1 35.47 195 GLN B O 1
ATOM 3421 N N . VAL B 1 196 ? -9.188 21.891 5.062 1 38.19 196 VAL B N 1
ATOM 3422 C CA . VAL B 1 196 ? -8.125 22.562 5.809 1 38.19 196 VAL B CA 1
ATOM 3423 C C . VAL B 1 196 ? -7.469 23.625 4.93 1 38.19 196 VAL B C 1
ATOM 3425 O O . VAL B 1 196 ? -7.164 24.719 5.395 1 38.19 196 VAL B O 1
ATOM 3428 N N . PHE B 1 197 ? -7.254 23.188 3.754 1 38.22 197 PHE B N 1
ATOM 3429 C CA . PHE B 1 197 ? -6.793 24.172 2.785 1 38.22 197 PHE B CA 1
ATOM 3430 C C . PHE B 1 197 ? -7.734 25.375 2.742 1 38.22 197 PHE B C 1
ATOM 3432 O O . PHE B 1 197 ? -7.289 26.516 2.768 1 38.22 197 PHE B O 1
ATOM 3439 N N . PHE B 1 198 ? -8.961 25.062 2.631 1 38.22 198 PHE B N 1
ATOM 3440 C CA . PHE B 1 198 ? -9.898 26.172 2.545 1 38.22 198 PHE B CA 1
ATOM 3441 C C . PHE B 1 198 ? -10 26.891 3.881 1 38.22 198 PHE B C 1
ATOM 3443 O O . PHE B 1 198 ? -10.148 28.125 3.918 1 38.22 198 PHE B O 1
ATOM 3450 N N . GLN B 1 199 ? -9.922 26.156 4.859 1 35.62 199 GLN B N 1
ATOM 3451 C CA . GLN B 1 199 ? -10.008 26.812 6.16 1 35.62 199 GLN B CA 1
ATOM 3452 C C . GLN B 1 199 ? -8.75 27.625 6.445 1 35.62 199 GLN B C 1
ATOM 3454 O O . GLN B 1 199 ? -8.828 28.719 7.027 1 35.62 199 GLN B O 1
ATOM 3459 N N . ILE B 1 200 ? -7.652 27.078 6.074 1 39.09 200 ILE B N 1
ATOM 3460 C CA . ILE B 1 200 ? -6.445 27.891 6.18 1 39.09 200 ILE B CA 1
ATOM 3461 C C . ILE B 1 200 ? -6.598 29.156 5.328 1 39.09 200 ILE B C 1
ATOM 3463 O O . ILE B 1 200 ? -6.215 30.25 5.75 1 39.09 200 ILE B O 1
ATOM 3467 N N . GLN B 1 201 ? -7.09 28.969 4.172 1 37.19 201 GLN B N 1
ATOM 3468 C CA . GLN B 1 201 ? -7.363 30.141 3.348 1 37.19 201 GLN B CA 1
ATOM 3469 C C . GLN B 1 201 ? -8.352 31.078 4.035 1 37.19 201 GLN B C 1
ATOM 3471 O O . GLN B 1 201 ? -8.18 32.312 4.016 1 37.19 201 GLN B O 1
ATOM 3476 N N . ASN B 1 202 ? -9.398 30.531 4.516 1 37.88 202 ASN B N 1
ATOM 3477 C CA . ASN B 1 202 ? -10.375 31.375 5.195 1 37.88 202 ASN B CA 1
ATOM 3478 C C . ASN B 1 202 ? -9.82 31.922 6.504 1 37.88 202 ASN B C 1
ATOM 3480 O O . ASN B 1 202 ? -10.133 33.062 6.879 1 37.88 202 ASN B O 1
ATOM 3484 N N . TRP B 1 203 ? -9.164 31.062 7.137 1 36 203 TRP B N 1
ATOM 3485 C CA . TRP B 1 203 ? -8.508 31.547 8.344 1 36 203 TRP B CA 1
ATOM 3486 C C . TRP B 1 203 ? -7.543 32.688 8.023 1 36 203 TRP B C 1
ATOM 3488 O O . TRP B 1 203 ? -7.453 33.656 8.773 1 36 203 TRP B O 1
ATOM 3498 N N . LYS B 1 204 ? -6.797 32.531 7.012 1 40.53 204 LYS B N 1
ATOM 3499 C CA . LYS B 1 204 ? -6.012 33.688 6.551 1 40.53 204 LYS B CA 1
ATOM 3500 C C . LYS B 1 204 ? -6.898 34.906 6.305 1 40.53 204 LYS B C 1
ATOM 3502 O O . LYS B 1 204 ? -6.539 36.031 6.664 1 40.53 204 LYS B O 1
ATOM 3507 N N . LEU B 1 205 ? -7.961 34.75 5.648 1 38.03 205 LEU B N 1
ATOM 3508 C CA . LEU B 1 205 ? -8.82 35.875 5.324 1 38.03 205 LEU B CA 1
ATOM 3509 C C . LEU B 1 205 ? -9.461 36.438 6.582 1 38.03 205 LEU B C 1
ATOM 3511 O O . LEU B 1 205 ? -9.68 37.656 6.676 1 38.03 205 LEU B O 1
ATOM 3515 N N . GLN B 1 206 ? -10 35.625 7.422 1 35.5 206 GLN B N 1
ATOM 3516 C CA . GLN B 1 206 ? -10.727 36.125 8.586 1 35.5 206 GLN B CA 1
ATOM 3517 C C . GLN B 1 206 ? -9.766 36.656 9.648 1 35.5 206 GLN B C 1
ATOM 3519 O O . GLN B 1 206 ? -10.07 37.656 10.328 1 35.5 206 G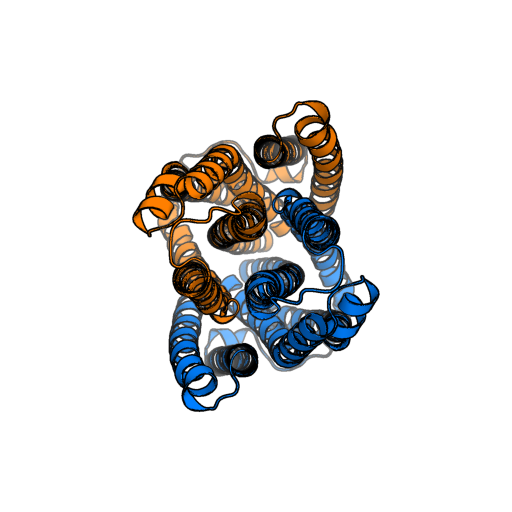LN B O 1
ATOM 3524 N N . PHE B 1 207 ? -8.781 35.969 9.93 1 34.88 207 PHE B N 1
ATOM 3525 C CA . PHE B 1 207 ? -7.973 36.375 11.07 1 34.88 207 PHE B CA 1
ATOM 3526 C C . PHE B 1 207 ? -6.781 37.219 10.609 1 34.88 207 PHE B C 1
ATOM 3528 O O . PHE B 1 207 ? -6.086 37.812 11.43 1 34.88 207 PHE B O 1
ATOM 3535 N N . TYR B 1 208 ? -6.352 37.094 9.398 1 33.47 208 TYR B N 1
ATOM 3536 C CA . TYR B 1 208 ? -5.41 38.062 8.867 1 33.47 208 TYR B CA 1
ATOM 3537 C C . TYR B 1 208 ? -6.094 39 7.875 1 33.47 208 TYR B C 1
ATOM 3539 O O . TYR B 1 208 ? -5.938 38.844 6.66 1 33.47 208 TYR B O 1
ATOM 3547 N N . PRO B 1 209 ? -7.195 39.594 8.414 1 34.16 209 PRO B N 1
ATOM 3548 C CA . PRO B 1 209 ? -7.602 40.625 7.461 1 34.16 209 PRO B CA 1
ATOM 3549 C C . PRO B 1 209 ? -6.422 41.438 6.93 1 34.16 209 PRO B C 1
ATOM 3551 O O . PRO B 1 209 ? -6.246 41.562 5.711 1 34.16 209 PRO B O 1
ATOM 3554 N N . SER B 1 210 ? -6.348 42.875 7.449 1 32.22 210 SER B N 1
ATOM 3555 C CA . SER B 1 210 ? -5.434 43.938 7.051 1 32.22 210 SER B CA 1
ATOM 3556 C C . SER B 1 210 ? -3.982 43.562 7.312 1 32.22 210 SER B C 1
ATOM 3558 O O . SER B 1 210 ? -3.715 42.562 7.984 1 32.22 210 SER B O 1
ATOM 3560 N N . GLY B 1 211 ? -2.824 44.656 7.449 1 32.22 211 GLY B N 1
ATOM 3561 C CA . GLY B 1 211 ? -1.432 45.094 7.465 1 32.22 211 GLY B CA 1
ATOM 3562 C C . GLY B 1 211 ? -0.631 44.469 8.586 1 32.22 211 GLY B C 1
ATOM 3563 O O . GLY B 1 211 ? 0.577 44.656 8.695 1 32.22 211 GLY B O 1
ATOM 3564 N N . LYS B 1 212 ? -1.152 44.438 9.891 1 38.09 212 LYS B N 1
ATOM 3565 C CA . LYS B 1 212 ? -0.138 44.25 10.922 1 38.09 212 LYS B CA 1
ATOM 3566 C C . LYS B 1 212 ? 0.31 42.812 11.016 1 38.09 212 LYS B C 1
ATOM 3568 O O . LYS B 1 212 ? -0.507 41.906 11.25 1 38.09 212 LYS B O 1
ATOM 3573 N N . LYS B 1 213 ? 1.411 42.375 10.258 1 38.06 213 LYS B N 1
ATOM 3574 C CA . LYS B 1 213 ? 2.328 41.28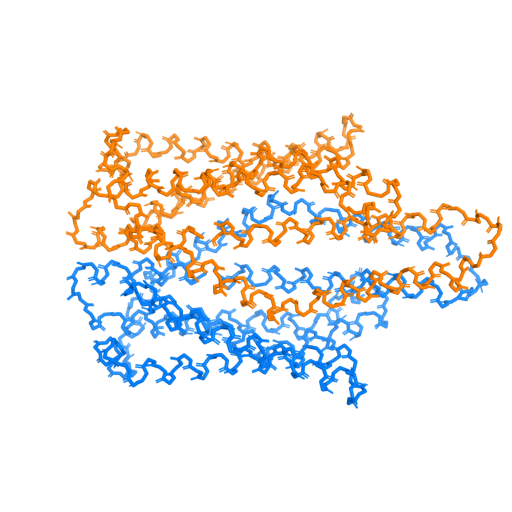1 9.914 1 38.06 213 LYS B CA 1
ATOM 3575 C C . LYS B 1 213 ? 2.713 40.469 11.148 1 38.06 213 LYS B C 1
ATOM 3577 O O . LYS B 1 213 ? 3.898 40.344 11.469 1 38.06 213 LYS B O 1
ATOM 3582 N N . THR B 1 214 ? 1.991 40.438 12.219 1 32.69 214 THR B N 1
ATOM 3583 C CA . THR B 1 214 ? 2.895 39.719 13.094 1 32.69 214 THR B CA 1
ATOM 3584 C C . THR B 1 214 ? 3.182 38.312 12.516 1 32.69 214 THR B C 1
ATOM 3586 O O . THR B 1 214 ? 2.289 37.469 12.445 1 32.69 214 THR B O 1
ATOM 3589 N N . GLY B 1 215 ? 3.951 38.156 11.391 1 30.89 215 GLY B N 1
ATOM 3590 C CA . GLY B 1 215 ? 4.551 37.375 10.305 1 30.89 215 GLY B CA 1
ATOM 3591 C C . GLY B 1 215 ? 4.953 35.969 10.711 1 30.89 215 GLY B C 1
ATOM 3592 O O . GLY B 1 215 ? 4.875 35.031 9.906 1 30.89 215 GLY B O 1
ATOM 3593 N N . LEU B 1 216 ? 5.684 35.812 11.781 1 30.09 216 LEU B N 1
ATOM 3594 C CA . LEU B 1 216 ? 6.5 34.625 12.023 1 30.09 216 LEU B CA 1
ATOM 3595 C C . LEU B 1 216 ? 5.625 33.406 12.391 1 30.09 216 LEU B C 1
ATOM 3597 O O . LEU B 1 216 ? 5.957 32.281 12.062 1 30.09 216 LEU B O 1
ATOM 3601 N N . GLU B 1 217 ? 4.586 33.656 13.18 1 33.75 217 GLU B N 1
ATOM 3602 C CA . GLU B 1 217 ? 3.805 32.562 13.766 1 33.75 217 GLU B CA 1
ATOM 3603 C C . GLU B 1 217 ? 2.953 31.875 12.703 1 33.75 217 GLU B C 1
ATOM 3605 O O . GLU B 1 217 ? 2.834 30.641 12.703 1 33.75 217 GLU B O 1
ATOM 3610 N N . ALA B 1 218 ? 2.227 32.656 11.984 1 36.44 218 ALA B N 1
ATOM 3611 C CA . ALA B 1 218 ? 1.391 32.156 10.891 1 36.44 218 ALA B CA 1
ATOM 3612 C C . ALA B 1 218 ? 2.221 31.391 9.867 1 36.44 218 ALA B C 1
ATOM 3614 O O . ALA B 1 218 ? 1.75 30.406 9.289 1 36.44 218 ALA B O 1
ATOM 3615 N N . LEU B 1 219 ? 3.447 31.766 9.789 1 32.19 219 LEU B N 1
ATOM 3616 C CA . LEU B 1 219 ? 4.348 31.156 8.812 1 32.19 219 LEU B CA 1
ATOM 3617 C C . LEU B 1 219 ? 4.73 29.75 9.242 1 32.19 219 LEU B C 1
ATOM 3619 O O . LEU B 1 219 ? 4.828 28.844 8.406 1 32.19 219 LEU B O 1
ATOM 3623 N N . SER B 1 220 ? 4.898 29.547 10.578 1 35.16 220 SER B N 1
ATOM 3624 C CA . SER B 1 220 ? 5.387 28.234 11.016 1 35.16 220 SER B CA 1
ATOM 3625 C C . SER B 1 220 ? 4.305 27.172 10.875 1 35.16 220 SER B C 1
ATOM 3627 O O . SER B 1 220 ? 4.578 26.062 10.43 1 35.16 220 SER B O 1
ATOM 3629 N N . CYS B 1 221 ? 3.08 27.453 11.406 1 36.03 221 CYS B N 1
ATOM 3630 C CA . CYS B 1 221 ? 1.97 26.516 11.273 1 36.03 221 CYS B CA 1
ATOM 3631 C C . CYS B 1 221 ? 1.649 26.266 9.812 1 36.03 221 CYS B C 1
ATOM 3633 O O . CYS B 1 221 ? 1.4 25.125 9.422 1 36.03 221 CYS B O 1
ATOM 3635 N N . THR B 1 222 ? 1.635 27.297 9.125 1 38.25 222 THR B N 1
ATOM 3636 C CA . THR B 1 222 ? 1.423 27.172 7.688 1 38.25 222 THR B CA 1
ATOM 3637 C C . THR B 1 222 ? 2.529 26.328 7.051 1 38.25 222 THR B C 1
ATOM 3639 O O . THR B 1 222 ? 2.279 25.562 6.113 1 38.25 222 THR B O 1
ATOM 3642 N N . LYS B 1 223 ? 3.672 26.469 7.629 1 38.78 223 LYS B N 1
ATOM 3643 C CA . LYS B 1 223 ? 4.789 25.703 7.09 1 38.78 223 LYS B CA 1
ATOM 3644 C C . LYS B 1 223 ? 4.605 24.203 7.355 1 38.78 223 LYS B C 1
ATOM 3646 O O . LYS B 1 223 ? 4.898 23.375 6.492 1 38.78 223 LYS B O 1
ATOM 3651 N N . LEU B 1 224 ? 4.141 23.984 8.555 1 38 224 LEU B N 1
ATOM 3652 C CA . LEU B 1 224 ? 3.918 22.594 8.945 1 38 224 LEU B CA 1
ATOM 3653 C C . LEU B 1 224 ? 2.818 21.953 8.102 1 38 224 LEU B C 1
ATOM 3655 O O . LEU B 1 224 ? 2.953 20.812 7.66 1 38 224 LEU B O 1
ATOM 3659 N N . LEU B 1 225 ? 1.77 22.688 8.062 1 40.81 225 LEU B N 1
ATOM 3660 C CA . LEU B 1 225 ? 0.657 22.234 7.242 1 40.81 225 LEU B CA 1
ATOM 3661 C C . LEU B 1 225 ? 1.083 22.062 5.789 1 40.81 225 LEU B C 1
ATOM 3663 O O . LEU B 1 225 ? 0.593 21.172 5.086 1 40.81 225 LEU B O 1
ATOM 3667 N N . ARG B 1 226 ? 2.012 22.875 5.465 1 42.28 226 ARG B N 1
ATOM 3668 C CA . ARG B 1 226 ? 2.559 22.875 4.113 1 42.28 226 ARG B CA 1
ATOM 3669 C C . ARG B 1 226 ? 3.338 21.594 3.84 1 42.28 226 ARG B C 1
ATOM 3671 O O . ARG B 1 226 ? 3.264 21.047 2.742 1 42.28 226 ARG B O 1
ATOM 3678 N N . ILE B 1 227 ? 4.02 21.281 4.809 1 40.59 227 ILE B N 1
ATOM 3679 C CA . ILE B 1 227 ? 4.855 20.094 4.672 1 40.59 227 ILE B CA 1
ATOM 3680 C C . ILE B 1 227 ? 3.977 18.844 4.656 1 40.59 227 ILE B C 1
ATOM 3682 O O . ILE B 1 227 ? 4.203 17.938 3.863 1 40.59 227 ILE B O 1
ATOM 3686 N N . PHE B 1 228 ? 2.91 18.969 5.418 1 41.97 228 PHE B N 1
ATOM 3687 C CA . PHE B 1 228 ? 1.978 17.844 5.48 1 41.97 228 PHE B CA 1
ATOM 3688 C C . PHE B 1 228 ? 1.302 17.625 4.133 1 41.97 228 PHE B C 1
ATOM 3690 O O . PHE B 1 228 ? 1.135 16.484 3.691 1 41.97 228 PHE B O 1
ATOM 3697 N N . ASN B 1 229 ? 0.887 18.672 3.611 1 43.44 229 ASN B N 1
ATOM 3698 C CA . ASN B 1 229 ? 0.244 18.578 2.307 1 43.44 229 ASN B CA 1
ATOM 3699 C C . ASN B 1 229 ? 1.194 18 1.258 1 43.44 229 ASN B C 1
ATOM 3701 O O . ASN B 1 229 ? 0.779 17.219 0.396 1 43.44 229 ASN B O 1
ATOM 3705 N N . LYS B 1 230 ? 2.449 18.344 1.531 1 41.31 230 LYS B N 1
ATOM 3706 C CA . LYS B 1 230 ? 3.453 17.891 0.571 1 41.31 230 LYS B CA 1
ATOM 3707 C C . LYS B 1 230 ? 3.641 16.375 0.634 1 41.31 230 LYS B C 1
ATOM 3709 O O . LYS B 1 230 ? 3.74 15.719 -0.401 1 41.31 230 LYS B O 1
ATOM 3714 N N . GLN B 1 231 ? 3.58 15.914 1.768 1 42.31 231 GLN B N 1
ATOM 3715 C CA . GLN B 1 231 ? 3.834 14.492 1.967 1 42.31 231 GLN B CA 1
ATOM 3716 C C . GLN B 1 231 ? 2.619 13.656 1.575 1 42.31 231 GLN B C 1
ATOM 3718 O O . GLN B 1 231 ? 2.764 12.555 1.042 1 42.31 231 GLN B O 1
ATOM 3723 N N . THR B 1 232 ? 1.503 14.211 1.787 1 44.09 232 THR B N 1
ATOM 3724 C CA . THR B 1 232 ? 0.29 13.508 1.385 1 44.09 232 THR B CA 1
ATOM 3725 C C . THR B 1 232 ? 0.274 13.273 -0.124 1 44.09 232 THR B C 1
ATOM 3727 O O . THR B 1 232 ? -0.144 12.211 -0.59 1 44.09 232 THR B O 1
ATOM 3730 N N . ILE B 1 233 ? 0.816 14.234 -0.791 1 40.88 233 ILE B N 1
ATOM 3731 C CA . ILE B 1 233 ? 0.88 14.094 -2.242 1 40.88 233 ILE B CA 1
ATOM 3732 C C . ILE B 1 233 ? 1.805 12.938 -2.613 1 40.88 233 ILE B C 1
ATOM 3734 O O . ILE B 1 233 ? 1.465 12.109 -3.461 1 40.88 233 ILE B O 1
ATOM 3738 N N . PHE B 1 234 ? 2.863 12.883 -1.881 1 41.16 234 PHE B N 1
ATOM 3739 C CA . PHE B 1 234 ? 3.805 11.812 -2.189 1 41.16 234 PHE B CA 1
ATOM 3740 C C . PHE B 1 234 ? 3.205 10.453 -1.854 1 41.16 234 PHE B C 1
ATOM 3742 O O . PHE B 1 234 ? 3.373 9.492 -2.605 1 41.16 234 PHE B O 1
ATOM 3749 N N . ASN B 1 235 ? 2.492 10.344 -0.784 1 45.72 235 ASN B N 1
ATOM 3750 C CA . ASN B 1 235 ? 1.873 9.078 -0.404 1 45.72 235 ASN B CA 1
ATOM 3751 C C . ASN B 1 235 ? 0.856 8.617 -1.443 1 45.72 235 ASN B C 1
ATOM 3753 O O . ASN B 1 235 ? 0.744 7.422 -1.722 1 45.72 235 ASN B O 1
ATOM 3757 N N . ARG B 1 236 ? 0.206 9.539 -1.924 1 44.56 236 ARG B N 1
ATOM 3758 C CA . ARG B 1 236 ? -0.752 9.219 -2.977 1 44.56 236 ARG B CA 1
ATOM 3759 C C . ARG B 1 236 ? -0.047 8.664 -4.207 1 44.56 236 ARG B C 1
ATOM 3761 O O . ARG B 1 236 ? -0.528 7.715 -4.832 1 44.56 236 ARG B O 1
ATOM 3768 N N . PHE B 1 237 ? 1.017 9.281 -4.32 1 39.84 237 PHE B N 1
ATOM 3769 C CA . PHE B 1 237 ? 1.767 8.859 -5.5 1 39.84 237 PHE B CA 1
ATOM 3770 C C . PHE B 1 237 ? 2.357 7.469 -5.293 1 39.84 237 PHE B C 1
ATOM 3772 O O . PHE B 1 237 ? 2.348 6.645 -6.207 1 39.84 237 PHE B O 1
ATOM 3779 N N . ASN B 1 238 ? 2.729 7.23 -4.121 1 41.97 238 ASN B N 1
ATOM 3780 C CA . ASN B 1 238 ? 3.281 5.914 -3.824 1 41.97 238 ASN B CA 1
ATOM 3781 C C . ASN B 1 238 ? 2.217 4.824 -3.918 1 41.97 238 ASN B C 1
ATOM 3783 O O . ASN B 1 238 ? 2.512 3.693 -4.305 1 41.97 238 ASN B O 1
ATOM 3787 N N . SER B 1 239 ? 1.042 5.195 -3.635 1 45.47 239 SER B N 1
ATOM 3788 C CA . SER B 1 239 ? -0.049 4.23 -3.713 1 45.47 239 SER B CA 1
ATOM 3789 C C . SER B 1 239 ? -0.298 3.793 -5.152 1 45.47 239 SER B C 1
ATOM 3791 O O . SER B 1 239 ? -0.75 2.674 -5.395 1 45.47 239 SER B O 1
ATOM 3793 N N . VAL B 1 240 ? 0.059 4.746 -6.07 1 42.28 240 VAL B N 1
ATOM 3794 C CA . VAL B 1 240 ? -0.115 4.434 -7.484 1 42.28 240 VAL B CA 1
ATOM 3795 C C . VAL B 1 240 ? 0.95 3.434 -7.93 1 42.28 240 VAL B C 1
ATOM 3797 O O . VAL B 1 240 ? 0.693 2.584 -8.781 1 42.28 240 VAL B O 1
ATOM 3800 N N . VAL B 1 241 ? 2.115 3.541 -7.27 1 41.12 241 VAL B N 1
ATOM 3801 C CA . VAL B 1 241 ? 3.236 2.715 -7.703 1 41.12 241 VAL B CA 1
ATOM 3802 C C . VAL B 1 241 ? 3.098 1.31 -7.125 1 41.12 241 VAL B C 1
ATOM 3804 O O . VAL B 1 241 ? 3.523 0.332 -7.742 1 41.12 241 VAL B O 1
ATOM 3807 N N . ILE B 1 242 ? 2.482 1.221 -5.914 1 46.31 242 ILE B N 1
ATOM 3808 C CA . ILE B 1 242 ? 2.367 -0.086 -5.277 1 46.31 242 ILE B CA 1
ATOM 3809 C C . ILE B 1 242 ? 1.256 -0.891 -5.949 1 46.31 242 ILE B C 1
ATOM 3811 O O . ILE B 1 242 ? 0.168 -0.367 -6.199 1 46.31 242 ILE B O 1
#

Solvent-accessible surface area (backbone atoms only — not comparable to full-atom values): 23139 Å² total; per-residue (Å²): 48,39,58,34,44,23,24,54,30,1,18,29,45,37,52,67,36,42,59,53,36,27,45,48,39,50,31,45,43,53,52,42,52,57,59,42,46,65,52,39,52,51,30,58,39,36,20,57,53,35,35,73,72,69,40,59,60,68,55,16,45,54,42,13,54,36,35,42,43,32,40,67,17,53,54,24,45,43,48,36,43,37,56,49,30,58,34,41,28,68,71,47,39,65,66,50,29,50,44,31,50,53,29,36,55,52,29,54,54,41,29,52,46,29,27,70,68,64,71,46,38,68,52,16,40,26,40,27,31,18,51,30,32,41,50,35,34,52,51,51,51,50,46,36,68,70,32,69,70,25,56,55,18,44,84,69,93,58,78,68,31,64,78,55,41,63,59,46,45,66,43,16,53,39,49,25,51,26,49,48,32,49,46,48,42,67,42,53,44,64,57,45,52,49,43,40,49,48,43,49,53,44,45,42,52,69,75,48,61,82,85,84,60,85,54,68,64,64,46,50,56,50,45,45,51,41,49,49,55,43,48,52,53,50,52,55,50,47,49,49,55,70,49,39,58,34,43,23,23,53,31,1,18,28,46,38,53,66,37,42,60,52,35,28,45,47,39,51,31,45,42,53,51,42,53,57,59,41,48,66,52,38,52,51,29,58,39,36,20,58,52,36,35,73,70,69,40,57,60,70,54,16,45,53,42,13,52,33,35,43,43,30,39,67,18,53,53,24,45,44,48,36,42,38,55,49,30,58,34,40,28,68,72,48,39,64,66,49,30,52,43,31,51,54,29,36,55,51,28,53,54,42,28,52,45,29,27,71,68,65,70,46,38,68,53,16,41,26,40,27,30,18,50,30,32,40,49,35,32,51,52,50,52,50,47,36,68,72,31,69,69,24,56,54,18,46,86,70,91,60,78,68,31,64,77,54,42,64,60,46,45,66,42,14,51,37,48,25,51,26,47,48,32,50,46,48,41,67,42,52,43,63,58,44,53,48,42,40,49,47,42,51,52,45,44,43,52,69,75,47,62,82,85,84,62,84,55,70,64,64,47,50,55,50,45,44,48,42,49,48,56,45,48,52,52,49,51,53,49,48,49,52,57,69

pLDDT: mean 76.02, std 21.72, range [30.09, 98.25]

Foldseek 3Di:
DLVLLLVVLLVCVVVVVQQVNQLSLLLQLVVLLVVLVVVLVCLQCQLVVCVVVVDDNVLSVVLSLLSNLLSLLSSLLLLLSSLQSSCVSVVNCVLVVVLVVVLVVQLVVQCCCQQVPVVCNSSSNSNSNSVSSNSSSVSSVVCLVPDPSNVRRHPDDDPVSPVCSVVSCVVLVVVLVVLLVVVCVVCVCVVVLVVVVVVLVVCCCVVVPDDPCPPDPNCVVSNVSSVVVSVVSVVSVVSSSD/DLVLLLVVLLVCVVVVVQQVNQLSLLLQLVVLLVVLVVVLVCLQCQLVVCVVVVDDNVLSVVLSLLSNLLSLLSSLVLLLSSLQSSCVSVVNCVLVVVLVVVLVVQLVVQCCCQQVPVVCNSSSNSNSNSVSSNSSSVSSVVCLVPDPSNVRHHPDDDPVSPVCSVVSCVVLVVVLVVLLVVVCVVCVCVVVLVVVVVVLVVCCCVVVPDDPCPPDPNCVVSNVSSVVVSVVSVVSVVSSSD

InterPro domains:
  IPR002528 Multi antimicrobial extrusion protein [PF01554] (1-112)